Protein AF-A0A926TND8-F1 (afdb_monomer_lite)

Secondary structure (DSSP, 8-state):
-------------------------------------HHHHHHHHHHHHHHHHHHHHHS-GGG--HHHHHHHHHHHHHHHHHHHHHHT---HHHHHHHHHHHHHHHHHHHHHHSTTS-HHHHHHHHHHHHHHHHHHHS-HHHHHHHHHHHHHHH---HHHHHHHHHHHHHHHHHHHHHHHHHHHHHHHHHHHHHHHHHHHHTTSS-TTHHHHHHHHHHHHHHHHHHHHHHHHHHHHHHHHHHHHHHHHHHHHHHHSS---TTTHHHHHHHHHH-THHHHHHHHHHHHHHHHHHHHHHHHHHHHHHHHHSS-S--HHHHHHHHHHHHHHHHHHHHHHHHHHHHHHHTT---GGG-S-SHHHHHHHHHHHHHHHHHHHHHHHHHHTTSS--TTS--TTS---S---------HHHHHHHHHHHHHHHHHHHHHHHHHHHHHHHHHHHTTSSTT--

Radius of gyration: 46.91 Å; chains: 1; bounding box: 114×89×140 Å

Foldseek 3Di:
DDDDDDDDDDDPPPDDDPPPDDPPPPPPPVPPPPQLFLVNLLVLLVVLVVVLVVLCVVPDVVDPPPLCVVVSVLLVVLSVLLNVLSVVDPDSVVSVVSSVLSVLSSVLVVLSSDPPHDSVSSVVSSLVSVLVSCCSVDDPVVNVVVSVVSVLLPDLDLLSLLVQLQVVLCCVLVVVLVVVVVVLVVVVVVVVVVVVVVVVVVVDDDPPPVVVVVVVVVVVVVVVVVVVVVVVVVVVVVVVVVVVVVVVVVVCVVPPDPDDPVCVVVVVVVVVVPCVVVVVVVVVVVVVVVVVVVVVVVVVVVVVVVPVVPPPPVPVVVSLVVVLLSLLLVLLLVLLSVLSVCCSVVPVDDSVVDPDSVVSSCSSNCLSVVSSVQLNVVVVCVVVVVDDDPLQPPPPDDDDDDDDDPDPDDSVNSVSVVSSVSSNCSSNVVNVVVVVVCVVVVVVVVVPPVPDD

Structure (mmCIF, N/CA/C/O backbone):
data_AF-A0A926TND8-F1
#
_entry.id   AF-A0A926TND8-F1
#
loop_
_atom_site.group_PDB
_atom_site.id
_atom_site.type_symbol
_atom_site.label_atom_id
_atom_site.label_alt_id
_atom_site.label_comp_id
_atom_site.label_asym_id
_atom_site.label_entity_id
_atom_site.label_seq_id
_atom_site.pdbx_PDB_ins_code
_atom_site.Cartn_x
_atom_site.Cartn_y
_atom_site.Cartn_z
_atom_site.occupancy
_atom_site.B_iso_or_equiv
_atom_site.auth_seq_id
_atom_site.auth_comp_id
_atom_site.auth_asym_id
_atom_site.auth_atom_id
_atom_site.pdbx_PDB_model_num
ATOM 1 N N . MET A 1 1 ? -34.706 67.788 -10.399 1.00 44.31 1 MET A N 1
ATOM 2 C CA . MET A 1 1 ? -35.205 66.850 -9.373 1.00 44.31 1 MET A CA 1
ATOM 3 C C . MET A 1 1 ? -34.169 65.757 -9.224 1.00 44.31 1 MET A C 1
ATOM 5 O O . MET A 1 1 ? -34.109 64.842 -10.029 1.00 44.31 1 MET A O 1
ATOM 9 N N . THR A 1 2 ? -33.261 65.976 -8.286 1.00 40.81 2 THR A N 1
ATOM 10 C CA . THR A 1 2 ? -32.052 65.196 -8.024 1.00 40.81 2 THR A CA 1
ATOM 11 C C . THR A 1 2 ? -32.258 64.467 -6.705 1.00 40.81 2 THR A C 1
ATOM 13 O O . THR A 1 2 ? -32.348 65.118 -5.668 1.00 40.81 2 THR A O 1
ATOM 16 N N . SER A 1 3 ? -32.370 63.141 -6.739 1.00 46.19 3 SER A N 1
ATOM 17 C CA . SER A 1 3 ? -32.373 62.305 -5.536 1.00 46.19 3 SER A CA 1
ATOM 18 C C . SER A 1 3 ? -31.034 61.582 -5.439 1.00 46.19 3 SER A C 1
ATOM 20 O O . SER A 1 3 ? -30.793 60.608 -6.151 1.00 46.19 3 SER A O 1
ATOM 22 N N . HIS A 1 4 ? -30.160 62.094 -4.576 1.00 41.06 4 HIS A N 1
ATOM 23 C CA . HIS A 1 4 ? -28.983 61.381 -4.095 1.00 41.06 4 HIS A CA 1
ATOM 24 C C . HIS A 1 4 ? -29.430 60.295 -3.109 1.00 41.06 4 HIS A C 1
ATOM 26 O O . HIS A 1 4 ? -30.118 60.593 -2.137 1.00 41.06 4 HIS A O 1
ATOM 32 N N . GLN A 1 5 ? -29.044 59.045 -3.368 1.00 43.59 5 GLN A N 1
ATOM 33 C CA . GLN A 1 5 ? -29.018 57.982 -2.366 1.00 43.59 5 GLN A CA 1
ATOM 34 C C . GLN A 1 5 ? -27.631 57.988 -1.716 1.00 43.59 5 GLN A C 1
ATOM 36 O O . GLN A 1 5 ? -26.630 57.747 -2.388 1.00 43.59 5 GLN A O 1
ATOM 41 N N . GLU A 1 6 ? -27.582 58.302 -0.423 1.00 43.75 6 GLU A N 1
ATOM 42 C CA . GLU A 1 6 ? -26.416 58.088 0.435 1.00 43.75 6 GLU A CA 1
ATOM 43 C C . GLU A 1 6 ? -26.345 56.605 0.825 1.00 43.75 6 GLU A C 1
ATOM 45 O O . GLU A 1 6 ? -27.189 56.099 1.566 1.00 43.75 6 GLU A O 1
ATOM 50 N N . GLU A 1 7 ? -25.327 55.900 0.330 1.00 47.97 7 GLU A N 1
ATOM 51 C CA . GLU A 1 7 ? -24.930 54.590 0.844 1.00 47.97 7 GLU A CA 1
ATOM 52 C C . GLU A 1 7 ? -24.148 54.770 2.149 1.00 47.97 7 GLU A C 1
ATOM 54 O O . GLU A 1 7 ? -23.034 55.294 2.184 1.00 47.97 7 GLU A O 1
ATOM 59 N N . THR A 1 8 ? -24.745 54.312 3.245 1.00 42.53 8 THR A N 1
ATOM 60 C CA . THR A 1 8 ? -24.105 54.204 4.555 1.00 42.53 8 THR A CA 1
ATOM 61 C C . THR A 1 8 ? -23.264 52.928 4.595 1.00 42.53 8 THR A C 1
ATOM 63 O O . THR A 1 8 ? -23.774 51.817 4.718 1.00 42.53 8 THR A O 1
ATOM 66 N N . VAL A 1 9 ? -21.945 53.088 4.501 1.00 43.34 9 VAL A N 1
ATOM 67 C CA . VAL A 1 9 ? -20.967 52.014 4.713 1.00 43.34 9 VAL A CA 1
ATOM 68 C C . VAL A 1 9 ? -20.861 51.729 6.216 1.00 43.34 9 VAL A C 1
ATOM 70 O O . VAL A 1 9 ? -20.204 52.461 6.953 1.00 43.34 9 VAL A O 1
ATOM 73 N N . GLN A 1 10 ? -21.497 50.654 6.688 1.00 40.41 10 GLN A N 1
ATOM 74 C CA . GLN A 1 10 ? -21.241 50.098 8.022 1.00 40.41 10 GLN A CA 1
ATOM 75 C C . GLN A 1 10 ? -19.971 49.236 7.993 1.00 40.41 10 GLN A C 1
ATOM 77 O O . GLN A 1 10 ? -19.974 48.087 7.551 1.00 40.41 10 GLN A O 1
ATOM 82 N N . GLN A 1 11 ? -18.866 49.798 8.486 1.00 37.25 11 GLN A N 1
ATOM 83 C CA . GLN A 1 11 ? -17.671 49.046 8.869 1.00 37.25 11 GLN A CA 1
ATOM 84 C C . GLN A 1 11 ? -17.958 48.237 10.143 1.00 37.25 11 GLN A C 1
ATOM 86 O O . GLN A 1 11 ? -17.957 48.777 11.247 1.00 37.25 11 GLN A O 1
ATOM 91 N N . ASN A 1 12 ? -18.143 46.923 10.001 1.00 39.19 12 ASN A N 1
ATOM 92 C CA . ASN A 1 12 ? -18.079 45.984 11.120 1.00 39.19 12 ASN A CA 1
ATOM 93 C C . ASN A 1 12 ? -16.617 45.809 11.566 1.00 39.19 12 ASN A C 1
ATOM 95 O O . ASN A 1 12 ? -15.919 44.886 11.142 1.00 39.19 12 ASN A O 1
ATOM 99 N N . GLN A 1 13 ? -16.148 46.701 12.438 1.00 37.19 13 GLN A N 1
ATOM 100 C CA . GLN A 1 13 ? -14.986 46.440 13.284 1.00 37.19 13 GLN A CA 1
ATOM 101 C C . GLN A 1 13 ? -15.390 45.403 14.334 1.00 37.19 13 GLN A C 1
ATOM 103 O O . GLN A 1 13 ? -16.053 45.712 15.320 1.00 37.19 13 GLN A O 1
ATOM 108 N N . THR A 1 14 ? -15.001 44.150 14.104 1.00 37.69 14 THR A N 1
ATOM 109 C CA . THR A 1 14 ? -15.101 43.102 15.123 1.00 37.69 14 THR A CA 1
ATOM 110 C C . THR A 1 14 ? -13.886 43.259 16.029 1.00 37.69 14 THR A C 1
ATOM 112 O O . THR A 1 14 ? -12.799 42.767 15.728 1.00 37.69 14 THR A O 1
ATOM 115 N N . THR A 1 15 ? -14.040 44.034 17.097 1.00 38.38 15 THR A N 1
ATOM 116 C CA . THR A 1 15 ? -13.068 44.119 18.183 1.00 38.38 15 THR A CA 1
ATOM 117 C C . THR A 1 15 ? -12.981 42.756 18.864 1.00 38.38 15 THR A C 1
ATOM 119 O O . THR A 1 15 ? -13.955 42.242 19.411 1.00 38.38 15 THR A O 1
ATOM 122 N N . ALA A 1 16 ? -11.800 42.142 18.793 1.00 39.59 16 ALA A N 1
ATOM 123 C CA . ALA A 1 16 ? -11.453 40.979 19.589 1.00 39.59 16 ALA A CA 1
ATOM 124 C C . ALA A 1 16 ? -11.503 41.382 21.068 1.00 39.59 16 ALA A C 1
ATOM 126 O O . ALA A 1 16 ? -10.679 42.167 21.534 1.00 39.59 16 ALA A O 1
ATOM 127 N N . SER A 1 17 ? -12.502 40.881 21.792 1.00 40.38 17 SER A N 1
ATOM 128 C CA . SER A 1 17 ? -12.561 41.007 23.241 1.00 40.38 17 SER A CA 1
ATOM 129 C C . SER A 1 17 ? -11.507 40.092 23.858 1.00 40.38 17 SER A C 1
ATOM 131 O O . SER A 1 17 ? -11.582 38.869 23.702 1.00 40.38 17 SER A O 1
ATOM 133 N N . ASP A 1 18 ? -10.568 40.695 24.581 1.00 43.41 18 ASP A N 1
ATOM 134 C CA . ASP A 1 18 ? -9.718 40.050 25.573 1.00 43.41 18 ASP A CA 1
ATOM 135 C C . ASP A 1 18 ? -10.579 39.242 26.555 1.00 43.41 18 ASP A C 1
ATOM 137 O O . ASP A 1 18 ? -11.095 39.757 27.548 1.00 43.41 18 ASP A O 1
ATOM 141 N N . TYR A 1 19 ? -10.737 37.946 26.284 1.00 41.53 19 TYR A N 1
ATOM 142 C CA . TYR A 1 19 ? -11.223 36.998 27.276 1.00 41.53 19 TYR A CA 1
ATOM 143 C C . TYR A 1 19 ? -10.076 36.692 28.234 1.00 41.53 19 TYR A C 1
ATOM 145 O O . TYR A 1 19 ? -9.310 35.739 28.078 1.00 41.53 19 TYR A O 1
ATOM 153 N N . GLN A 1 20 ? -9.977 37.548 29.249 1.00 38.75 20 GLN A N 1
ATOM 154 C CA . GLN A 1 20 ? -9.291 37.255 30.492 1.00 38.75 20 GLN A CA 1
ATOM 155 C C . GLN A 1 20 ? -9.751 35.892 31.021 1.00 38.75 20 GLN A C 1
ATOM 157 O O . GLN A 1 20 ? -10.898 35.697 31.412 1.00 38.75 20 GLN A O 1
ATOM 162 N N . ASN A 1 21 ? -8.815 34.948 31.007 1.00 44.34 21 ASN A N 1
ATOM 163 C CA . ASN A 1 21 ? -8.406 34.188 32.182 1.00 44.34 21 ASN A CA 1
ATOM 164 C C . ASN A 1 21 ? -9.553 33.749 33.113 1.00 44.34 21 ASN A C 1
ATOM 166 O O . ASN A 1 21 ? -9.578 34.078 34.298 1.00 44.34 21 ASN A O 1
ATOM 170 N N . ASN A 1 22 ? -10.495 32.971 32.575 1.00 38.81 22 ASN A N 1
ATOM 171 C CA . ASN A 1 22 ? -11.403 32.197 33.407 1.00 38.81 22 ASN A CA 1
ATOM 172 C C . ASN A 1 22 ? -10.595 31.082 34.064 1.00 38.81 22 ASN A C 1
ATOM 174 O O . ASN A 1 22 ? -10.176 30.121 33.416 1.00 38.81 22 ASN A O 1
ATOM 178 N N . SER A 1 23 ? -10.383 31.260 35.364 1.00 42.69 23 SER A N 1
ATOM 179 C CA . SER A 1 23 ? -9.848 30.296 36.307 1.00 42.69 23 SER A CA 1
ATOM 180 C C . SER A 1 23 ? -10.563 28.957 36.141 1.00 42.69 23 SER A C 1
ATOM 182 O O . SER A 1 23 ? -11.619 28.704 36.720 1.00 42.69 23 SER A O 1
ATOM 184 N N . ARG A 1 24 ? -9.980 28.080 35.321 1.00 35.97 24 ARG A N 1
ATOM 185 C CA . ARG A 1 24 ? -10.300 26.659 35.330 1.00 35.97 24 ARG A CA 1
ATOM 186 C C . ARG A 1 24 ? -9.941 26.194 36.742 1.00 35.97 24 ARG A C 1
ATOM 188 O O . ARG A 1 24 ? -8.783 26.373 37.120 1.00 35.97 24 ARG A O 1
ATOM 195 N N . PRO A 1 25 ? -10.877 25.664 37.547 1.00 38.19 25 PRO A N 1
ATOM 196 C CA . PRO A 1 25 ? -10.502 25.075 38.818 1.00 38.19 25 PRO A CA 1
ATOM 197 C C . PRO A 1 25 ? -9.510 23.959 38.498 1.00 38.19 25 PRO A C 1
ATOM 199 O O . PRO A 1 25 ? -9.872 22.950 37.889 1.00 38.19 25 PRO A O 1
ATOM 202 N N . GLU A 1 26 ? -8.238 24.178 38.833 1.00 34.00 26 GLU A N 1
ATOM 203 C CA . GLU A 1 26 ? -7.255 23.113 38.877 1.00 34.00 26 GLU A CA 1
ATOM 204 C C . GLU A 1 26 ? -7.741 22.148 39.949 1.00 34.00 26 GLU A C 1
ATOM 206 O O . GLU A 1 26 ? -7.502 22.313 41.145 1.00 34.00 26 GLU A O 1
ATOM 211 N N . LEU A 1 27 ? -8.488 21.142 39.506 1.00 32.81 27 LEU A N 1
ATOM 212 C CA . LEU A 1 27 ? -8.727 19.933 40.259 1.00 32.81 27 LEU A CA 1
ATOM 213 C C . LEU A 1 27 ? -7.346 19.296 40.435 1.00 32.81 27 LEU A C 1
ATOM 215 O O . LEU A 1 27 ? -6.907 18.477 39.629 1.00 32.81 27 LEU A O 1
ATOM 219 N N . LYS A 1 28 ? -6.636 19.715 41.491 1.00 34.84 28 LYS A N 1
ATOM 220 C CA . LYS A 1 28 ? -5.551 18.949 42.097 1.00 34.84 28 LYS A CA 1
ATOM 221 C C . LYS A 1 28 ? -6.186 17.674 42.635 1.00 34.84 28 LYS A C 1
ATOM 223 O O . LYS A 1 28 ? -6.438 17.531 43.825 1.00 34.84 28 LYS A O 1
ATOM 228 N N . VAL A 1 29 ? -6.487 16.750 41.727 1.00 39.31 29 VAL A N 1
ATOM 229 C CA . VAL A 1 29 ? -6.638 15.351 42.081 1.00 39.31 29 VAL A CA 1
ATOM 230 C C . VAL A 1 29 ? -5.241 14.944 42.501 1.00 39.31 29 VAL A C 1
ATOM 232 O O . VAL A 1 29 ? -4.365 14.695 41.673 1.00 39.31 29 VAL A O 1
ATOM 235 N N . THR A 1 30 ? -5.007 14.958 43.807 1.00 33.16 30 THR A N 1
ATOM 236 C CA . THR A 1 30 ? -3.878 14.284 44.426 1.00 33.16 30 THR A CA 1
ATOM 237 C C . THR A 1 30 ? -4.096 12.800 44.158 1.00 33.16 30 THR A C 1
ATOM 239 O O . THR A 1 30 ? -4.656 12.073 44.974 1.00 33.16 30 THR A O 1
ATOM 242 N N . VAL A 1 31 ? -3.738 12.353 42.953 1.00 44.38 31 VAL A N 1
ATOM 243 C CA . VAL A 1 31 ? -3.611 10.937 42.644 1.00 44.38 31 VAL A CA 1
ATOM 244 C C . VAL A 1 31 ? -2.408 10.501 43.463 1.00 44.38 31 VAL A C 1
ATOM 246 O O . VAL A 1 31 ? -1.265 10.605 43.023 1.00 44.38 31 VAL A O 1
ATOM 249 N N . LEU A 1 32 ? -2.663 10.100 44.711 1.00 40.47 32 LEU A N 1
ATOM 250 C CA . LEU A 1 32 ? -1.737 9.264 45.455 1.00 40.47 32 LEU A CA 1
ATOM 251 C C . LEU A 1 32 ? -1.291 8.184 44.468 1.00 40.47 32 LEU A C 1
ATOM 253 O O . LEU A 1 32 ? -2.169 7.541 43.883 1.00 40.47 32 LEU A O 1
ATOM 257 N N . PRO A 1 33 ? 0.019 8.012 44.218 1.00 53.50 33 PRO A N 1
ATOM 258 C CA . PRO A 1 33 ? 0.500 6.930 43.386 1.00 53.50 33 PRO A CA 1
ATOM 259 C C . PRO A 1 33 ? 0.240 5.646 44.168 1.00 53.50 33 PRO A C 1
ATOM 261 O O . PRO A 1 33 ? 1.119 5.106 44.835 1.00 53.50 33 PRO A O 1
ATOM 264 N N . ALA A 1 34 ? -1.009 5.181 44.139 1.00 60.31 34 ALA A N 1
ATOM 265 C CA . ALA A 1 34 ? -1.347 3.832 44.499 1.00 60.31 34 ALA A CA 1
ATOM 266 C C . ALA A 1 34 ? -0.449 2.990 43.607 1.00 60.31 34 ALA A C 1
ATOM 268 O O . ALA A 1 34 ? -0.526 3.059 42.378 1.00 60.31 34 ALA A O 1
ATOM 269 N N . VAL A 1 35 ? 0.497 2.291 44.228 1.00 75.25 35 VAL A N 1
ATOM 270 C CA . VAL A 1 35 ? 1.375 1.372 43.522 1.00 75.25 35 VAL A CA 1
ATOM 271 C C . VAL A 1 35 ? 0.448 0.333 42.906 1.00 75.25 35 VAL A C 1
ATOM 273 O O . VAL A 1 35 ? -0.042 -0.564 43.591 1.00 75.25 35 VAL A O 1
ATOM 276 N N . HIS A 1 36 ? 0.124 0.514 41.625 1.00 80.81 36 HIS A N 1
ATOM 277 C CA . HIS A 1 36 ? -0.749 -0.386 40.895 1.00 80.81 36 HIS A CA 1
ATOM 278 C C . HIS A 1 36 ? 0.007 -1.698 40.721 1.00 80.81 36 HIS A C 1
ATOM 280 O O . HIS A 1 36 ? 0.819 -1.866 39.812 1.00 80.81 36 HIS A O 1
ATOM 286 N N . THR A 1 37 ? -0.217 -2.610 41.663 1.00 93.00 37 THR A N 1
ATOM 287 C CA . THR A 1 37 ? 0.296 -3.971 41.585 1.00 93.00 37 THR A CA 1
ATOM 288 C C . THR A 1 37 ? -0.485 -4.736 40.527 1.00 93.00 37 THR A C 1
ATOM 290 O O . THR A 1 37 ? -1.662 -4.471 40.281 1.00 93.00 37 THR A O 1
ATOM 293 N N . GLN A 1 38 ? 0.156 -5.724 39.910 1.00 95.38 38 GLN A N 1
ATOM 294 C CA . GLN A 1 38 ? -0.493 -6.601 38.937 1.00 95.38 38 GLN A CA 1
ATOM 295 C C . GLN A 1 38 ? -1.776 -7.226 39.507 1.00 95.38 38 GLN A C 1
ATOM 297 O O . GLN A 1 38 ? -2.814 -7.228 38.850 1.00 95.38 38 GLN A O 1
ATOM 302 N N . LYS A 1 39 ? -1.726 -7.664 40.773 1.00 95.44 39 LYS A N 1
ATOM 303 C CA . LYS A 1 39 ? -2.869 -8.219 41.507 1.00 95.44 39 LYS A CA 1
ATOM 304 C C . LYS A 1 39 ? -4.049 -7.247 41.578 1.00 95.44 39 LYS A C 1
ATOM 306 O O . LYS A 1 39 ? -5.182 -7.672 41.401 1.00 95.44 39 LYS A O 1
ATOM 311 N N . PHE A 1 40 ? -3.787 -5.959 41.800 1.00 95.25 40 PHE A N 1
ATOM 312 C CA . PHE A 1 40 ? -4.831 -4.935 41.859 1.00 95.25 40 PHE A CA 1
ATOM 313 C C . PHE A 1 40 ? -5.553 -4.771 40.515 1.00 95.25 40 PHE A C 1
ATOM 315 O O . PHE A 1 40 ? -6.779 -4.755 40.474 1.00 95.25 40 PHE A O 1
ATOM 322 N N . VAL A 1 41 ? -4.805 -4.710 39.407 1.00 94.81 41 VAL A N 1
ATOM 323 C CA . VAL A 1 41 ? -5.401 -4.582 38.065 1.00 94.81 41 VAL A CA 1
ATOM 324 C C . VAL A 1 41 ? -6.241 -5.814 37.718 1.00 94.81 41 VAL A C 1
ATOM 326 O O . VAL A 1 41 ? -7.355 -5.675 37.220 1.00 94.81 41 VAL A O 1
ATOM 329 N N . LEU A 1 42 ? -5.739 -7.017 38.016 1.00 97.00 42 LEU A N 1
ATOM 330 C CA . LEU A 1 42 ? -6.466 -8.269 37.774 1.00 97.00 42 LEU A CA 1
ATOM 331 C C . LEU A 1 42 ? -7.750 -8.372 38.606 1.00 97.00 42 LEU A C 1
ATOM 333 O O . LEU A 1 42 ? -8.766 -8.844 38.098 1.00 97.00 42 LEU A O 1
ATOM 337 N N . GLU A 1 43 ? -7.732 -7.894 39.850 1.00 96.69 43 GLU A N 1
ATOM 338 C CA . GLU A 1 43 ? -8.925 -7.867 40.698 1.00 96.69 43 GLU A CA 1
ATOM 339 C C . GLU A 1 43 ? -9.998 -6.926 40.127 1.00 96.69 43 GLU A C 1
ATOM 341 O O . GLU A 1 43 ? -11.157 -7.318 40.019 1.00 96.69 43 GLU A O 1
ATOM 346 N N . ASN A 1 44 ? -9.617 -5.735 39.651 1.00 95.88 44 ASN A N 1
ATOM 347 C CA . ASN A 1 44 ? -10.556 -4.809 39.003 1.00 95.88 44 ASN A CA 1
ATOM 348 C C . ASN A 1 44 ? -11.157 -5.402 37.719 1.00 95.88 44 ASN A C 1
ATOM 350 O O . ASN A 1 44 ? -12.353 -5.269 37.464 1.00 95.88 44 ASN A O 1
ATOM 354 N N . ILE A 1 45 ? -10.347 -6.108 36.922 1.00 96.56 45 ILE A N 1
ATOM 355 C CA . ILE A 1 45 ? -10.821 -6.828 35.731 1.00 96.56 45 ILE A CA 1
ATOM 356 C C . ILE A 1 45 ? -11.847 -7.900 36.113 1.00 96.56 45 ILE A C 1
ATOM 358 O O . ILE A 1 45 ? -12.887 -8.024 35.460 1.00 96.56 45 ILE A O 1
ATOM 362 N N . LYS A 1 46 ? -11.569 -8.671 37.169 1.00 97.56 46 LYS A N 1
ATOM 363 C CA . LYS A 1 46 ? -12.464 -9.716 37.670 1.00 97.56 46 LYS A CA 1
ATOM 364 C C . LYS A 1 46 ? -13.793 -9.128 38.148 1.00 97.56 46 LYS A C 1
ATOM 366 O O . LYS A 1 46 ? -14.845 -9.591 37.712 1.00 97.56 46 LYS A O 1
ATOM 371 N N . GLN A 1 47 ? -13.750 -8.068 38.954 1.00 97.25 47 GLN A N 1
ATOM 372 C CA . GLN A 1 47 ? -14.947 -7.365 39.423 1.00 97.25 47 GLN A CA 1
ATOM 373 C C . GLN A 1 47 ? -15.780 -6.812 38.261 1.00 97.25 47 GLN A C 1
ATOM 375 O O . GLN A 1 47 ? -17.005 -6.942 38.257 1.00 97.25 47 GLN A O 1
ATOM 380 N N . LEU A 1 48 ? -15.130 -6.249 37.236 1.00 96.06 48 LEU A N 1
ATOM 381 C CA . LEU A 1 48 ? -15.829 -5.753 36.052 1.00 96.06 48 LEU A CA 1
ATOM 382 C C . LEU A 1 48 ? -16.505 -6.891 35.271 1.00 96.06 48 LEU A C 1
ATOM 384 O O . LEU A 1 48 ? -17.646 -6.733 34.846 1.00 96.06 48 LEU A O 1
ATOM 388 N N . ARG A 1 49 ? -15.863 -8.060 35.125 1.00 96.56 49 ARG A N 1
ATOM 389 C CA . ARG A 1 49 ? -16.490 -9.248 34.508 1.00 96.56 49 ARG A CA 1
ATOM 390 C C . ARG A 1 49 ? -17.710 -9.736 35.277 1.00 96.56 49 ARG A C 1
ATOM 392 O O . ARG A 1 49 ? -18.725 -10.053 34.661 1.00 96.56 49 ARG A O 1
ATOM 399 N N . GLU A 1 50 ? -17.612 -9.806 36.601 1.00 96.50 50 GLU A N 1
ATOM 400 C CA . GLU A 1 50 ? -18.730 -10.207 37.459 1.00 96.50 50 GLU A CA 1
ATOM 401 C C . GLU A 1 50 ? -19.898 -9.226 37.330 1.00 96.50 50 GLU A C 1
ATOM 403 O O . GLU A 1 50 ? -21.046 -9.658 37.217 1.00 96.50 50 GLU A O 1
ATOM 408 N N . ARG A 1 51 ? -19.611 -7.920 37.243 1.00 95.00 51 ARG A N 1
ATOM 409 C CA . ARG A 1 51 ? -20.631 -6.897 36.997 1.00 95.00 51 ARG A CA 1
ATOM 410 C C . ARG A 1 51 ? -21.279 -7.047 35.621 1.00 95.00 51 ARG A C 1
ATOM 412 O O . ARG A 1 51 ? -22.498 -7.096 35.560 1.00 95.00 51 ARG A O 1
ATOM 419 N N . ILE A 1 52 ? -20.497 -7.228 34.550 1.00 93.31 52 ILE A N 1
ATOM 420 C CA . ILE A 1 52 ? -21.026 -7.512 33.200 1.00 93.31 52 ILE A CA 1
ATOM 421 C C . ILE A 1 52 ? -21.965 -8.724 33.241 1.00 93.31 52 ILE A C 1
ATOM 423 O O . ILE A 1 52 ? -23.072 -8.672 32.714 1.00 93.31 52 ILE A O 1
ATOM 427 N N . ALA A 1 53 ? -21.542 -9.816 33.884 1.00 94.00 53 ALA A N 1
ATOM 428 C CA . ALA A 1 53 ? -22.344 -11.030 33.982 1.00 94.00 53 ALA A CA 1
ATOM 429 C C . ALA A 1 53 ? -23.634 -10.819 34.786 1.00 94.00 53 ALA A C 1
ATOM 431 O O . ALA A 1 53 ? -24.656 -11.412 34.449 1.00 94.00 53 ALA A O 1
ATOM 432 N N . LYS A 1 54 ? -23.590 -9.992 35.836 1.00 94.31 54 LYS A N 1
ATOM 433 C CA . LYS A 1 54 ? -24.766 -9.615 36.619 1.00 94.31 54 LYS A CA 1
ATOM 434 C C . LYS A 1 54 ? -25.723 -8.748 35.801 1.00 94.31 54 LYS A C 1
ATOM 436 O O . LYS A 1 54 ? -26.880 -9.121 35.672 1.00 94.31 54 LYS A O 1
ATOM 441 N N . ASP A 1 55 ? -25.235 -7.679 35.177 1.00 90.50 55 ASP A N 1
ATOM 442 C CA . ASP A 1 55 ? -26.063 -6.757 34.394 1.00 90.50 55 ASP A CA 1
ATOM 443 C C . ASP A 1 55 ? -26.734 -7.471 33.202 1.00 90.50 55 ASP A C 1
ATOM 445 O O . ASP A 1 55 ? -27.892 -7.210 32.893 1.00 90.50 55 ASP A O 1
ATOM 449 N N . ILE A 1 56 ? -26.050 -8.442 32.577 1.00 90.38 56 ILE A N 1
ATOM 450 C CA . ILE A 1 56 ? -26.626 -9.305 31.526 1.00 90.38 56 ILE A CA 1
ATOM 451 C C . ILE A 1 56 ? -27.717 -10.242 32.063 1.00 90.38 56 ILE A C 1
ATOM 453 O O . ILE A 1 56 ? -28.622 -10.591 31.314 1.00 90.38 56 ILE A O 1
ATOM 457 N N . ARG A 1 57 ? -27.625 -10.708 33.317 1.00 90.56 57 ARG A N 1
ATOM 458 C CA . ARG A 1 57 ? -28.667 -11.551 33.936 1.00 90.56 57 ARG A CA 1
ATOM 459 C C . ARG A 1 57 ? -29.870 -10.725 34.375 1.00 90.56 57 ARG A C 1
ATOM 461 O O . ARG A 1 57 ? -30.994 -11.201 34.257 1.00 90.56 57 ARG A O 1
ATOM 468 N N . ASP A 1 58 ? -29.614 -9.526 34.892 1.00 89.69 58 ASP A N 1
ATOM 469 C CA . ASP A 1 58 ? -30.640 -8.600 35.370 1.00 89.69 58 ASP A CA 1
ATOM 470 C C . ASP A 1 58 ? -31.439 -8.012 34.192 1.00 89.69 58 ASP A C 1
ATOM 472 O O . ASP A 1 58 ? -32.643 -7.776 34.309 1.00 89.69 58 ASP A O 1
ATOM 476 N N . PHE A 1 59 ? -30.804 -7.834 33.028 1.00 86.50 59 PHE A N 1
ATOM 477 C CA . PHE A 1 59 ? -31.513 -7.602 31.775 1.00 86.50 59 PHE A CA 1
ATOM 478 C C . PHE A 1 59 ? -32.113 -8.910 31.252 1.00 86.50 59 PHE A C 1
ATOM 480 O O . PHE A 1 59 ? -31.396 -9.825 30.857 1.00 86.50 59 PHE A O 1
ATOM 487 N N . ASP A 1 60 ? -33.444 -8.982 31.201 1.00 76.00 60 ASP A N 1
ATOM 488 C CA . ASP A 1 60 ? -34.169 -10.107 30.608 1.00 76.00 60 ASP A CA 1
ATOM 489 C C . ASP A 1 60 ? -33.618 -10.417 29.203 1.00 76.00 60 ASP A C 1
ATOM 491 O O . ASP A 1 60 ? -33.750 -9.611 28.276 1.00 76.00 60 ASP A O 1
ATOM 495 N N . GLN A 1 61 ? -32.986 -11.589 29.049 1.00 66.19 61 GLN A N 1
ATOM 496 C CA . GLN A 1 61 ? -32.300 -12.004 27.818 1.00 66.19 61 GLN A CA 1
ATOM 497 C C . GLN A 1 61 ? -33.206 -11.934 26.582 1.00 66.19 61 GLN A C 1
ATOM 499 O O . GLN A 1 61 ? -32.708 -11.798 25.466 1.00 66.19 61 GLN A O 1
ATOM 504 N N . LYS A 1 62 ? -34.531 -11.995 26.766 1.00 67.88 62 LYS A N 1
ATOM 505 C CA . LYS A 1 62 ? -35.507 -11.913 25.673 1.00 67.88 62 LYS A CA 1
ATOM 506 C C . LYS A 1 62 ? -35.715 -10.501 25.119 1.00 67.88 62 LYS A C 1
ATOM 508 O O . LYS A 1 62 ? -36.245 -10.378 24.022 1.00 67.88 62 LYS A O 1
ATOM 513 N N . ASN A 1 63 ? -35.292 -9.460 25.836 1.00 80.44 63 ASN A N 1
ATOM 514 C CA . ASN A 1 63 ? -35.574 -8.062 25.498 1.00 80.44 63 ASN A CA 1
ATOM 515 C C . ASN A 1 63 ? -34.316 -7.188 25.393 1.00 80.44 63 ASN A C 1
ATOM 517 O O . ASN A 1 63 ? -34.425 -5.961 25.404 1.00 80.44 63 ASN A O 1
ATOM 521 N N . LEU A 1 64 ? -33.118 -7.780 25.299 1.00 83.81 64 LEU A N 1
ATOM 522 C CA . LEU A 1 64 ? -31.897 -6.990 25.165 1.00 83.81 64 LEU A CA 1
ATOM 523 C C . LEU A 1 64 ? -31.889 -6.284 23.796 1.00 83.81 64 LEU A C 1
ATOM 525 O O . LEU A 1 64 ? -31.927 -6.979 22.778 1.00 83.81 64 LEU A O 1
ATOM 529 N N . PRO A 1 65 ? -31.813 -4.941 23.738 1.00 86.00 65 PRO A N 1
ATOM 530 C CA . PRO A 1 65 ? -31.703 -4.216 22.478 1.00 86.00 65 PRO A CA 1
ATOM 531 C C . PRO A 1 65 ? -30.556 -4.766 21.626 1.00 86.00 65 PRO A C 1
ATOM 533 O O . PRO A 1 65 ? -29.473 -5.041 22.145 1.00 86.00 65 PRO A O 1
ATOM 536 N N . GLU A 1 66 ? -30.773 -4.899 20.318 1.00 87.19 66 GLU A N 1
ATOM 537 C CA . GLU A 1 66 ? -29.774 -5.420 19.370 1.00 87.19 66 GLU A CA 1
ATOM 538 C C . GLU A 1 66 ? -28.428 -4.675 19.491 1.00 87.19 66 GLU A C 1
ATOM 540 O O . GLU A 1 66 ? -27.346 -5.261 19.467 1.00 87.19 66 GLU A O 1
ATOM 545 N N . ASP A 1 67 ? -28.491 -3.376 19.772 1.00 83.44 67 ASP A N 1
ATOM 546 C CA . ASP A 1 67 ? -27.330 -2.532 20.033 1.00 83.44 67 ASP A CA 1
ATOM 547 C C . ASP A 1 67 ? -26.471 -3.020 21.211 1.00 83.44 67 ASP A C 1
ATOM 549 O O . ASP A 1 67 ? -25.247 -3.101 21.090 1.00 83.44 67 ASP A O 1
ATOM 553 N N . LEU A 1 68 ? -27.102 -3.393 22.328 1.00 87.38 68 LEU A N 1
ATOM 554 C CA . LEU A 1 68 ? -26.438 -3.954 23.507 1.00 87.38 68 LEU A CA 1
ATOM 555 C C . LEU A 1 68 ? -25.835 -5.328 23.191 1.00 87.38 68 LEU A C 1
ATOM 557 O O . LEU A 1 68 ? -24.687 -5.592 23.557 1.00 87.38 68 LEU A O 1
ATOM 561 N N . GLN A 1 69 ? -26.572 -6.167 22.453 1.00 89.56 69 GLN A N 1
ATOM 562 C CA . GLN A 1 69 ? -26.103 -7.493 22.034 1.00 89.56 69 GLN A CA 1
ATOM 563 C C . GLN A 1 69 ? -24.817 -7.406 21.201 1.00 89.56 69 GLN A C 1
ATOM 565 O O . GLN A 1 69 ? -23.943 -8.262 21.325 1.00 89.56 69 GLN A O 1
ATOM 570 N N . THR A 1 70 ? -24.663 -6.357 20.386 1.00 91.44 70 THR A N 1
ATOM 571 C CA . THR A 1 70 ? -23.459 -6.181 19.558 1.00 91.44 70 THR A CA 1
ATOM 572 C C . THR A 1 70 ? -22.262 -5.580 20.299 1.00 91.44 70 THR A C 1
ATOM 574 O O . THR A 1 70 ? -21.123 -5.893 19.946 1.00 91.44 70 THR A O 1
ATOM 577 N N . GLU A 1 71 ? -22.464 -4.717 21.300 1.00 92.50 71 GLU A N 1
ATOM 578 C CA . GLU A 1 71 ? -21.356 -4.018 21.974 1.00 92.50 71 GLU A CA 1
ATOM 579 C C . GLU A 1 71 ? -20.805 -4.772 23.193 1.00 92.50 71 GLU A C 1
ATOM 581 O O . GLU A 1 71 ? -19.590 -4.758 23.408 1.00 92.50 71 GLU A O 1
ATOM 586 N N . ILE A 1 72 ? -21.641 -5.496 23.948 1.00 93.62 72 ILE A N 1
ATOM 587 C CA . ILE A 1 72 ? -21.206 -6.257 25.135 1.00 93.62 72 ILE A CA 1
ATOM 588 C C . ILE A 1 72 ? -20.086 -7.266 24.811 1.00 93.62 72 ILE A C 1
ATOM 590 O O . ILE A 1 72 ? -19.057 -7.240 25.495 1.00 93.62 72 ILE A O 1
ATOM 594 N N . PRO A 1 73 ? -20.193 -8.113 23.763 1.00 95.00 73 PRO A N 1
ATOM 595 C CA . PRO A 1 73 ? -19.125 -9.052 23.425 1.00 95.00 73 PRO A CA 1
ATOM 596 C C . PRO A 1 73 ? -17.814 -8.343 23.070 1.00 95.00 73 PRO A C 1
ATOM 598 O O . PRO A 1 73 ? -16.738 -8.813 23.434 1.00 95.00 73 PRO A O 1
ATOM 601 N N . LYS A 1 74 ? -17.882 -7.178 22.412 1.00 95.50 74 LYS A N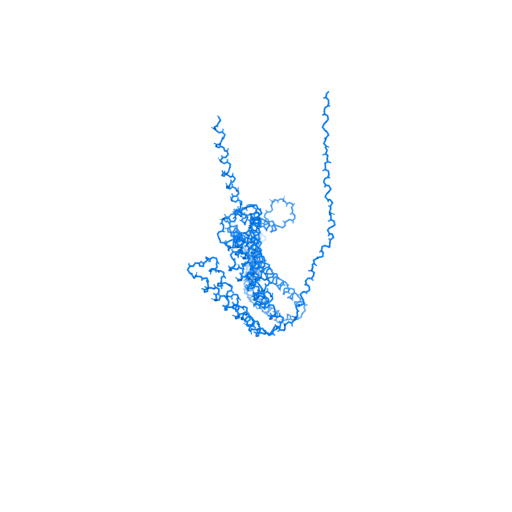 1
ATOM 602 C CA . LYS A 1 74 ? -16.689 -6.401 22.039 1.00 95.50 74 LYS A CA 1
ATOM 603 C C . LYS A 1 74 ? -15.982 -5.835 23.271 1.00 95.50 74 LYS A C 1
ATOM 605 O O . LYS A 1 74 ? -14.756 -5.886 23.341 1.00 95.50 74 LYS A O 1
ATOM 610 N N . LEU A 1 75 ? -16.739 -5.331 24.251 1.00 95.56 75 LEU A N 1
ATOM 611 C CA . LEU A 1 75 ? -16.191 -4.881 25.536 1.00 95.56 75 LEU A CA 1
ATOM 612 C C . LEU A 1 75 ? -15.548 -6.046 26.303 1.00 95.56 75 LEU A C 1
ATOM 614 O O . LEU A 1 75 ? -14.442 -5.898 26.823 1.00 95.56 75 LEU A O 1
ATOM 618 N N . ALA A 1 76 ? -16.187 -7.220 26.316 1.00 96.00 76 ALA A N 1
ATOM 619 C CA . ALA A 1 76 ? -15.650 -8.414 26.969 1.00 96.00 76 ALA A CA 1
ATOM 620 C C . ALA A 1 76 ? -14.326 -8.887 26.338 1.00 96.00 76 ALA A C 1
ATOM 622 O O . ALA A 1 76 ? -13.372 -9.191 27.060 1.00 96.00 76 ALA A O 1
ATOM 623 N N . VAL A 1 77 ? -14.233 -8.888 25.002 1.00 96.69 77 VAL A N 1
ATOM 624 C CA . VAL A 1 77 ? -12.995 -9.216 24.273 1.00 96.69 77 VAL A CA 1
ATOM 625 C C . VAL A 1 77 ? -11.880 -8.218 24.598 1.00 96.69 77 VAL A C 1
ATOM 627 O O . VAL A 1 77 ? -10.745 -8.627 24.845 1.00 96.69 77 VAL A O 1
ATOM 630 N N . LEU A 1 78 ? -12.177 -6.915 24.654 1.00 96.69 78 LEU A N 1
ATOM 631 C CA . LEU A 1 78 ? -11.187 -5.903 25.046 1.00 96.69 78 LEU A CA 1
ATOM 632 C C . LEU A 1 78 ? -10.705 -6.097 26.483 1.00 96.69 78 LEU A C 1
ATOM 634 O O . LEU A 1 78 ? -9.504 -6.025 26.739 1.00 96.69 78 LEU A O 1
ATOM 638 N N . LEU A 1 79 ? -11.612 -6.417 27.403 1.00 97.50 79 LEU A N 1
ATOM 639 C CA . LEU A 1 79 ? -11.263 -6.690 28.792 1.00 97.50 79 LEU A CA 1
ATOM 640 C C . LEU A 1 79 ? -10.337 -7.912 28.920 1.00 97.50 79 LEU A C 1
ATOM 642 O O . LEU A 1 79 ? -9.362 -7.877 29.667 1.00 97.50 79 LEU A O 1
ATOM 646 N N . GLN A 1 80 ? -10.584 -8.969 28.140 1.00 97.62 80 GLN A N 1
ATOM 647 C CA . GLN A 1 80 ? -9.699 -10.136 28.064 1.00 97.62 80 GLN A CA 1
ATOM 648 C C . GLN A 1 80 ? -8.317 -9.797 27.484 1.00 97.62 80 GLN A C 1
ATOM 650 O O . GLN A 1 80 ? -7.303 -10.318 27.953 1.00 97.62 80 GLN A O 1
ATOM 655 N N . ARG A 1 81 ? -8.245 -8.905 26.490 1.00 97.62 81 ARG A N 1
ATOM 656 C CA . ARG A 1 81 ? -6.961 -8.427 25.951 1.00 97.62 81 ARG A CA 1
ATOM 657 C C . ARG A 1 81 ? -6.175 -7.632 26.994 1.00 97.62 81 ARG A C 1
ATOM 659 O O . ARG A 1 81 ? -4.984 -7.881 27.167 1.00 97.62 81 ARG A O 1
ATOM 666 N N . ILE A 1 82 ? -6.839 -6.749 27.743 1.00 97.62 82 ILE A N 1
ATOM 667 C CA . ILE A 1 82 ? -6.220 -5.993 28.846 1.00 97.62 82 ILE A CA 1
ATOM 668 C C . ILE A 1 82 ? -5.701 -6.938 29.936 1.00 97.62 82 ILE A C 1
ATOM 670 O O . ILE A 1 82 ? -4.582 -6.756 30.408 1.00 97.62 82 ILE A O 1
ATOM 674 N N . GLU A 1 83 ? -6.462 -7.973 30.299 1.00 97.75 83 GLU A N 1
ATOM 675 C CA . GLU A 1 83 ? -6.027 -8.999 31.257 1.00 97.75 83 GLU A CA 1
ATOM 676 C C . GLU A 1 83 ? -4.742 -9.691 30.798 1.00 97.75 83 GLU A C 1
ATOM 678 O O . GLU A 1 83 ? -3.772 -9.776 31.552 1.00 97.75 83 GLU A O 1
ATOM 683 N N . ARG A 1 84 ? -4.695 -10.122 29.532 1.00 97.88 84 ARG A N 1
ATOM 684 C CA . ARG A 1 84 ? -3.504 -10.749 28.949 1.00 97.88 84 ARG A CA 1
ATOM 685 C C . ARG A 1 84 ? -2.295 -9.810 28.979 1.00 97.88 84 ARG A C 1
ATOM 687 O O . ARG A 1 84 ? -1.188 -10.248 29.282 1.00 97.88 84 ARG A O 1
ATOM 694 N N . LEU A 1 85 ? -2.497 -8.523 28.694 1.00 97.00 85 LEU A N 1
ATOM 695 C CA . LEU A 1 85 ? -1.443 -7.511 28.787 1.00 97.00 85 LEU A CA 1
ATOM 696 C C . LEU A 1 85 ? -0.975 -7.295 30.231 1.00 97.00 85 LEU A C 1
ATOM 698 O O . LEU A 1 85 ? 0.229 -7.190 30.459 1.00 97.00 85 LEU A O 1
ATOM 702 N N . ALA A 1 86 ? -1.898 -7.271 31.196 1.00 96.94 86 ALA A N 1
ATOM 703 C CA . ALA A 1 86 ? -1.591 -7.130 32.617 1.00 96.94 86 ALA A CA 1
ATOM 704 C C . ALA A 1 86 ? -0.798 -8.334 33.154 1.00 96.94 86 ALA A C 1
ATOM 706 O O . ALA A 1 86 ? 0.135 -8.157 33.935 1.00 96.94 86 ALA A O 1
ATOM 707 N N . LEU A 1 87 ? -1.112 -9.552 32.698 1.00 97.00 87 LEU A N 1
ATOM 708 C CA . LEU A 1 87 ? -0.365 -10.768 33.045 1.00 97.00 87 LEU A CA 1
ATOM 709 C C . LEU A 1 87 ? 1.077 -10.745 32.518 1.00 97.00 87 LEU A C 1
ATOM 711 O O . LEU A 1 87 ? 1.989 -11.216 33.191 1.00 97.00 87 LEU A O 1
ATOM 715 N N . ASN A 1 88 ? 1.290 -10.147 31.347 1.00 96.81 88 ASN A N 1
ATOM 716 C CA . ASN A 1 88 ? 2.589 -10.132 30.675 1.00 96.81 88 ASN A CA 1
ATOM 717 C C . ASN A 1 88 ? 3.496 -8.953 31.073 1.00 96.81 88 ASN A C 1
ATOM 719 O O . ASN A 1 88 ? 4.630 -8.876 30.598 1.00 96.81 88 ASN A O 1
ATOM 723 N N . THR A 1 89 ? 3.029 -8.009 31.897 1.00 95.19 89 THR A N 1
ATOM 724 C CA . THR A 1 89 ? 3.784 -6.791 32.231 1.00 95.19 89 THR A CA 1
ATOM 725 C C . THR A 1 89 ? 4.066 -6.658 33.726 1.00 95.19 89 THR A C 1
ATOM 727 O O . THR A 1 89 ? 3.157 -6.627 34.546 1.00 95.19 89 THR A O 1
ATOM 730 N N . ASN A 1 90 ? 5.342 -6.455 34.073 1.00 93.75 90 ASN A N 1
ATOM 731 C CA . ASN A 1 90 ? 5.780 -6.138 35.442 1.00 93.75 90 ASN A CA 1
ATOM 732 C C . ASN A 1 90 ? 6.051 -4.638 35.652 1.00 93.75 90 ASN A C 1
ATOM 734 O O . ASN A 1 90 ? 6.435 -4.204 36.735 1.00 93.75 90 ASN A O 1
ATOM 738 N N . GLN A 1 91 ? 5.884 -3.817 34.611 1.00 94.69 91 GLN A N 1
ATOM 739 C CA . GLN A 1 91 ? 6.164 -2.385 34.690 1.00 94.69 91 GLN A CA 1
ATOM 740 C C . GLN A 1 91 ? 4.994 -1.646 35.348 1.00 94.69 91 GLN A C 1
ATOM 742 O O . GLN A 1 91 ? 3.930 -1.519 34.741 1.00 94.69 91 GLN A O 1
ATOM 747 N N . ALA A 1 92 ? 5.215 -1.083 36.541 1.00 92.50 92 ALA A N 1
ATOM 748 C CA . ALA A 1 92 ? 4.202 -0.334 37.297 1.00 92.50 92 ALA A CA 1
ATOM 749 C C . ALA A 1 92 ? 3.532 0.783 36.473 1.00 92.50 92 ALA A C 1
ATOM 751 O O . ALA A 1 92 ? 2.318 0.957 36.533 1.00 92.50 92 ALA A O 1
ATOM 752 N N . LYS A 1 93 ? 4.300 1.486 35.624 1.00 93.38 93 LYS A N 1
ATOM 753 C CA . LYS A 1 93 ? 3.764 2.513 34.712 1.00 93.38 93 LYS A CA 1
ATOM 754 C C . LYS A 1 93 ? 2.740 1.942 33.723 1.00 93.38 93 LYS A C 1
ATOM 756 O O . LYS A 1 93 ? 1.695 2.548 33.512 1.00 93.38 93 LYS A O 1
ATOM 761 N N . LYS A 1 94 ? 3.025 0.774 33.132 1.00 94.50 94 LYS A N 1
ATOM 762 C CA . LYS A 1 94 ? 2.092 0.093 32.220 1.00 94.50 94 LYS A CA 1
ATOM 763 C C . LYS A 1 94 ? 0.870 -0.424 32.973 1.00 94.50 94 LYS A C 1
ATOM 765 O O . LYS A 1 94 ? -0.238 -0.262 32.486 1.00 94.50 94 LYS A O 1
ATOM 770 N N . LEU A 1 95 ? 1.057 -0.983 34.170 1.00 96.19 95 LEU A N 1
ATOM 771 C CA . LEU A 1 95 ? -0.048 -1.455 35.010 1.00 96.19 95 LEU A CA 1
ATOM 772 C C . LEU A 1 95 ? -1.012 -0.323 35.391 1.00 96.19 95 LEU A C 1
ATOM 774 O O . LEU A 1 95 ? -2.222 -0.504 35.292 1.00 96.19 95 LEU A O 1
ATOM 778 N N . GLY A 1 96 ? -0.496 0.858 35.743 1.00 94.19 96 GLY A N 1
ATOM 779 C CA . GLY A 1 96 ? -1.330 2.037 35.994 1.00 94.19 96 GLY A CA 1
ATOM 780 C C . GLY A 1 96 ? -2.134 2.472 34.765 1.00 94.19 96 GLY A C 1
ATOM 781 O O . GLY A 1 96 ? -3.328 2.747 34.875 1.00 94.19 96 GLY A O 1
ATOM 782 N N . ALA A 1 97 ? -1.517 2.459 33.578 1.00 95.62 97 ALA A N 1
ATOM 783 C CA . ALA A 1 97 ? -2.217 2.773 32.334 1.00 95.62 97 ALA A CA 1
ATOM 784 C C . ALA A 1 97 ? -3.311 1.741 32.003 1.00 95.62 97 ALA A C 1
ATOM 786 O O . ALA A 1 97 ? -4.439 2.125 31.704 1.00 95.62 97 ALA A O 1
ATOM 787 N N . LEU A 1 98 ? -3.019 0.441 32.135 1.00 96.56 98 LEU A N 1
ATOM 788 C CA . LEU A 1 98 ? -4.008 -0.624 31.939 1.00 96.56 98 LEU A CA 1
ATOM 789 C C . LEU A 1 98 ? -5.179 -0.498 32.924 1.00 96.56 98 LEU A C 1
ATOM 791 O O . LEU A 1 98 ? -6.323 -0.680 32.525 1.00 96.56 98 LEU A O 1
ATOM 795 N N . ASN A 1 99 ? -4.922 -0.121 34.179 1.00 96.81 99 ASN A N 1
ATOM 796 C CA . ASN A 1 99 ? -5.986 0.117 35.154 1.00 96.81 99 ASN A CA 1
ATOM 797 C C . ASN A 1 99 ? -6.921 1.263 34.733 1.00 96.81 99 ASN A C 1
ATOM 799 O O . ASN A 1 99 ? -8.136 1.134 34.837 1.00 96.81 99 ASN A O 1
ATOM 803 N N . SER A 1 100 ? -6.363 2.357 34.206 1.00 96.06 100 SER A N 1
ATOM 804 C CA . SER A 1 100 ? -7.152 3.472 33.661 1.00 96.06 100 SER A CA 1
ATOM 805 C C . SER A 1 100 ? -8.065 3.029 32.506 1.00 96.06 100 SER A C 1
ATOM 807 O O . SER A 1 100 ? -9.217 3.460 32.409 1.00 96.06 100 SER A O 1
ATOM 809 N N . LEU A 1 101 ? -7.590 2.104 31.661 1.00 96.88 101 LEU A N 1
ATOM 810 C CA . LEU A 1 101 ? -8.402 1.519 30.589 1.00 96.88 101 LEU A CA 1
ATOM 811 C C . LEU A 1 101 ? -9.553 0.666 31.129 1.00 96.88 101 LEU A C 1
ATOM 813 O O . LEU A 1 101 ? -10.660 0.751 30.604 1.00 96.88 101 LEU A O 1
ATOM 817 N N . VAL A 1 102 ? -9.328 -0.108 32.196 1.00 97.25 102 VAL A N 1
ATOM 818 C CA . VAL A 1 102 ? -10.395 -0.875 32.868 1.00 97.25 102 VAL A CA 1
ATOM 819 C C . VAL A 1 102 ? -11.461 0.065 33.435 1.00 97.25 102 VAL A C 1
ATOM 821 O O . VAL A 1 102 ? -12.641 -0.144 33.167 1.00 97.25 102 VAL A O 1
ATOM 824 N N . CYS A 1 103 ? -11.062 1.141 34.124 1.00 96.38 103 CYS A N 1
ATOM 825 C CA . CYS A 1 103 ? -11.993 2.169 34.608 1.00 96.38 103 CYS A CA 1
ATOM 826 C C . CYS A 1 103 ? -12.785 2.808 33.452 1.00 96.38 103 CYS A C 1
ATOM 828 O O . CYS A 1 103 ? -13.985 3.045 33.565 1.00 96.38 103 CYS A O 1
ATOM 830 N N . SER A 1 104 ? -12.135 3.056 32.312 1.00 96.75 104 SER A N 1
ATOM 831 C CA . SER A 1 104 ? -12.802 3.605 31.125 1.00 96.75 104 SER A CA 1
ATOM 832 C C . SER A 1 104 ? -13.839 2.625 30.560 1.00 96.75 104 SER A C 1
ATOM 834 O O . SER A 1 104 ? -14.964 3.025 30.259 1.00 96.75 104 SER A O 1
ATOM 836 N N . LEU A 1 105 ? -13.517 1.328 30.482 1.00 96.50 105 LEU A N 1
ATOM 837 C CA . LEU A 1 105 ? -14.479 0.291 30.084 1.00 96.50 105 LEU A CA 1
ATOM 838 C C . LEU A 1 105 ? -15.638 0.149 31.076 1.00 96.50 105 LEU A C 1
ATOM 840 O O . LEU A 1 105 ? -16.758 -0.119 30.651 1.00 96.50 105 LEU A O 1
ATOM 844 N N . GLU A 1 106 ? -15.405 0.354 32.372 1.00 96.19 106 GLU A N 1
ATOM 845 C CA . GLU A 1 106 ? -16.464 0.374 33.387 1.00 96.19 106 GLU A CA 1
ATOM 846 C C . GLU A 1 106 ? -17.443 1.534 33.164 1.00 96.19 106 GLU A C 1
ATOM 848 O O . GLU A 1 106 ? -18.660 1.338 33.229 1.00 96.19 106 GLU A O 1
ATOM 853 N N . VAL A 1 107 ? -16.937 2.726 32.829 1.00 95.44 107 VAL A N 1
ATOM 854 C CA . VAL A 1 107 ? -17.774 3.877 32.446 1.00 95.44 107 VAL A CA 1
ATOM 855 C C . VAL A 1 107 ? -18.549 3.577 31.164 1.00 95.44 107 VAL A C 1
ATOM 857 O O . VAL A 1 107 ? -19.749 3.844 31.095 1.00 95.44 107 VAL A O 1
ATOM 860 N N . ALA A 1 108 ? -17.895 2.972 30.167 1.00 95.06 108 ALA A N 1
ATOM 861 C CA . ALA A 1 108 ? -18.536 2.564 28.921 1.00 95.06 108 ALA A CA 1
ATOM 862 C C . ALA A 1 108 ? -19.679 1.570 29.185 1.00 95.06 108 ALA A C 1
ATOM 864 O O . ALA A 1 108 ? -20.800 1.781 28.726 1.00 95.06 108 ALA A O 1
ATOM 865 N N . LEU A 1 109 ? -19.439 0.537 29.992 1.00 94.25 109 LEU A N 1
ATOM 866 C CA . LEU A 1 109 ? -20.449 -0.446 30.370 1.00 94.25 109 LEU A CA 1
ATOM 867 C C . LEU A 1 109 ? -21.614 0.194 31.135 1.00 94.25 109 LEU A C 1
ATOM 869 O O . LEU A 1 109 ? -22.773 -0.018 30.793 1.00 94.25 109 LEU A O 1
ATOM 873 N N . SER A 1 110 ? -21.307 1.033 32.124 1.00 93.38 110 SER A N 1
ATOM 874 C CA . SER A 1 110 ? -22.322 1.730 32.919 1.00 93.38 110 SER A CA 1
ATOM 875 C C . SER A 1 110 ? -23.184 2.640 32.041 1.00 93.38 110 SER A C 1
ATOM 877 O O . SER A 1 110 ? -24.398 2.700 32.216 1.00 93.38 110 SER A O 1
ATOM 879 N N . SER A 1 111 ? -22.578 3.309 31.052 1.00 92.56 111 SER A N 1
ATOM 880 C CA . SER A 1 111 ? -23.314 4.123 30.079 1.00 92.56 111 SER A CA 1
ATOM 881 C C . SER A 1 111 ? -24.246 3.296 29.195 1.00 92.56 111 SER A C 1
ATOM 883 O O . SER A 1 111 ? -25.315 3.779 28.835 1.00 92.56 111 SER A O 1
ATOM 885 N N . LEU A 1 112 ? -23.872 2.052 28.884 1.00 91.56 112 LEU A N 1
ATOM 886 C CA . LEU A 1 112 ? -24.631 1.173 27.999 1.00 91.56 112 LEU A CA 1
ATOM 887 C C . LEU A 1 112 ? -25.951 0.711 28.641 1.00 91.56 112 LEU A C 1
ATOM 889 O O . LEU A 1 112 ? -26.950 0.551 27.944 1.00 91.56 112 LEU A O 1
ATOM 893 N N . PHE A 1 113 ? -25.973 0.543 29.966 1.00 88.94 113 PHE A N 1
ATOM 894 C CA . PHE A 1 113 ? -27.172 0.158 30.723 1.00 88.94 113 PHE A CA 1
ATOM 895 C C . PHE A 1 113 ? -28.005 1.351 31.219 1.00 88.94 113 PHE A C 1
ATOM 897 O O . PHE A 1 113 ? -29.133 1.180 31.688 1.00 88.94 113 PHE A O 1
ATOM 904 N N . GLN A 1 114 ? -27.497 2.580 31.095 1.00 89.25 114 GLN A N 1
ATOM 905 C CA . GLN A 1 114 ? -28.255 3.782 31.429 1.00 89.25 114 GLN A CA 1
ATOM 906 C C . GLN A 1 114 ? -29.168 4.190 30.269 1.00 89.25 114 GLN A C 1
ATOM 908 O O . GLN A 1 114 ? -28.712 4.591 29.204 1.00 89.25 114 GLN A O 1
ATOM 913 N N . LYS A 1 115 ? -30.482 4.201 30.521 1.00 79.38 115 LYS A N 1
ATOM 914 C CA . LYS A 1 115 ? -31.558 4.482 29.545 1.00 79.38 115 LYS A CA 1
ATOM 915 C C . LYS A 1 115 ? -31.419 5.804 28.757 1.00 79.38 115 LYS A C 1
ATOM 917 O O . LYS A 1 115 ? -32.127 5.994 27.775 1.00 79.38 115 LYS A O 1
ATOM 922 N N . LYS A 1 116 ? -30.560 6.733 29.199 1.00 75.44 116 LYS A N 1
ATOM 923 C CA . LYS A 1 116 ? -30.402 8.087 28.635 1.00 75.44 116 LYS A CA 1
ATOM 924 C C . LYS A 1 116 ? -29.089 8.304 27.868 1.00 75.44 116 LYS A C 1
ATOM 926 O O . LYS A 1 116 ? -28.991 9.306 27.163 1.00 75.44 116 LYS A O 1
ATOM 931 N N . LEU A 1 117 ? -28.087 7.426 27.992 1.00 73.38 117 LEU A N 1
ATOM 932 C CA . LEU A 1 117 ? -26.822 7.617 27.276 1.00 73.38 117 LEU A CA 1
ATOM 933 C C . LEU A 1 117 ? -26.855 7.001 25.880 1.00 73.38 117 LEU A C 1
ATOM 935 O O . LEU A 1 117 ? -27.392 5.925 25.638 1.00 73.38 117 LEU A O 1
ATOM 939 N N . THR A 1 118 ? -26.270 7.733 24.936 1.00 80.06 118 THR A N 1
ATOM 940 C CA . THR A 1 118 ? -26.226 7.352 23.529 1.00 80.06 118 THR A CA 1
ATOM 941 C C . THR A 1 118 ? -25.217 6.229 23.319 1.00 80.06 118 THR A C 1
ATOM 943 O O . THR A 1 118 ? -24.058 6.387 23.699 1.00 80.06 118 THR A O 1
ATOM 946 N N . LYS A 1 119 ? -25.613 5.164 22.612 1.00 87.44 119 LYS A N 1
ATOM 947 C CA . LYS A 1 119 ? -24.746 4.099 22.060 1.00 87.44 119 LYS A CA 1
ATOM 948 C C . LYS A 1 119 ? -23.406 4.612 21.521 1.00 87.44 119 LYS A C 1
ATOM 950 O O . LYS A 1 119 ? -22.372 3.965 21.668 1.00 87.44 119 LYS A O 1
ATOM 955 N N . GLU A 1 120 ? -23.422 5.788 20.900 1.00 87.88 120 GLU A N 1
ATOM 956 C CA . GLU A 1 120 ? -22.232 6.412 20.326 1.00 87.88 120 GLU A CA 1
ATOM 957 C C . GLU A 1 120 ? -21.171 6.764 21.380 1.00 87.88 120 GLU A C 1
ATOM 959 O O . GLU A 1 120 ? -19.985 6.639 21.102 1.00 87.88 120 GLU A O 1
ATOM 964 N N . PHE A 1 121 ? -21.571 7.119 22.605 1.00 91.88 121 PHE A N 1
ATOM 965 C CA . PHE A 1 121 ? -20.649 7.413 23.703 1.00 91.88 121 PHE A CA 1
ATOM 966 C C . PHE A 1 121 ? -19.923 6.153 24.181 1.00 91.88 121 PHE A C 1
ATOM 968 O O . PHE A 1 121 ? -18.696 6.136 24.247 1.00 91.88 121 PHE A O 1
ATOM 975 N N . THR A 1 122 ? -20.662 5.065 24.429 1.00 92.88 122 THR A N 1
ATOM 976 C CA . THR A 1 122 ? -20.066 3.764 24.766 1.00 92.88 122 THR A CA 1
ATOM 977 C C . THR A 1 122 ? -19.120 3.302 23.667 1.00 92.88 122 THR A C 1
ATOM 979 O O . THR A 1 122 ? -18.004 2.861 23.939 1.00 92.88 122 THR A O 1
ATOM 982 N N . ARG A 1 123 ? -19.551 3.441 22.409 1.00 92.88 123 ARG A N 1
ATOM 983 C CA . ARG A 1 123 ? -18.742 3.100 21.245 1.00 92.88 123 ARG A CA 1
ATOM 984 C C . ARG A 1 123 ? -17.470 3.942 21.183 1.00 92.88 123 ARG A C 1
ATOM 986 O O . ARG A 1 123 ? -16.425 3.379 20.884 1.00 92.88 123 ARG A O 1
ATOM 993 N N . GLN A 1 124 ? -17.540 5.240 21.463 1.00 92.56 124 GLN A N 1
ATOM 994 C CA . GLN A 1 124 ? -16.371 6.115 21.459 1.00 92.56 124 GLN A CA 1
ATOM 995 C C . GLN A 1 124 ? -15.356 5.680 22.520 1.00 92.56 124 GLN A C 1
ATOM 997 O O . GLN A 1 124 ? -14.207 5.430 22.173 1.00 92.56 124 GLN A O 1
ATOM 1002 N N . ILE A 1 125 ? -15.791 5.461 23.768 1.00 94.56 125 ILE A N 1
ATOM 1003 C CA . ILE A 1 125 ? -14.889 4.977 24.826 1.00 94.56 125 ILE A CA 1
ATOM 1004 C C . ILE A 1 125 ? -14.292 3.617 24.452 1.00 94.56 125 ILE A C 1
ATOM 1006 O O . ILE A 1 125 ? -13.098 3.390 24.635 1.00 94.56 125 ILE A O 1
ATOM 1010 N N . ARG A 1 126 ? -15.103 2.706 23.897 1.00 95.06 126 ARG A N 1
ATOM 1011 C CA . ARG A 1 126 ? -14.627 1.398 23.431 1.00 95.06 126 ARG A CA 1
ATOM 1012 C C . ARG A 1 126 ? -13.501 1.550 22.408 1.00 95.06 126 ARG A C 1
ATOM 1014 O O . ARG A 1 126 ? -12.509 0.836 22.510 1.00 95.06 126 ARG A O 1
ATOM 1021 N N . LEU A 1 127 ? -13.664 2.446 21.435 1.00 92.88 127 LEU A 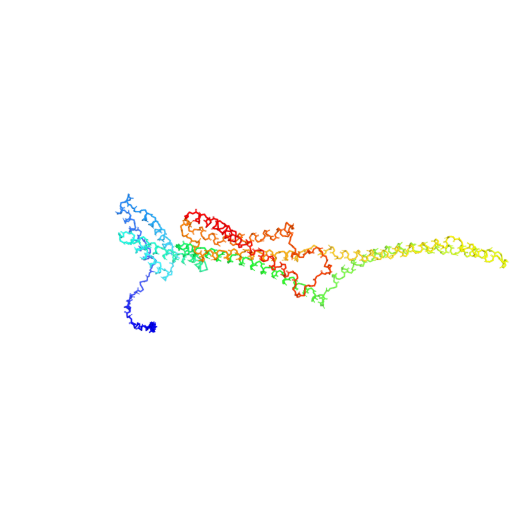N 1
ATOM 1022 C CA . LEU A 1 127 ? -12.670 2.701 20.393 1.00 92.88 127 LEU A CA 1
ATOM 1023 C C . LEU A 1 127 ? -11.389 3.319 20.956 1.00 92.88 127 LEU A C 1
ATOM 1025 O O . LEU A 1 127 ? -10.302 2.882 20.585 1.00 92.88 127 LEU A O 1
ATOM 1029 N N . ASP A 1 128 ? -11.513 4.265 21.885 1.00 93.88 128 ASP A N 1
ATOM 1030 C CA . ASP A 1 128 ? -10.363 4.894 22.538 1.00 93.88 128 ASP A CA 1
ATOM 1031 C C . ASP A 1 128 ? -9.564 3.855 23.350 1.00 93.88 128 ASP A C 1
ATOM 1033 O O . ASP A 1 128 ? -8.336 3.780 23.252 1.00 93.88 128 ASP A O 1
ATOM 1037 N N . VAL A 1 129 ? -10.259 2.979 24.087 1.00 95.94 129 VAL A N 1
ATOM 1038 C CA . VAL A 1 129 ? -9.627 1.868 24.814 1.00 95.94 129 VAL A CA 1
ATOM 1039 C C . VAL A 1 129 ? -8.987 0.869 23.852 1.00 95.94 129 VAL A C 1
ATOM 1041 O O . VAL A 1 129 ? -7.853 0.449 24.068 1.00 95.94 129 VAL A O 1
ATOM 1044 N N . GLU A 1 130 ? -9.684 0.488 22.783 1.00 95.25 130 GLU A N 1
ATOM 1045 C CA . GLU A 1 130 ? -9.174 -0.430 21.763 1.00 95.25 130 GLU A CA 1
ATOM 1046 C C . GLU A 1 130 ? -7.884 0.094 21.119 1.00 95.25 130 GLU A C 1
ATOM 1048 O O . GLU A 1 130 ? -6.919 -0.659 20.969 1.00 95.25 130 GLU A O 1
ATOM 1053 N N . GLN A 1 131 ? -7.833 1.388 20.802 1.00 92.25 131 GLN A N 1
ATOM 1054 C CA . GLN A 1 131 ? -6.659 2.039 20.229 1.00 92.25 131 GLN A CA 1
ATOM 1055 C C . GLN A 1 131 ? -5.459 2.005 21.184 1.00 92.25 131 GLN A C 1
ATOM 1057 O O . GLN A 1 131 ? -4.335 1.721 20.755 1.00 92.25 131 GLN A O 1
ATOM 1062 N N . GLU A 1 132 ? -5.683 2.244 22.475 1.00 94.69 132 GLU A N 1
ATOM 1063 C CA . GLU A 1 132 ? -4.610 2.217 23.467 1.00 94.69 132 GLU A CA 1
ATOM 1064 C C . GLU A 1 132 ? -4.137 0.778 23.760 1.00 94.69 132 GLU A C 1
ATOM 1066 O O . GLU A 1 132 ? -2.932 0.531 23.835 1.00 94.69 132 GLU A O 1
ATOM 1071 N N . VAL A 1 133 ? -5.049 -0.204 23.807 1.00 95.31 133 VAL A N 1
ATOM 1072 C CA . VAL A 1 133 ? -4.716 -1.641 23.916 1.00 95.31 133 VAL A CA 1
ATOM 1073 C C . VAL A 1 133 ? -3.842 -2.096 22.748 1.00 95.31 133 VAL A C 1
ATOM 1075 O O . VAL A 1 133 ? -2.799 -2.715 22.962 1.00 95.31 133 VAL A O 1
ATOM 1078 N N . ILE A 1 134 ? -4.211 -1.738 21.514 1.00 92.81 134 ILE A N 1
ATOM 1079 C CA . ILE A 1 134 ? -3.402 -2.009 20.316 1.00 92.81 134 ILE A CA 1
ATOM 1080 C C . ILE A 1 134 ? -2.004 -1.388 20.449 1.00 92.81 134 ILE A C 1
ATOM 1082 O O . ILE A 1 134 ? -1.009 -2.002 20.057 1.00 92.81 134 ILE A O 1
ATOM 1086 N N . GLY A 1 135 ? -1.915 -0.188 21.028 1.00 91.44 135 GLY A N 1
ATOM 1087 C CA . GLY A 1 135 ? -0.651 0.495 21.290 1.00 91.44 135 GLY A CA 1
ATOM 1088 C C . GLY A 1 135 ? 0.280 -0.245 22.253 1.00 91.44 135 GLY A C 1
ATOM 1089 O O . GLY A 1 135 ? 1.496 -0.075 22.151 1.00 91.44 135 GLY A O 1
ATOM 1090 N N . TYR A 1 136 ? -0.264 -1.073 23.150 1.00 94.06 136 TYR A N 1
ATOM 1091 C CA . TYR A 1 136 ? 0.513 -1.928 24.052 1.00 94.06 136 TYR A CA 1
ATOM 1092 C C . TYR A 1 136 ? 0.870 -3.294 23.455 1.00 94.06 136 TYR A C 1
ATOM 1094 O O . TYR A 1 136 ? 1.876 -3.874 23.864 1.00 94.06 136 TYR A O 1
ATOM 1102 N N . GLU A 1 137 ? 0.077 -3.811 22.513 1.00 93.25 137 GLU A N 1
ATOM 1103 C CA . GLU A 1 137 ? 0.323 -5.108 21.863 1.00 93.25 137 GLU A CA 1
ATOM 1104 C C . GLU A 1 137 ? 1.382 -5.039 20.755 1.00 93.25 137 GLU A C 1
ATOM 1106 O O . GLU A 1 137 ? 2.131 -5.994 20.556 1.00 93.25 137 GLU A O 1
ATOM 1111 N N . GLN A 1 138 ? 1.437 -3.930 20.014 1.00 92.25 138 GLN A N 1
ATOM 1112 C CA . GLN A 1 138 ? 2.263 -3.814 18.811 1.00 92.25 138 GLN A CA 1
ATOM 1113 C C . GLN A 1 138 ? 3.636 -3.175 19.094 1.00 92.25 138 GLN A C 1
ATOM 1115 O O . GLN A 1 138 ? 3.749 -2.287 19.944 1.00 92.25 138 GLN A O 1
ATOM 1120 N N . PRO A 1 139 ? 4.697 -3.557 18.355 1.00 90.88 139 PRO A N 1
ATOM 1121 C CA . PRO A 1 139 ? 5.987 -2.879 18.433 1.00 90.88 139 PRO A CA 1
ATOM 1122 C C . PRO A 1 139 ? 5.875 -1.407 17.981 1.00 90.88 139 PRO A C 1
ATOM 1124 O O . PRO A 1 139 ? 4.981 -1.071 17.196 1.00 90.88 139 PRO A O 1
ATOM 1127 N N . PRO A 1 140 ? 6.798 -0.517 18.406 1.00 86.75 140 PRO A N 1
ATOM 1128 C CA . PRO A 1 140 ? 6.680 0.933 18.205 1.00 86.75 140 PRO A CA 1
ATOM 1129 C C . PRO A 1 140 ? 6.454 1.367 16.751 1.00 86.75 140 PRO A C 1
ATOM 1131 O O . PRO A 1 140 ? 5.698 2.302 16.499 1.00 86.75 140 PRO A O 1
ATOM 1134 N N . VAL A 1 141 ? 7.071 0.668 15.793 1.00 84.75 141 VAL A N 1
ATOM 1135 C CA . VAL A 1 141 ? 6.931 0.965 14.360 1.00 84.75 141 VAL A CA 1
ATOM 1136 C C . VAL A 1 141 ? 5.526 0.620 13.864 1.00 84.75 141 VAL A C 1
ATOM 1138 O O . VAL A 1 141 ? 4.870 1.456 13.248 1.00 84.75 141 VAL A O 1
ATOM 1141 N N . LEU A 1 142 ? 5.021 -0.577 14.186 1.00 86.56 142 LEU A N 1
ATOM 1142 C CA . LEU A 1 142 ? 3.671 -0.998 13.794 1.00 86.56 142 LEU A CA 1
ATOM 1143 C C . LEU A 1 142 ? 2.588 -0.186 14.505 1.00 86.56 142 LEU A C 1
ATOM 1145 O O . LEU A 1 142 ? 1.536 0.054 13.920 1.00 86.56 142 LEU A O 1
ATOM 1149 N N . ARG A 1 143 ? 2.851 0.307 15.721 1.00 87.62 143 ARG A N 1
ATOM 1150 C CA . ARG A 1 143 ? 1.909 1.153 16.46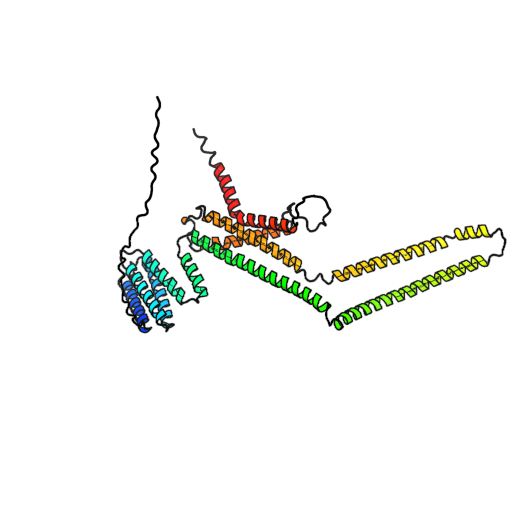6 1.00 87.62 143 ARG A CA 1
ATOM 1151 C C . ARG A 1 143 ? 1.454 2.365 15.652 1.00 87.62 143 ARG A C 1
ATOM 1153 O O . ARG A 1 143 ? 0.259 2.656 15.640 1.00 87.62 143 ARG A O 1
ATOM 1160 N N . LEU A 1 144 ? 2.364 3.057 14.964 1.00 83.69 144 LEU A N 1
ATOM 1161 C CA . LEU A 1 144 ? 2.011 4.223 14.142 1.00 83.69 144 LEU A CA 1
ATOM 1162 C C . LEU A 1 144 ? 1.056 3.843 13.005 1.00 83.69 144 LEU A C 1
ATOM 1164 O O . LEU A 1 144 ? 0.040 4.507 12.810 1.00 83.69 144 LEU A O 1
ATOM 1168 N N . PHE A 1 145 ? 1.329 2.734 12.319 1.00 84.56 145 PHE A N 1
ATOM 1169 C CA . PHE A 1 145 ? 0.495 2.259 11.218 1.00 84.56 145 PHE A CA 1
ATOM 1170 C C . PHE A 1 145 ? -0.874 1.771 11.685 1.00 84.56 145 PHE A C 1
ATOM 1172 O O . PHE A 1 145 ? -1.888 2.193 11.134 1.00 84.56 145 PHE A O 1
ATOM 1179 N N . VAL A 1 146 ? -0.926 0.929 12.722 1.00 85.81 146 VAL A N 1
ATOM 1180 C CA . VAL A 1 146 ? -2.190 0.344 13.190 1.00 85.81 146 VAL A CA 1
ATOM 1181 C C . VAL A 1 146 ? -3.078 1.401 13.846 1.00 85.81 146 VAL A C 1
ATOM 1183 O O . VAL A 1 146 ? -4.285 1.386 13.629 1.00 85.81 146 VAL A O 1
ATOM 1186 N N . SER A 1 147 ? -2.511 2.357 14.590 1.00 82.81 147 SER A N 1
ATOM 1187 C CA . SER A 1 147 ? -3.291 3.462 15.176 1.00 82.81 147 SER A CA 1
ATOM 1188 C C . SER A 1 147 ? -3.934 4.348 14.108 1.00 82.81 147 SER A C 1
ATOM 1190 O O . SER A 1 147 ? -5.129 4.625 14.190 1.00 82.81 147 SER A O 1
ATOM 1192 N N . HIS A 1 148 ? -3.183 4.728 13.070 1.00 84.38 148 HIS A N 1
ATOM 1193 C CA . HIS A 1 148 ? -3.726 5.515 11.961 1.00 84.38 148 HIS A CA 1
ATOM 1194 C C . HIS A 1 148 ? -4.752 4.717 11.152 1.00 84.38 148 HIS A C 1
ATOM 1196 O O . HIS A 1 148 ? -5.803 5.249 10.798 1.00 84.38 148 HIS A O 1
ATOM 1202 N N . PHE A 1 149 ? -4.475 3.436 10.892 1.00 86.50 149 PHE A N 1
ATOM 1203 C CA . PHE A 1 149 ? -5.397 2.559 10.177 1.00 86.50 149 PHE A CA 1
ATOM 1204 C C . PHE A 1 149 ? -6.705 2.371 10.949 1.00 86.50 149 PHE A C 1
ATOM 1206 O O . PHE A 1 149 ? -7.778 2.534 10.377 1.00 86.50 149 PHE A O 1
ATOM 1213 N N . SER A 1 150 ? -6.624 2.093 12.253 1.00 84.88 150 SER A N 1
ATOM 1214 C CA . SER A 1 150 ? -7.785 1.929 13.133 1.00 84.88 150 SER A CA 1
ATOM 1215 C C . SER A 1 150 ? -8.626 3.205 13.198 1.00 84.88 150 SER A C 1
ATOM 1217 O O . SER A 1 150 ? -9.841 3.158 13.003 1.00 84.88 150 SER A O 1
ATOM 1219 N N . TYR A 1 151 ? -7.988 4.370 13.362 1.00 84.94 151 TYR A N 1
ATOM 1220 C CA . TYR A 1 151 ? -8.692 5.653 13.342 1.00 84.94 151 TYR A CA 1
ATOM 1221 C C . TYR A 1 151 ? -9.519 5.816 12.060 1.00 84.94 151 TYR A C 1
ATOM 1223 O O . TYR A 1 151 ? -10.719 6.092 12.106 1.00 84.94 151 TYR A O 1
ATOM 1231 N N . ILE A 1 152 ? -8.904 5.557 10.907 1.00 84.31 152 ILE A N 1
ATOM 1232 C CA . ILE A 1 152 ? -9.544 5.745 9.602 1.00 84.31 152 ILE A CA 1
ATOM 1233 C C . ILE A 1 152 ? -10.611 4.688 9.341 1.00 84.31 152 ILE A C 1
ATOM 1235 O O . ILE A 1 152 ? -11.679 5.020 8.828 1.00 84.31 152 ILE A O 1
ATOM 1239 N N . TRP A 1 153 ? -10.380 3.452 9.779 1.00 85.81 153 TRP A N 1
ATOM 1240 C CA . TRP A 1 153 ? -11.363 2.373 9.758 1.00 85.81 153 TRP A CA 1
ATOM 1241 C C . TRP A 1 153 ? -12.653 2.731 10.510 1.00 85.81 153 TRP A C 1
ATOM 1243 O O . TRP A 1 153 ? -13.762 2.339 10.125 1.00 85.81 153 TRP A O 1
ATOM 1253 N N . HIS A 1 154 ? -12.520 3.485 11.600 1.00 83.31 154 HIS A N 1
ATOM 1254 C CA . HIS A 1 154 ? -13.646 3.887 12.429 1.00 83.31 154 HIS A CA 1
ATOM 1255 C C . HIS A 1 154 ? -14.280 5.218 12.022 1.00 83.31 154 HIS A C 1
ATOM 1257 O O . HIS A 1 154 ? -15.433 5.463 12.393 1.00 83.31 154 HIS A O 1
ATOM 1263 N N . THR A 1 155 ? -13.600 6.041 11.219 1.00 83.75 155 THR A N 1
ATOM 1264 C CA . THR A 1 155 ? -14.194 7.270 10.683 1.00 83.75 155 THR A CA 1
ATOM 1265 C C . THR A 1 155 ? -15.358 6.971 9.729 1.00 83.75 155 THR A C 1
ATOM 1267 O O . THR A 1 155 ? -15.272 6.125 8.846 1.00 83.75 155 THR A O 1
ATOM 1270 N N . LYS A 1 156 ? -16.477 7.696 9.879 1.00 84.06 156 LYS A N 1
ATOM 1271 C CA . LYS A 1 156 ? -17.655 7.591 8.986 1.00 84.06 156 LYS A CA 1
ATOM 1272 C C . LYS A 1 156 ? -17.481 8.361 7.663 1.00 84.06 156 LYS A C 1
ATOM 1274 O O . LYS A 1 156 ? -18.395 8.420 6.841 1.00 84.06 156 LYS A O 1
ATOM 1279 N N . SER A 1 157 ? -16.335 9.012 7.468 1.00 88.88 157 SER A N 1
ATOM 1280 C CA . SER A 1 157 ? -16.091 9.878 6.316 1.00 88.88 157 SER A CA 1
ATOM 1281 C C . SER A 1 157 ? -15.575 9.069 5.131 1.00 88.88 157 SER A C 1
ATOM 1283 O O . SER A 1 157 ? -14.386 8.772 5.048 1.00 88.88 157 SER A O 1
ATOM 1285 N N . VAL A 1 158 ? -16.460 8.788 4.169 1.00 89.25 158 VAL A N 1
ATOM 1286 C CA . VAL A 1 158 ? -16.117 8.125 2.896 1.00 89.25 158 VAL A CA 1
ATOM 1287 C C . VAL A 1 158 ? -14.947 8.829 2.204 1.00 89.25 158 VAL A C 1
ATOM 1289 O O . VAL A 1 158 ? -14.025 8.178 1.721 1.00 89.25 158 VAL A O 1
ATOM 1292 N N . ARG A 1 159 ? -14.935 10.167 2.206 1.00 90.75 159 ARG A N 1
ATOM 1293 C CA . ARG A 1 159 ? -13.866 10.968 1.589 1.00 90.75 159 ARG A CA 1
ATOM 1294 C C . ARG A 1 159 ? -12.511 10.709 2.237 1.00 90.75 159 ARG A C 1
ATOM 1296 O O . ARG A 1 159 ? -11.525 10.545 1.525 1.00 90.75 159 ARG A O 1
ATOM 1303 N N . LEU A 1 160 ? -12.470 10.644 3.568 1.00 90.38 160 LEU A N 1
ATOM 1304 C CA . LEU A 1 160 ? -11.237 10.373 4.302 1.00 90.38 160 LEU A CA 1
ATOM 1305 C C . LEU A 1 160 ? -10.732 8.956 4.011 1.00 90.38 160 LEU A C 1
ATOM 1307 O O . LEU A 1 160 ? -9.547 8.777 3.748 1.00 90.38 160 LEU A O 1
ATOM 1311 N N . SER A 1 161 ? -11.634 7.972 3.970 1.00 91.56 161 SER A N 1
ATOM 1312 C CA . SER A 1 161 ? -11.308 6.590 3.612 1.00 91.56 161 SER A CA 1
ATOM 1313 C C . SER A 1 161 ? -10.718 6.478 2.198 1.00 91.56 161 SER A C 1
ATOM 1315 O O . SER A 1 161 ? -9.715 5.790 2.015 1.00 91.56 161 SER A O 1
ATOM 1317 N N . VAL A 1 162 ? -11.274 7.199 1.212 1.00 92.19 162 VAL A N 1
ATOM 1318 C CA . VAL A 1 162 ? -10.715 7.254 -0.154 1.00 92.19 162 VAL A CA 1
ATOM 1319 C C . VAL A 1 162 ? -9.335 7.907 -0.161 1.00 92.19 162 VAL A C 1
ATOM 1321 O O . VAL A 1 162 ? -8.411 7.344 -0.740 1.00 92.19 162 VAL A O 1
ATOM 1324 N N . ILE A 1 163 ? -9.170 9.070 0.484 1.00 92.94 163 ILE A N 1
ATOM 1325 C CA . ILE A 1 163 ? -7.876 9.776 0.564 1.00 92.94 163 ILE A CA 1
ATOM 1326 C C . ILE A 1 163 ? -6.818 8.891 1.222 1.00 92.94 163 ILE A C 1
ATOM 1328 O O . ILE A 1 163 ? -5.664 8.880 0.805 1.00 92.94 163 ILE A O 1
ATOM 1332 N N . TYR A 1 164 ? -7.201 8.118 2.229 1.00 93.19 164 TYR A N 1
ATOM 1333 C CA . TYR A 1 164 ? -6.280 7.212 2.890 1.00 93.19 164 TYR A CA 1
ATOM 1334 C C . TYR A 1 164 ? -5.876 6.028 2.012 1.00 93.19 164 TYR A C 1
ATOM 1336 O O . TYR A 1 164 ? -4.690 5.716 1.916 1.00 93.19 164 TYR A O 1
ATOM 1344 N N . GLY A 1 165 ? -6.838 5.400 1.327 1.00 92.81 165 GLY A N 1
ATOM 1345 C CA . GLY A 1 165 ? -6.537 4.376 0.325 1.00 92.81 165 GLY A CA 1
ATOM 1346 C C . GLY A 1 165 ? -5.604 4.915 -0.763 1.00 92.81 165 GLY A C 1
ATOM 1347 O O . GLY A 1 165 ? -4.644 4.251 -1.147 1.00 92.81 165 GLY A O 1
ATOM 1348 N N . LEU A 1 166 ? -5.835 6.159 -1.187 1.00 94.12 166 LEU A N 1
ATOM 1349 C CA . LEU A 1 166 ? -5.012 6.877 -2.156 1.00 94.12 166 LEU A CA 1
ATOM 1350 C C . LEU A 1 166 ? -3.587 7.122 -1.648 1.00 94.12 166 LEU A C 1
ATOM 1352 O O . LEU A 1 166 ? -2.630 6.890 -2.382 1.00 94.12 166 LEU A O 1
ATOM 1356 N N . PHE A 1 167 ? -3.440 7.553 -0.394 1.00 94.25 167 PHE A N 1
ATOM 1357 C CA . PHE A 1 167 ? -2.141 7.753 0.245 1.00 94.25 167 PHE A CA 1
ATOM 1358 C C . PHE A 1 167 ? -1.340 6.450 0.290 1.00 94.25 167 PHE A C 1
ATOM 1360 O O . PHE A 1 167 ? -0.178 6.427 -0.106 1.00 94.25 167 PHE A O 1
ATOM 1367 N N . TRP A 1 168 ? -1.964 5.344 0.697 1.00 93.25 168 TRP A N 1
ATOM 1368 C CA . TRP A 1 168 ? -1.297 4.042 0.704 1.00 93.25 168 TRP A CA 1
ATOM 1369 C C . TRP A 1 168 ? -0.946 3.541 -0.688 1.00 93.25 168 TRP A C 1
ATOM 1371 O O . TRP A 1 168 ? 0.141 2.999 -0.876 1.00 93.25 168 TRP A O 1
ATOM 1381 N N . SER A 1 169 ? -1.827 3.756 -1.667 1.00 93.62 169 SER A N 1
ATOM 1382 C CA . SER A 1 169 ? -1.522 3.463 -3.066 1.00 93.62 169 SER A CA 1
ATOM 1383 C C . SER A 1 169 ? -0.294 4.235 -3.523 1.00 93.62 169 SER A C 1
ATOM 1385 O O . SER A 1 169 ? 0.624 3.654 -4.088 1.00 93.62 169 SER A O 1
ATOM 1387 N N . PHE A 1 170 ? -0.233 5.530 -3.206 1.00 93.19 170 PHE A N 1
ATOM 1388 C CA . PHE A 1 170 ? 0.905 6.376 -3.530 1.00 93.19 170 PHE A CA 1
ATOM 1389 C C . PHE A 1 170 ? 2.191 5.857 -2.879 1.00 93.19 170 PHE A C 1
ATOM 1391 O O . PHE A 1 170 ? 3.175 5.647 -3.580 1.00 93.19 170 PHE A O 1
ATOM 1398 N N . VAL A 1 171 ? 2.181 5.579 -1.572 1.00 92.50 171 VAL A N 1
ATOM 1399 C CA . VAL A 1 171 ? 3.357 5.063 -0.850 1.00 92.50 171 VAL A CA 1
ATOM 1400 C C . VAL A 1 171 ? 3.826 3.726 -1.423 1.00 92.50 171 VAL A C 1
ATOM 1402 O O . VAL A 1 171 ? 5.021 3.549 -1.632 1.00 92.50 171 VAL A O 1
ATOM 1405 N N . ILE A 1 172 ? 2.914 2.795 -1.709 1.00 91.12 172 ILE A N 1
ATOM 1406 C CA . ILE A 1 172 ? 3.270 1.464 -2.218 1.00 91.12 172 ILE A CA 1
ATOM 1407 C C . ILE A 1 172 ? 3.737 1.536 -3.674 1.00 91.12 172 ILE A C 1
ATOM 1409 O O . ILE A 1 172 ? 4.780 0.977 -4.005 1.00 91.12 172 ILE A O 1
ATOM 1413 N N . MET A 1 173 ? 3.007 2.244 -4.537 1.00 90.69 173 MET A N 1
ATOM 1414 C CA . MET A 1 173 ? 3.339 2.359 -5.957 1.00 90.69 173 MET A CA 1
ATOM 1415 C C . MET A 1 173 ? 4.608 3.180 -6.153 1.00 90.69 173 MET A C 1
ATOM 1417 O O . MET A 1 173 ? 5.568 2.679 -6.725 1.00 90.69 173 MET A O 1
ATOM 1421 N N . PHE A 1 174 ? 4.667 4.414 -5.648 1.00 89.38 174 PHE A N 1
ATOM 1422 C CA . PHE A 1 174 ? 5.862 5.245 -5.809 1.00 89.38 174 PHE A CA 1
ATOM 1423 C C . PHE A 1 174 ? 7.031 4.735 -4.977 1.00 89.38 174 PHE A C 1
ATOM 1425 O O . PHE A 1 174 ? 8.157 4.816 -5.450 1.00 89.38 174 PHE A O 1
ATOM 1432 N N . GLY A 1 175 ? 6.790 4.152 -3.799 1.00 90.75 175 GLY A N 1
ATOM 1433 C CA . GLY A 1 175 ? 7.833 3.467 -3.038 1.00 90.75 175 GLY A CA 1
ATOM 1434 C C . GLY A 1 175 ? 8.417 2.294 -3.821 1.00 90.75 175 GLY A C 1
ATOM 1435 O O . GLY A 1 175 ? 9.630 2.215 -3.972 1.00 90.75 175 GLY A O 1
ATOM 1436 N N . GLY A 1 176 ? 7.567 1.446 -4.408 1.00 89.44 176 GLY A N 1
ATOM 1437 C CA . GLY A 1 176 ? 7.992 0.340 -5.264 1.00 89.44 176 GLY A CA 1
ATOM 1438 C C . GLY A 1 176 ? 8.756 0.810 -6.504 1.00 89.44 176 GLY A C 1
ATOM 1439 O O . GLY A 1 176 ? 9.849 0.315 -6.770 1.00 89.44 176 GLY A O 1
ATOM 1440 N N . LEU A 1 177 ? 8.231 1.807 -7.226 1.00 86.81 177 LEU A N 1
ATOM 1441 C CA . LEU A 1 177 ? 8.888 2.384 -8.404 1.00 86.81 177 LEU A CA 1
ATOM 1442 C C . LEU A 1 177 ? 10.230 3.043 -8.040 1.00 86.81 177 LEU A C 1
ATOM 1444 O O . LEU A 1 177 ? 11.209 2.880 -8.763 1.00 86.81 177 LEU A O 1
ATOM 1448 N N . PHE A 1 178 ? 10.300 3.746 -6.906 1.00 86.88 178 PHE A N 1
ATOM 1449 C CA . PHE A 1 178 ? 11.518 4.385 -6.410 1.00 86.88 178 PHE A CA 1
ATOM 1450 C C . PHE A 1 178 ? 12.568 3.358 -5.980 1.00 86.88 178 PHE A C 1
ATOM 1452 O O . PHE A 1 178 ? 13.731 3.482 -6.356 1.00 86.88 178 PHE A O 1
ATOM 1459 N N . SER A 1 179 ? 12.174 2.308 -5.253 1.00 89.00 179 SER A N 1
ATOM 1460 C CA . SER A 1 179 ? 13.069 1.196 -4.919 1.00 89.00 179 SER A CA 1
ATOM 1461 C C . SER A 1 179 ? 13.614 0.522 -6.175 1.00 89.00 179 SER A C 1
ATOM 1463 O O . SER A 1 179 ? 14.802 0.216 -6.242 1.00 89.00 179 SER A O 1
ATOM 1465 N N . LEU A 1 180 ? 12.774 0.340 -7.194 1.00 86.75 180 LEU A N 1
ATOM 1466 C CA . LEU A 1 180 ? 13.175 -0.268 -8.457 1.00 86.75 180 LEU A CA 1
ATOM 1467 C C . LEU A 1 180 ? 14.143 0.637 -9.241 1.00 86.75 180 LEU A C 1
ATOM 1469 O O . LEU A 1 180 ? 15.155 0.155 -9.747 1.00 86.75 180 LEU A O 1
ATOM 1473 N N . ALA A 1 181 ? 13.907 1.953 -9.246 1.00 83.38 181 ALA A N 1
ATOM 1474 C CA . ALA A 1 181 ? 14.830 2.939 -9.806 1.00 83.38 181 ALA A CA 1
ATOM 1475 C C . ALA A 1 181 ? 16.178 2.973 -9.063 1.00 83.38 181 ALA A C 1
ATOM 1477 O O . ALA A 1 181 ? 17.228 3.0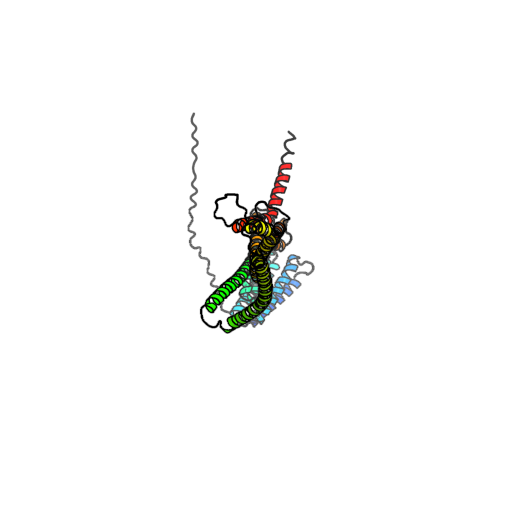47 -9.700 1.00 83.38 181 ALA A O 1
ATOM 1478 N N . LEU A 1 182 ? 16.176 2.869 -7.728 1.00 84.81 182 LEU A N 1
ATOM 1479 C CA . LEU A 1 182 ? 17.405 2.775 -6.933 1.00 84.81 182 LEU A CA 1
ATOM 1480 C C . LEU A 1 182 ? 18.198 1.510 -7.267 1.00 84.81 182 LEU A C 1
ATOM 1482 O O . LEU A 1 182 ? 19.407 1.595 -7.459 1.00 84.81 182 LEU A O 1
ATOM 1486 N N . ILE A 1 183 ? 17.533 0.357 -7.384 1.00 84.62 183 ILE A N 1
ATOM 1487 C CA . ILE A 1 183 ? 18.176 -0.900 -7.797 1.00 84.62 183 ILE A CA 1
ATOM 1488 C C . ILE A 1 183 ? 18.780 -0.758 -9.200 1.00 84.62 183 ILE A C 1
ATOM 1490 O O . ILE A 1 183 ? 19.904 -1.185 -9.453 1.00 84.62 183 ILE A O 1
ATOM 1494 N N . GLN A 1 184 ? 18.068 -0.119 -10.125 1.00 82.69 184 GLN A N 1
ATOM 1495 C CA . GLN A 1 184 ? 18.590 0.119 -11.466 1.00 82.69 184 GLN A CA 1
ATOM 1496 C C . GLN A 1 184 ? 19.804 1.055 -11.453 1.00 82.69 184 GLN A C 1
ATOM 1498 O O . GLN A 1 184 ? 20.785 0.808 -12.157 1.00 82.69 184 GLN A O 1
ATOM 1503 N N . TYR A 1 185 ? 19.769 2.098 -10.625 1.00 84.94 185 TYR A N 1
ATOM 1504 C CA . TYR A 1 185 ? 20.882 3.020 -10.447 1.00 84.94 185 TYR A CA 1
ATOM 1505 C C . TYR A 1 185 ? 22.114 2.331 -9.841 1.00 84.94 185 TYR A C 1
ATOM 1507 O O . TYR A 1 185 ? 23.233 2.552 -10.313 1.00 84.94 185 TYR A O 1
ATOM 1515 N N . THR A 1 186 ? 21.945 1.459 -8.842 1.00 81.81 186 THR A N 1
ATOM 1516 C CA . THR A 1 186 ? 23.067 0.706 -8.254 1.00 81.81 186 THR A CA 1
ATOM 1517 C C . THR A 1 186 ? 23.677 -0.270 -9.258 1.00 81.81 186 THR A C 1
ATOM 1519 O O . THR A 1 186 ? 24.900 -0.345 -9.368 1.00 81.81 186 THR A O 1
ATOM 1522 N N . ILE A 1 187 ? 22.857 -0.944 -10.073 1.00 82.19 187 ILE A N 1
ATOM 1523 C CA . ILE A 1 187 ? 23.347 -1.797 -11.167 1.00 82.19 187 ILE A CA 1
ATOM 1524 C C . ILE A 1 187 ? 24.130 -0.963 -12.192 1.00 82.19 187 ILE A C 1
ATOM 1526 O O . ILE A 1 187 ? 25.249 -1.333 -12.549 1.00 82.19 187 ILE A O 1
ATOM 1530 N N . TYR A 1 188 ? 23.592 0.175 -12.638 1.00 82.25 188 TYR A N 1
ATOM 1531 C CA . TYR A 1 188 ? 24.248 1.029 -13.634 1.00 82.25 188 TYR A CA 1
ATOM 1532 C C . TYR A 1 188 ? 25.581 1.604 -13.130 1.00 82.25 188 TYR A C 1
ATOM 1534 O O . TYR A 1 188 ? 26.607 1.499 -13.803 1.00 82.25 188 TYR A O 1
ATOM 1542 N N . SER A 1 189 ? 25.592 2.153 -11.913 1.00 80.88 189 SER A N 1
ATOM 1543 C CA . SER A 1 189 ? 26.803 2.700 -11.288 1.00 80.88 189 SER A CA 1
ATOM 1544 C C . SER A 1 189 ? 27.864 1.629 -11.023 1.00 80.88 189 SER A C 1
ATOM 1546 O O . SER A 1 189 ? 29.046 1.886 -11.243 1.00 80.88 189 SER A O 1
ATOM 1548 N N . SER A 1 190 ? 27.469 0.408 -10.638 1.00 82.00 190 SER A N 1
ATOM 1549 C CA . SER A 1 190 ? 28.417 -0.703 -10.468 1.00 82.00 190 SER A CA 1
ATOM 1550 C C . SER A 1 190 ? 29.140 -1.057 -11.773 1.00 82.00 190 SER A C 1
ATOM 1552 O O . SER A 1 190 ? 30.348 -1.290 -11.759 1.00 82.00 190 SER A O 1
ATOM 1554 N N . LYS A 1 191 ? 28.437 -1.015 -12.915 1.00 80.81 191 LYS A N 1
ATOM 1555 C CA . LYS A 1 191 ? 29.025 -1.258 -14.239 1.00 80.81 191 LYS A CA 1
ATOM 1556 C C . LYS A 1 191 ? 29.973 -0.148 -14.667 1.00 80.81 191 LYS A C 1
ATOM 1558 O O . LYS A 1 191 ? 31.084 -0.445 -15.094 1.00 80.81 191 LYS A O 1
ATOM 1563 N N . ALA A 1 192 ? 29.564 1.110 -14.507 1.00 79.62 192 ALA A N 1
ATOM 1564 C CA . ALA A 1 192 ? 30.418 2.252 -14.822 1.00 79.62 192 ALA A CA 1
ATOM 1565 C C . ALA A 1 192 ? 31.725 2.203 -14.011 1.00 79.62 192 ALA A C 1
ATOM 1567 O O . ALA A 1 192 ? 32.812 2.372 -14.559 1.00 79.62 192 ALA A O 1
ATOM 1568 N N . ASN A 1 193 ? 31.629 1.871 -12.720 1.00 79.88 193 ASN A N 1
ATOM 1569 C CA . ASN A 1 193 ? 32.796 1.701 -11.860 1.00 79.88 193 ASN A CA 1
ATOM 1570 C C . ASN A 1 193 ? 33.666 0.507 -12.282 1.00 79.88 193 ASN A C 1
ATOM 1572 O O . ASN A 1 193 ? 34.888 0.615 -12.242 1.00 79.88 193 ASN A O 1
ATOM 1576 N N . ALA A 1 194 ? 33.070 -0.605 -12.727 1.00 81.38 194 ALA A N 1
ATOM 1577 C CA . ALA A 1 194 ? 33.814 -1.754 -13.244 1.00 81.38 194 ALA A CA 1
ATOM 1578 C C . ALA A 1 194 ? 34.557 -1.436 -14.555 1.00 81.38 194 ALA A C 1
ATOM 1580 O O . ALA A 1 194 ? 35.682 -1.890 -14.744 1.00 81.38 194 ALA A O 1
ATOM 1581 N N . GLU A 1 195 ? 33.977 -0.634 -15.450 1.00 81.00 195 GLU A N 1
ATOM 1582 C CA . GLU A 1 195 ? 34.659 -0.176 -16.668 1.00 81.00 195 GLU A CA 1
ATOM 1583 C C . GLU A 1 195 ? 35.804 0.793 -16.368 1.00 81.00 195 GLU A C 1
ATOM 1585 O O . GLU A 1 195 ? 36.872 0.691 -16.972 1.00 81.00 195 GLU A O 1
ATOM 1590 N N . ILE A 1 196 ? 35.609 1.709 -15.415 1.00 79.25 196 ILE A N 1
ATOM 1591 C CA . ILE A 1 196 ? 36.667 2.612 -14.948 1.00 79.25 196 ILE A CA 1
ATOM 1592 C C . ILE A 1 196 ? 37.790 1.808 -14.283 1.00 79.25 196 ILE A C 1
ATOM 1594 O O . ILE A 1 196 ? 38.957 2.072 -14.561 1.00 79.25 196 ILE A O 1
ATOM 1598 N N . ALA A 1 197 ? 37.450 0.802 -13.471 1.00 79.19 197 ALA A N 1
ATOM 1599 C CA . ALA A 1 197 ? 38.416 -0.104 -12.857 1.00 79.19 197 ALA A CA 1
ATOM 1600 C C . ALA A 1 197 ? 39.192 -0.907 -13.911 1.00 79.19 197 ALA A C 1
ATOM 1602 O O . ALA A 1 197 ? 40.411 -0.958 -13.856 1.00 79.19 197 ALA A O 1
ATOM 1603 N N . LYS A 1 198 ? 38.527 -1.456 -14.936 1.00 77.25 198 LYS A N 1
ATOM 1604 C CA . LYS A 1 198 ? 39.222 -2.123 -16.050 1.00 77.25 198 LYS A CA 1
ATOM 1605 C C . LYS A 1 198 ? 40.182 -1.177 -16.773 1.00 77.25 198 LYS A C 1
ATOM 1607 O O . LYS A 1 198 ? 41.325 -1.549 -17.008 1.00 77.25 198 LYS A O 1
ATOM 1612 N N . LYS A 1 199 ? 39.759 0.058 -17.069 1.00 76.12 199 LYS A N 1
ATOM 1613 C CA . LYS A 1 199 ? 40.617 1.071 -17.713 1.00 76.12 199 LYS A CA 1
ATOM 1614 C C . LYS A 1 199 ? 41.790 1.514 -16.833 1.00 76.12 199 LYS A C 1
ATOM 1616 O O . LYS A 1 199 ? 42.837 1.860 -17.371 1.00 76.12 199 LYS A O 1
ATOM 1621 N N . SER A 1 200 ? 41.640 1.518 -15.506 1.00 66.31 200 SER A N 1
ATOM 1622 C CA . SER A 1 200 ? 42.727 1.867 -14.586 1.00 66.31 200 SER A CA 1
ATOM 1623 C C . SER A 1 200 ? 43.691 0.702 -14.338 1.00 66.31 200 SER A C 1
ATOM 1625 O O . SER A 1 200 ? 44.892 0.941 -14.220 1.00 66.31 200 SER A O 1
ATOM 1627 N N . THR A 1 201 ? 43.209 -0.544 -14.342 1.00 59.75 201 THR A N 1
ATOM 1628 C CA . THR A 1 201 ? 44.047 -1.752 -14.245 1.00 59.75 201 THR A CA 1
ATOM 1629 C C . THR A 1 201 ? 44.819 -2.031 -15.541 1.00 59.75 201 THR A C 1
ATOM 1631 O O . THR A 1 201 ? 45.977 -2.431 -15.473 1.00 59.75 201 THR A O 1
ATOM 1634 N N . ASP A 1 202 ? 44.273 -1.711 -16.722 1.00 55.12 202 ASP A N 1
ATOM 1635 C CA . ASP A 1 202 ? 45.016 -1.810 -17.997 1.00 55.12 202 ASP A CA 1
ATOM 1636 C C . ASP A 1 202 ? 46.152 -0.767 -18.122 1.00 55.12 202 ASP A C 1
ATOM 1638 O O . ASP A 1 202 ? 47.021 -0.882 -18.986 1.00 55.12 202 ASP A O 1
ATOM 1642 N N . GLY A 1 203 ? 46.172 0.247 -17.246 1.00 54.50 203 GLY A N 1
ATOM 1643 C CA . GLY A 1 203 ? 47.212 1.278 -17.186 1.00 54.50 203 GLY A CA 1
ATOM 1644 C C . GLY A 1 203 ? 48.343 1.013 -16.184 1.00 54.50 203 GLY A C 1
ATOM 1645 O O . GLY A 1 203 ? 49.373 1.683 -16.258 1.00 54.50 203 GLY A O 1
ATOM 1646 N N . LYS A 1 204 ? 48.189 0.065 -15.249 1.00 52.62 204 LYS A N 1
ATOM 1647 C CA . LYS A 1 204 ? 49.203 -0.258 -14.229 1.00 52.62 204 LYS A CA 1
ATOM 1648 C C . LYS A 1 204 ? 49.131 -1.739 -13.834 1.00 52.62 204 LYS A C 1
ATOM 1650 O O . LYS A 1 204 ? 48.392 -2.108 -12.933 1.00 52.62 204 LYS A O 1
ATOM 1655 N N . THR A 1 205 ? 49.979 -2.525 -14.498 1.00 48.84 205 THR A N 1
ATOM 1656 C CA . THR A 1 205 ? 50.648 -3.719 -13.948 1.00 48.84 205 THR A CA 1
ATOM 1657 C C . THR A 1 205 ? 49.746 -4.893 -13.536 1.00 48.84 205 THR A C 1
ATOM 1659 O O . THR A 1 205 ? 49.375 -5.004 -12.377 1.00 48.84 205 THR A O 1
ATOM 1662 N N . ASP A 1 206 ? 49.403 -5.768 -14.489 1.00 48.69 206 ASP A N 1
ATOM 1663 C CA . ASP A 1 206 ? 49.877 -7.180 -14.553 1.00 48.69 206 ASP A CA 1
ATOM 1664 C C . ASP A 1 206 ? 49.293 -7.923 -15.782 1.00 48.69 206 ASP A C 1
ATOM 1666 O O . ASP A 1 206 ? 48.918 -9.092 -15.761 1.00 48.69 206 ASP A O 1
ATOM 1670 N N . GLY A 1 207 ? 49.177 -7.216 -16.910 1.00 46.84 207 GLY A N 1
ATOM 1671 C CA . GLY A 1 207 ? 48.602 -7.736 -18.150 1.00 46.84 207 GLY A CA 1
ATOM 1672 C C . GLY A 1 207 ? 49.577 -8.552 -18.992 1.00 46.84 207 GLY A C 1
ATOM 1673 O O . GLY A 1 207 ? 49.534 -8.403 -20.205 1.00 46.84 207 GLY A O 1
ATOM 1674 N N . ASN A 1 208 ? 50.465 -9.354 -18.397 1.00 53.38 208 ASN A N 1
ATOM 1675 C CA . ASN A 1 208 ? 51.306 -10.253 -19.189 1.00 53.38 208 ASN A CA 1
ATOM 1676 C C . ASN A 1 208 ? 50.596 -11.580 -19.466 1.00 53.38 208 ASN A C 1
ATOM 1678 O O . ASN A 1 208 ? 50.581 -11.999 -20.610 1.00 53.38 208 ASN A O 1
ATOM 1682 N N . ASP A 1 209 ? 49.896 -12.196 -18.515 1.00 55.22 209 ASP A N 1
ATOM 1683 C CA . ASP A 1 209 ? 49.393 -13.564 -18.737 1.00 55.22 209 ASP A CA 1
ATOM 1684 C C . ASP A 1 209 ? 48.134 -13.644 -19.618 1.00 55.22 209 ASP A C 1
ATOM 1686 O O . ASP A 1 209 ? 47.998 -14.555 -20.436 1.00 55.22 209 ASP A O 1
ATOM 1690 N N . GLU A 1 210 ? 47.225 -12.669 -19.529 1.00 53.69 210 GLU A N 1
ATOM 1691 C CA . GLU A 1 210 ? 46.030 -12.636 -20.387 1.00 53.69 210 GLU A CA 1
ATOM 1692 C C . GLU A 1 210 ? 46.329 -12.028 -21.767 1.00 53.69 210 GLU A C 1
ATOM 1694 O O . GLU A 1 210 ? 45.835 -12.535 -22.776 1.00 53.69 210 GLU A O 1
ATOM 1699 N N . LYS A 1 211 ? 47.223 -11.024 -21.851 1.00 52.62 211 LYS A N 1
ATOM 1700 C CA . LYS A 1 211 ? 47.731 -10.556 -23.153 1.00 52.62 211 LYS A CA 1
ATOM 1701 C C . LYS A 1 211 ? 48.590 -11.620 -23.818 1.00 52.62 211 LYS A C 1
ATOM 1703 O O . LYS A 1 211 ? 48.475 -11.735 -25.027 1.00 52.62 211 LYS A O 1
ATOM 1708 N N . ASN A 1 212 ? 49.350 -12.433 -23.078 1.00 57.41 212 ASN A N 1
ATOM 1709 C CA . ASN A 1 212 ? 50.084 -13.572 -23.636 1.00 57.41 212 ASN A CA 1
ATOM 1710 C C . ASN A 1 212 ? 49.137 -14.657 -24.143 1.00 57.41 212 ASN A C 1
ATOM 1712 O O . ASN A 1 212 ? 49.370 -15.152 -25.232 1.00 57.41 212 ASN A O 1
ATOM 1716 N N . LYS A 1 213 ? 48.025 -14.963 -23.460 1.00 66.06 213 LYS A N 1
ATOM 1717 C CA . LYS A 1 213 ? 47.014 -15.892 -24.006 1.00 66.06 213 LYS A CA 1
ATOM 1718 C C . LYS A 1 213 ? 46.311 -15.357 -25.252 1.00 66.06 213 LYS A C 1
ATOM 1720 O O . LYS A 1 213 ? 46.054 -16.115 -26.184 1.00 66.06 213 LYS A O 1
ATOM 1725 N N . ILE A 1 214 ? 45.991 -14.063 -25.288 1.00 64.44 214 ILE A N 1
ATOM 1726 C CA . ILE A 1 214 ? 45.398 -13.431 -26.475 1.00 64.44 214 ILE A CA 1
ATOM 1727 C C . ILE A 1 214 ? 46.436 -13.338 -27.604 1.00 64.44 214 ILE A C 1
ATOM 1729 O O . ILE A 1 214 ? 46.094 -13.611 -28.749 1.00 64.44 214 ILE A O 1
ATOM 1733 N N . LEU A 1 215 ? 47.700 -13.029 -27.296 1.00 58.06 215 LEU A N 1
ATOM 1734 C CA . LEU A 1 215 ? 48.820 -13.044 -28.241 1.00 58.06 215 LEU A CA 1
ATOM 1735 C C . LEU A 1 215 ? 49.083 -14.450 -28.761 1.00 58.06 215 LEU A C 1
ATOM 1737 O O . LEU A 1 215 ? 49.231 -14.592 -29.959 1.00 58.06 215 LEU A O 1
ATOM 1741 N N . GLU A 1 216 ? 49.090 -15.486 -27.925 1.00 69.50 216 GLU A N 1
ATOM 1742 C CA . GLU A 1 216 ? 49.250 -16.883 -28.345 1.00 69.50 216 GLU A CA 1
ATOM 1743 C C . GLU A 1 216 ? 48.122 -17.310 -29.282 1.00 69.50 216 GLU A C 1
ATOM 1745 O O . GLU A 1 216 ? 48.382 -17.931 -30.308 1.00 69.50 216 GLU A O 1
ATOM 1750 N N . ASN A 1 217 ? 46.877 -16.927 -28.988 1.00 71.19 217 ASN A N 1
ATOM 1751 C CA . ASN A 1 217 ? 45.743 -17.247 -29.852 1.00 71.19 217 ASN A CA 1
ATOM 1752 C C . ASN A 1 217 ? 45.776 -16.436 -31.165 1.00 71.19 217 ASN A C 1
ATOM 1754 O O . ASN A 1 217 ? 45.452 -16.960 -32.227 1.00 71.19 217 ASN A O 1
ATOM 1758 N N . LEU A 1 218 ? 46.239 -15.181 -31.121 1.00 63.41 218 LEU A N 1
ATOM 1759 C CA . LEU A 1 218 ? 46.490 -14.370 -32.317 1.00 63.41 218 LEU A CA 1
ATOM 1760 C C . LEU A 1 218 ? 47.678 -14.897 -33.128 1.00 63.41 218 LEU A C 1
ATOM 1762 O O . LEU A 1 218 ? 47.590 -14.907 -34.346 1.00 63.41 218 LEU A O 1
ATOM 1766 N N . TYR A 1 219 ? 48.751 -15.377 -32.495 1.00 69.00 219 TYR A N 1
ATOM 1767 C CA . TYR A 1 219 ? 49.893 -16.008 -33.158 1.00 69.00 219 TYR A CA 1
ATOM 1768 C C . TYR A 1 219 ? 49.505 -17.353 -33.766 1.00 69.00 219 TYR A C 1
ATOM 1770 O O . TYR A 1 219 ? 49.961 -17.655 -34.861 1.00 69.00 219 TYR A O 1
ATOM 1778 N N . ALA A 1 220 ? 48.634 -18.131 -33.118 1.00 70.62 220 ALA A N 1
ATOM 1779 C CA . ALA A 1 220 ? 48.089 -19.364 -33.680 1.00 70.62 220 ALA A CA 1
ATOM 1780 C C . ALA A 1 220 ? 47.215 -19.081 -34.914 1.00 70.62 220 ALA A C 1
ATOM 1782 O O . ALA A 1 220 ? 47.398 -19.719 -35.946 1.00 70.62 220 ALA A O 1
ATOM 1783 N N . GLN A 1 221 ? 46.338 -18.073 -34.852 1.00 67.00 221 GLN A N 1
ATOM 1784 C CA . GLN A 1 221 ? 45.537 -17.641 -36.006 1.00 67.00 221 GLN A CA 1
ATOM 1785 C C . GLN A 1 221 ? 46.393 -17.008 -37.112 1.00 67.00 221 GLN A C 1
ATOM 1787 O O . GLN A 1 221 ? 46.114 -17.207 -38.290 1.00 67.00 221 GLN A O 1
ATOM 1792 N N . LEU A 1 222 ? 47.454 -16.274 -36.758 1.00 59.88 222 LEU A N 1
ATOM 1793 C CA . LEU A 1 222 ? 48.413 -15.721 -37.714 1.00 59.88 222 LEU A CA 1
ATOM 1794 C C . LEU A 1 222 ? 49.256 -16.831 -38.351 1.00 59.88 222 LEU A C 1
ATOM 1796 O O . LEU A 1 222 ? 49.567 -16.739 -39.527 1.00 59.88 222 LEU A O 1
ATOM 1800 N N . ALA A 1 223 ? 49.603 -17.887 -37.613 1.00 68.50 223 ALA A N 1
ATOM 1801 C CA . ALA A 1 223 ? 50.308 -19.053 -38.138 1.00 68.50 223 ALA A CA 1
ATOM 1802 C C . ALA A 1 223 ? 49.417 -19.883 -39.075 1.00 68.50 223 ALA A C 1
ATOM 1804 O O . ALA A 1 223 ? 49.888 -20.328 -40.118 1.00 68.50 223 ALA A O 1
ATOM 1805 N N . GLU A 1 224 ? 48.130 -20.042 -38.755 1.00 69.69 224 GLU A N 1
ATOM 1806 C CA . GLU A 1 224 ? 47.148 -20.679 -39.640 1.00 69.69 224 GLU A CA 1
ATOM 1807 C C . GLU A 1 224 ? 46.929 -19.846 -40.914 1.00 69.69 224 GLU A C 1
ATOM 1809 O O . GLU A 1 224 ? 47.019 -20.371 -42.023 1.00 69.69 224 GLU A O 1
ATOM 1814 N N . ALA A 1 225 ? 46.769 -18.525 -40.775 1.00 58.56 225 ALA A N 1
ATOM 1815 C CA . ALA A 1 225 ? 46.681 -17.611 -41.910 1.00 58.56 225 ALA A CA 1
ATOM 1816 C C . ALA A 1 225 ? 47.975 -17.585 -42.741 1.00 58.56 225 ALA A C 1
ATOM 1818 O O . ALA A 1 225 ? 47.903 -17.571 -43.965 1.00 58.56 225 ALA A O 1
ATOM 1819 N N . ASN A 1 226 ? 49.151 -17.632 -42.107 1.00 60.09 226 ASN A N 1
ATOM 1820 C CA . ASN A 1 226 ? 50.438 -17.706 -42.799 1.00 60.09 226 ASN A CA 1
ATOM 1821 C C . ASN A 1 226 ? 50.624 -19.050 -43.512 1.00 60.09 226 ASN A C 1
ATOM 1823 O O . ASN A 1 226 ? 51.181 -19.058 -44.600 1.00 60.09 226 ASN A O 1
ATOM 1827 N N . SER A 1 227 ? 50.118 -20.162 -42.969 1.00 70.00 227 SER A N 1
ATOM 1828 C CA . SER A 1 227 ? 50.106 -21.454 -43.672 1.00 70.00 227 SER A CA 1
ATOM 1829 C C . SER A 1 227 ? 49.222 -21.412 -44.920 1.00 70.00 227 SER A C 1
ATOM 1831 O O . SER A 1 227 ? 49.553 -22.009 -45.945 1.00 70.00 227 SER A O 1
ATOM 1833 N N . ASP A 1 228 ? 48.108 -20.683 -44.869 1.00 64.25 228 ASP A N 1
ATOM 1834 C CA . ASP A 1 228 ? 47.282 -20.462 -46.051 1.00 64.25 228 ASP A CA 1
ATOM 1835 C C . ASP A 1 228 ? 47.945 -19.497 -47.046 1.00 64.25 228 ASP A C 1
ATOM 1837 O O . ASP A 1 228 ? 47.848 -19.732 -48.249 1.00 64.25 228 ASP A O 1
ATOM 1841 N N . VAL A 1 229 ? 48.686 -18.483 -46.579 1.00 58.53 229 VAL A N 1
ATOM 1842 C CA . VAL A 1 229 ? 49.529 -17.618 -47.429 1.00 58.53 229 VAL A CA 1
ATOM 1843 C C . VAL A 1 229 ? 50.669 -18.407 -48.082 1.00 58.53 229 VAL A C 1
ATOM 1845 O O . VAL A 1 229 ? 50.922 -18.211 -49.262 1.00 58.53 229 VAL A O 1
ATOM 1848 N N . GLU A 1 230 ? 51.288 -19.363 -47.391 1.00 61.03 230 GLU A N 1
ATOM 1849 C CA . GLU A 1 230 ? 52.360 -20.211 -47.935 1.00 61.03 230 GLU A CA 1
ATOM 1850 C C . GLU A 1 230 ? 51.840 -21.114 -49.073 1.00 61.03 230 GLU A C 1
ATOM 1852 O O . GLU A 1 230 ? 52.465 -21.232 -50.127 1.00 61.03 230 GLU A O 1
ATOM 1857 N N . LYS A 1 231 ? 50.611 -21.643 -48.945 1.00 68.44 231 LYS A N 1
ATOM 1858 C CA . LYS A 1 231 ? 49.919 -22.328 -50.058 1.00 68.44 231 LYS A CA 1
ATOM 1859 C C . LYS A 1 231 ? 49.603 -21.387 -51.228 1.00 68.44 231 LYS A C 1
ATOM 1861 O O . LYS A 1 231 ? 49.446 -21.858 -52.357 1.00 68.44 231 LYS A O 1
ATOM 1866 N N . PHE A 1 232 ? 49.450 -20.086 -50.974 1.00 60.47 232 PHE A N 1
ATOM 1867 C CA . PHE A 1 232 ? 49.262 -19.073 -52.014 1.00 60.47 232 PHE A CA 1
ATOM 1868 C C . PHE A 1 232 ? 50.581 -18.675 -52.680 1.00 60.47 232 PHE A C 1
ATOM 1870 O O . PHE A 1 232 ? 50.585 -18.523 -53.900 1.00 60.47 232 PHE A O 1
ATOM 1877 N N . ASP A 1 233 ? 51.687 -18.583 -51.942 1.00 59.81 233 ASP A N 1
ATOM 1878 C CA . ASP A 1 233 ? 53.021 -18.346 -52.504 1.00 59.81 233 ASP A CA 1
ATOM 1879 C C . ASP A 1 233 ? 53.429 -19.491 -53.439 1.00 59.81 233 ASP A C 1
ATOM 1881 O O . ASP A 1 233 ? 53.838 -19.234 -54.569 1.00 59.81 233 ASP A O 1
ATOM 1885 N N . ASP A 1 234 ? 53.143 -20.747 -53.077 1.00 70.62 234 ASP A N 1
ATOM 1886 C CA . ASP A 1 234 ? 53.310 -21.899 -53.977 1.00 70.62 234 ASP A CA 1
ATOM 1887 C C . ASP A 1 234 ? 52.487 -21.765 -55.276 1.00 70.62 234 ASP A C 1
ATOM 1889 O O . ASP A 1 234 ? 52.911 -22.182 -56.363 1.00 70.62 234 ASP A O 1
ATOM 1893 N N . GLN A 1 235 ? 51.283 -21.182 -55.202 1.00 66.88 235 GLN A N 1
ATOM 1894 C CA . GLN A 1 235 ? 50.464 -20.915 -56.388 1.00 66.88 235 GLN A CA 1
ATOM 1895 C C . GLN A 1 235 ? 51.012 -19.753 -57.221 1.00 66.88 235 GLN A C 1
ATOM 1897 O O . GLN A 1 235 ? 50.960 -19.827 -58.454 1.00 66.88 235 GLN A O 1
ATOM 1902 N N . ILE A 1 236 ? 51.536 -18.708 -56.576 1.00 65.06 236 ILE A N 1
ATOM 1903 C CA . ILE A 1 236 ? 52.166 -17.555 -57.223 1.00 65.06 236 ILE A CA 1
ATOM 1904 C C . ILE A 1 236 ? 53.453 -17.988 -57.923 1.00 65.06 236 ILE A C 1
ATOM 1906 O O . ILE A 1 236 ? 53.621 -17.678 -59.099 1.00 65.06 236 ILE A O 1
ATOM 1910 N N . ASP A 1 237 ? 54.303 -18.787 -57.287 1.00 70.94 237 ASP A N 1
ATOM 1911 C CA . ASP A 1 237 ? 55.530 -19.309 -57.890 1.00 70.94 237 ASP A CA 1
ATOM 1912 C C . ASP A 1 237 ? 55.236 -20.237 -59.066 1.00 70.94 237 ASP A C 1
ATOM 1914 O O . ASP A 1 237 ? 55.867 -20.144 -60.122 1.00 70.94 237 ASP A O 1
ATOM 1918 N N . LYS A 1 238 ? 54.198 -21.074 -58.959 1.00 73.50 238 LYS A N 1
ATOM 1919 C CA . LYS A 1 238 ? 53.738 -21.900 -60.082 1.00 73.50 238 LYS A CA 1
ATOM 1920 C C . LYS A 1 238 ? 53.215 -21.055 -61.251 1.00 73.50 238 LYS A C 1
ATOM 1922 O O . LYS A 1 238 ? 53.396 -21.439 -62.408 1.00 73.50 238 LYS A O 1
ATOM 1927 N N . GLN A 1 239 ? 52.579 -19.914 -60.976 1.00 66.81 239 GLN A N 1
ATOM 1928 C CA . GLN A 1 239 ? 52.145 -18.960 -62.003 1.00 66.81 239 GLN A CA 1
ATOM 1929 C C . GLN A 1 239 ? 53.332 -18.200 -62.609 1.00 66.81 239 GLN A C 1
ATOM 1931 O O . GLN A 1 239 ? 53.420 -18.107 -63.831 1.00 66.81 239 GLN A O 1
ATOM 1936 N N . ASN A 1 240 ? 54.264 -17.719 -61.787 1.00 67.12 240 ASN A N 1
ATOM 1937 C CA . ASN A 1 240 ? 55.459 -16.995 -62.216 1.00 67.12 240 ASN A CA 1
ATOM 1938 C C . ASN A 1 240 ? 56.353 -17.874 -63.086 1.00 67.12 240 ASN A C 1
ATOM 1940 O O . ASN A 1 240 ? 56.744 -17.451 -64.170 1.00 67.12 240 ASN A O 1
ATOM 1944 N N . LYS A 1 241 ? 56.565 -19.132 -62.691 1.00 75.94 241 LYS A N 1
ATOM 1945 C CA . LYS A 1 241 ? 57.281 -20.119 -63.503 1.00 75.94 241 LYS A CA 1
ATOM 1946 C C . LYS A 1 241 ? 56.619 -20.326 -64.865 1.00 75.94 241 LYS A C 1
ATOM 1948 O O . LYS A 1 241 ? 57.299 -20.365 -65.883 1.00 75.94 241 LYS A O 1
ATOM 1953 N N . LYS A 1 242 ? 55.284 -20.381 -64.913 1.00 72.31 242 LYS A N 1
ATOM 1954 C CA . LYS A 1 242 ? 54.534 -20.488 -66.174 1.00 72.31 242 LYS A CA 1
ATOM 1955 C C . LYS A 1 242 ? 54.679 -19.232 -67.043 1.00 72.31 242 LYS A C 1
ATOM 1957 O O . LYS A 1 242 ? 54.741 -19.338 -68.265 1.00 72.31 242 LYS A O 1
ATOM 1962 N N . VAL A 1 243 ? 54.733 -18.044 -66.437 1.00 67.12 243 VAL A N 1
ATOM 1963 C CA . VAL A 1 243 ? 55.006 -16.781 -67.145 1.00 67.12 243 VAL A CA 1
ATOM 1964 C C . VAL A 1 243 ? 56.437 -16.758 -67.683 1.00 67.12 243 VAL A C 1
ATOM 1966 O O . VAL A 1 243 ? 56.649 -16.350 -68.822 1.00 67.12 243 VAL A O 1
ATOM 1969 N N . GLU A 1 244 ? 57.405 -17.229 -66.904 1.00 69.12 244 GLU A N 1
ATOM 1970 C CA . GLU A 1 244 ? 58.815 -17.286 -67.283 1.00 69.12 244 GLU A CA 1
ATOM 1971 C C . GLU A 1 244 ? 59.054 -18.286 -68.426 1.00 69.12 244 GLU A C 1
ATOM 1973 O O . GLU A 1 244 ? 59.696 -17.938 -69.421 1.00 69.12 244 GLU A O 1
ATOM 1978 N N . GLU A 1 245 ? 58.437 -19.471 -68.365 1.00 75.69 245 GLU A N 1
ATOM 1979 C CA . GLU A 1 245 ? 58.413 -20.459 -69.452 1.00 75.69 245 GLU A CA 1
ATOM 1980 C C . GLU A 1 245 ? 57.838 -19.853 -70.744 1.00 75.69 245 GLU A C 1
ATOM 1982 O O . GLU A 1 245 ? 58.480 -19.915 -71.794 1.00 75.69 245 GLU A O 1
ATOM 1987 N N . LEU A 1 246 ? 56.688 -19.172 -70.663 1.00 70.88 246 LEU A N 1
ATOM 1988 C CA . LEU A 1 246 ? 56.072 -18.494 -71.812 1.00 70.88 246 LEU A CA 1
ATOM 1989 C C . LEU A 1 246 ? 56.934 -17.344 -72.351 1.00 70.88 246 LEU A C 1
ATOM 1991 O O . LEU A 1 246 ? 56.983 -17.119 -73.560 1.00 70.88 246 LEU A O 1
ATOM 1995 N N . SER A 1 247 ? 57.620 -16.606 -71.475 1.00 65.06 247 SER A N 1
ATOM 1996 C CA . SER A 1 247 ? 58.525 -15.525 -71.877 1.00 65.06 247 SER A CA 1
ATOM 1997 C C . SER A 1 247 ? 59.766 -16.059 -72.598 1.00 65.06 247 SER A C 1
ATOM 1999 O O . SER A 1 247 ? 60.212 -15.473 -73.585 1.00 65.06 247 SER A O 1
ATOM 2001 N N . THR A 1 248 ? 60.268 -17.216 -72.160 1.00 72.44 248 THR A N 1
ATOM 2002 C CA . THR A 1 248 ? 61.411 -17.909 -72.760 1.00 72.44 248 THR A CA 1
ATOM 2003 C C . THR A 1 248 ? 61.033 -18.484 -74.122 1.00 72.44 248 THR A C 1
ATOM 2005 O O . THR A 1 248 ? 61.771 -18.307 -75.092 1.00 72.44 248 THR A O 1
ATOM 2008 N N . GLU A 1 249 ? 59.847 -19.089 -74.230 1.00 71.69 249 GLU A N 1
ATOM 2009 C CA . GLU A 1 249 ? 59.281 -19.572 -75.492 1.00 71.69 249 GLU A CA 1
ATOM 2010 C C . GLU A 1 249 ? 59.105 -18.414 -76.492 1.00 71.69 249 GLU A C 1
ATOM 2012 O O . GLU A 1 249 ? 59.523 -18.506 -77.648 1.00 71.69 249 GLU A O 1
ATOM 2017 N N . LEU A 1 250 ? 58.597 -17.265 -76.029 1.00 66.44 250 LEU A N 1
ATOM 2018 C CA . LEU A 1 250 ? 58.489 -16.048 -76.836 1.00 66.44 250 LEU A CA 1
ATOM 2019 C C . LEU A 1 250 ? 59.865 -15.563 -77.323 1.00 66.44 250 LEU A C 1
ATOM 2021 O O . LEU A 1 250 ? 60.018 -15.203 -78.491 1.00 66.44 250 LEU A O 1
ATOM 2025 N N . TYR A 1 251 ? 60.878 -15.572 -76.454 1.00 67.38 251 TYR A N 1
ATOM 2026 C CA . TYR A 1 251 ? 62.232 -15.136 -76.796 1.00 67.38 251 TYR A CA 1
ATOM 2027 C C . TYR A 1 251 ? 62.892 -16.059 -77.831 1.00 67.38 251 TYR A C 1
ATOM 2029 O O . TYR A 1 251 ? 63.523 -15.575 -78.774 1.00 67.38 251 TYR A O 1
ATOM 2037 N N . GLN A 1 252 ? 62.698 -17.377 -77.721 1.00 69.44 252 GLN A N 1
ATOM 2038 C CA . GLN A 1 252 ? 63.178 -18.359 -78.704 1.00 69.44 252 GLN A CA 1
ATOM 2039 C C . GLN A 1 252 ? 62.493 -18.206 -80.069 1.00 69.44 252 GLN A C 1
ATOM 2041 O O . GLN A 1 252 ? 63.154 -18.273 -81.109 1.00 69.44 252 GLN A O 1
ATOM 2046 N N . VAL A 1 253 ? 61.188 -17.921 -80.091 1.00 64.62 253 VAL A N 1
ATOM 2047 C CA . VAL A 1 253 ? 60.449 -17.621 -81.331 1.00 64.62 253 VAL A CA 1
ATOM 2048 C C . VAL A 1 253 ? 60.961 -16.335 -81.994 1.00 64.62 253 VAL A C 1
ATOM 2050 O O . VAL A 1 253 ? 61.036 -16.254 -83.220 1.00 64.62 253 VAL A O 1
ATOM 2053 N N . VAL A 1 254 ? 61.351 -15.335 -81.199 1.00 59.94 254 VAL A N 1
ATOM 2054 C CA . VAL A 1 254 ? 61.898 -14.063 -81.699 1.00 59.94 254 VAL A CA 1
ATOM 2055 C C . VAL A 1 254 ? 63.339 -14.208 -82.210 1.00 59.94 254 VAL A C 1
ATOM 2057 O O . VAL A 1 254 ? 63.713 -13.523 -83.161 1.00 59.94 254 VAL A O 1
ATOM 2060 N N . THR A 1 255 ? 64.146 -15.093 -81.620 1.00 61.41 255 THR A N 1
ATOM 2061 C CA . THR A 1 255 ? 65.586 -15.224 -81.926 1.00 61.41 255 THR A CA 1
ATOM 2062 C C . THR A 1 255 ? 65.930 -16.279 -82.981 1.00 61.41 255 THR A C 1
ATOM 2064 O O . THR A 1 255 ? 66.976 -16.168 -83.614 1.00 61.41 255 THR A O 1
ATOM 2067 N N . SER A 1 256 ? 65.058 -17.257 -83.243 1.00 59.38 256 SER A N 1
ATOM 2068 C CA . SER A 1 256 ? 65.277 -18.314 -84.252 1.00 59.38 256 SER A CA 1
ATOM 2069 C C . SER A 1 256 ? 64.933 -17.916 -85.699 1.00 59.38 256 SER A C 1
ATOM 2071 O O . SER A 1 256 ? 65.096 -18.720 -86.616 1.00 59.38 256 SER A O 1
ATOM 2073 N N . ALA A 1 257 ? 64.483 -16.681 -85.948 1.00 53.44 257 ALA A N 1
ATOM 2074 C CA . ALA A 1 257 ? 64.196 -16.200 -87.299 1.00 53.44 257 ALA A CA 1
ATOM 2075 C C . ALA A 1 257 ? 65.476 -15.665 -87.989 1.00 53.44 257 ALA A C 1
ATOM 2077 O O . ALA A 1 257 ? 66.046 -14.679 -87.513 1.00 53.44 257 ALA A O 1
ATOM 2078 N N . PRO A 1 258 ? 65.936 -16.254 -89.113 1.00 51.78 258 PRO A N 1
ATOM 2079 C CA . PRO A 1 258 ? 67.108 -15.761 -89.832 1.00 51.78 258 PRO A CA 1
ATOM 2080 C C . PRO A 1 258 ? 66.869 -14.347 -90.384 1.00 51.78 258 PRO A C 1
ATOM 2082 O O . PRO A 1 258 ? 65.826 -14.033 -90.958 1.00 51.78 258 PRO A O 1
ATOM 2085 N N . PHE A 1 259 ? 67.860 -13.483 -90.165 1.00 51.56 259 PHE A N 1
ATOM 2086 C CA . PHE A 1 259 ? 67.840 -12.050 -90.437 1.00 51.56 259 PHE A CA 1
ATOM 2087 C C . PHE A 1 259 ? 67.661 -11.727 -91.931 1.00 51.56 259 PHE A C 1
ATOM 2089 O O . PHE A 1 259 ? 68.628 -11.688 -92.685 1.00 51.56 259 PHE A O 1
ATOM 2096 N N . ALA A 1 260 ? 66.440 -11.370 -92.331 1.00 49.72 260 ALA A N 1
ATOM 2097 C CA . ALA A 1 260 ? 66.188 -10.496 -93.475 1.00 49.72 260 ALA A CA 1
ATOM 2098 C C . ALA A 1 260 ? 65.478 -9.232 -92.966 1.00 49.72 260 ALA A C 1
ATOM 2100 O O . ALA A 1 260 ? 64.441 -9.302 -92.302 1.00 49.72 260 ALA A O 1
ATOM 2101 N N . LYS A 1 261 ? 66.088 -8.071 -93.221 1.00 51.94 261 LYS A N 1
ATOM 2102 C CA . LYS A 1 261 ? 65.786 -6.774 -92.588 1.00 51.94 261 LYS A CA 1
ATOM 2103 C C . LYS A 1 261 ? 64.350 -6.274 -92.834 1.00 51.94 261 LYS A C 1
ATOM 2105 O O . LYS A 1 261 ? 63.869 -5.469 -92.041 1.00 51.94 261 LYS A O 1
ATOM 2110 N N . ASP A 1 262 ? 63.655 -6.830 -93.826 1.00 54.03 262 ASP A N 1
ATOM 2111 C CA . ASP A 1 262 ? 62.295 -6.431 -94.210 1.00 54.03 262 ASP A CA 1
ATOM 2112 C C . ASP A 1 262 ? 61.176 -7.299 -93.594 1.00 54.03 262 ASP A C 1
ATOM 2114 O O . ASP A 1 262 ? 60.030 -6.867 -93.534 1.00 54.03 262 ASP A O 1
ATOM 2118 N N . VAL A 1 263 ? 61.489 -8.463 -93.003 1.00 52.97 263 VAL A N 1
ATOM 2119 C CA . VAL A 1 263 ? 60.491 -9.342 -92.337 1.00 52.97 263 VAL A CA 1
ATOM 2120 C C . VAL A 1 263 ? 60.187 -8.892 -90.896 1.00 52.97 263 VAL A C 1
ATOM 2122 O O . VAL A 1 263 ? 59.206 -9.303 -90.271 1.00 52.97 263 VAL A O 1
ATOM 2125 N N . LYS A 1 264 ? 61.012 -7.991 -90.348 1.00 53.78 264 LYS A N 1
ATOM 2126 C CA . LYS A 1 264 ? 60.937 -7.556 -88.946 1.00 53.78 264 LYS A CA 1
ATOM 2127 C C . LYS A 1 264 ? 59.648 -6.788 -88.629 1.00 53.78 264 LYS A C 1
ATOM 2129 O O . LYS A 1 264 ? 59.153 -6.888 -87.513 1.00 53.78 264 LYS A O 1
ATOM 2134 N N . ASN A 1 265 ? 59.071 -6.075 -89.597 1.00 53.78 265 ASN A N 1
ATOM 2135 C CA . ASN A 1 265 ? 57.861 -5.277 -89.372 1.00 53.78 265 ASN A CA 1
ATOM 2136 C C . ASN A 1 265 ? 56.564 -6.093 -89.507 1.00 53.78 265 ASN A C 1
ATOM 2138 O O . ASN A 1 265 ? 55.594 -5.800 -88.811 1.00 53.78 265 ASN A O 1
ATOM 2142 N N . GLU A 1 266 ? 56.556 -7.155 -90.316 1.00 55.09 266 GLU A N 1
ATOM 2143 C CA . GLU A 1 266 ? 55.374 -8.000 -90.524 1.00 55.09 266 GLU A CA 1
ATOM 2144 C C . GLU A 1 266 ? 55.190 -9.014 -89.383 1.00 55.09 266 GLU A C 1
ATOM 2146 O O . GLU A 1 266 ? 54.098 -9.151 -88.836 1.00 55.09 266 GLU A O 1
ATOM 2151 N N . LYS A 1 267 ? 56.280 -9.616 -88.890 1.00 55.84 267 LYS A N 1
ATOM 2152 C CA . LYS A 1 267 ? 56.222 -10.574 -87.771 1.00 55.84 267 LYS A CA 1
ATOM 2153 C C . LYS A 1 267 ? 56.013 -9.907 -86.403 1.00 55.84 267 LYS A C 1
ATOM 2155 O O . LYS A 1 267 ? 55.407 -10.496 -85.511 1.00 55.84 267 LYS A O 1
ATOM 2160 N N . ILE A 1 268 ? 56.442 -8.648 -86.235 1.00 56.59 268 ILE A N 1
ATOM 2161 C CA . ILE A 1 268 ? 56.086 -7.820 -85.064 1.00 56.59 268 ILE A CA 1
ATOM 2162 C C . ILE A 1 268 ? 54.603 -7.416 -85.111 1.00 56.59 268 ILE A C 1
ATOM 2164 O O . ILE A 1 268 ? 53.962 -7.329 -84.061 1.00 56.59 268 ILE A O 1
ATOM 2168 N N . ALA A 1 269 ? 54.032 -7.208 -86.303 1.00 59.28 269 ALA A N 1
ATOM 2169 C CA . ALA A 1 269 ? 52.593 -7.009 -86.458 1.00 59.28 269 ALA A CA 1
ATOM 2170 C C . ALA A 1 269 ? 51.807 -8.301 -86.162 1.00 59.28 269 ALA A C 1
ATOM 2172 O O . ALA A 1 269 ? 50.770 -8.232 -85.511 1.00 59.28 269 ALA A O 1
ATOM 2173 N N . GLU A 1 270 ? 52.333 -9.470 -86.533 1.00 58.22 270 GLU A N 1
ATOM 2174 C CA . GLU A 1 270 ? 51.739 -10.783 -86.248 1.00 58.22 270 GLU A CA 1
ATOM 2175 C C . GLU A 1 270 ? 51.813 -11.159 -84.753 1.00 58.22 270 GLU A C 1
ATOM 2177 O O . GLU A 1 270 ? 50.831 -11.615 -84.174 1.00 58.22 270 GLU A O 1
ATOM 2182 N N . LEU A 1 271 ? 52.918 -10.840 -84.067 1.00 56.31 271 LEU A N 1
ATOM 2183 C CA . LEU A 1 271 ? 53.042 -10.979 -82.607 1.00 56.31 271 LEU A CA 1
ATOM 2184 C C . LEU A 1 271 ? 52.131 -10.016 -81.828 1.00 56.31 271 LEU A C 1
ATOM 2186 O O . LEU A 1 271 ? 51.658 -10.369 -80.751 1.00 56.31 271 LEU A O 1
ATOM 2190 N N . LYS A 1 272 ? 51.832 -8.827 -82.373 1.00 56.84 272 LYS A N 1
ATOM 2191 C CA . LYS A 1 272 ? 50.783 -7.933 -81.842 1.00 56.84 272 LYS A CA 1
ATOM 2192 C C . LYS A 1 272 ? 49.364 -8.435 -82.137 1.00 56.84 272 LYS A C 1
ATOM 2194 O O . LYS A 1 272 ? 48.440 -8.034 -81.436 1.00 56.84 272 LYS A O 1
ATOM 2199 N N . LYS A 1 273 ? 49.201 -9.287 -83.154 1.00 56.41 273 LYS A N 1
ATOM 2200 C CA . LYS A 1 273 ? 47.940 -9.936 -83.545 1.00 56.41 273 LYS A CA 1
ATOM 2201 C C . LYS A 1 273 ? 47.691 -11.252 -82.803 1.00 56.41 273 LYS A C 1
ATOM 2203 O O . LYS A 1 273 ? 46.570 -11.742 -82.809 1.00 56.41 273 LYS A O 1
ATOM 2208 N N . ASN A 1 274 ? 48.714 -11.816 -82.159 1.00 57.56 274 ASN A N 1
ATOM 2209 C CA . ASN A 1 274 ? 48.565 -12.988 -81.311 1.00 57.56 274 ASN A CA 1
ATOM 2210 C C . ASN A 1 274 ? 47.800 -12.609 -80.038 1.00 57.56 274 ASN A C 1
ATOM 2212 O O . ASN A 1 274 ? 48.366 -12.078 -79.077 1.00 57.56 274 ASN A O 1
ATOM 2216 N N . ASP A 1 275 ? 46.512 -12.955 -80.035 1.00 68.19 275 ASP A N 1
ATOM 2217 C CA . ASP A 1 275 ? 45.547 -12.794 -78.940 1.00 68.19 275 ASP A CA 1
ATOM 2218 C C . ASP A 1 275 ? 46.074 -13.251 -77.569 1.00 68.19 275 ASP A C 1
ATOM 2220 O O . ASP A 1 275 ? 45.629 -12.753 -76.537 1.00 68.19 275 ASP A O 1
ATOM 2224 N N . LYS A 1 276 ? 47.100 -14.110 -77.540 1.00 65.19 276 LYS A N 1
ATOM 2225 C CA . LYS A 1 276 ? 47.782 -14.575 -76.325 1.00 65.19 276 LYS A CA 1
ATOM 2226 C C . LYS A 1 276 ? 48.307 -13.445 -75.432 1.00 65.19 276 LYS A C 1
ATOM 2228 O O . LYS A 1 276 ? 48.220 -13.569 -74.217 1.00 65.19 276 LYS A O 1
ATOM 2233 N N . ILE A 1 277 ? 48.827 -12.337 -75.980 1.00 66.69 277 ILE A N 1
ATOM 2234 C CA . ILE A 1 277 ? 49.313 -11.213 -75.145 1.00 66.69 277 ILE A CA 1
ATOM 2235 C C . ILE A 1 277 ? 48.135 -10.456 -74.515 1.00 66.69 277 ILE A C 1
ATOM 2237 O O . ILE A 1 277 ? 48.209 -10.027 -73.360 1.00 66.69 277 ILE A O 1
ATOM 2241 N N . ALA A 1 278 ? 47.039 -10.296 -75.258 1.00 71.50 278 ALA A N 1
ATOM 2242 C CA . ALA A 1 278 ? 45.817 -9.686 -74.743 1.00 71.50 278 ALA A CA 1
ATOM 2243 C C . ALA A 1 278 ? 45.160 -10.578 -73.676 1.00 71.50 278 ALA A C 1
ATOM 2245 O O . ALA A 1 278 ? 44.725 -10.080 -72.637 1.00 71.50 278 ALA A O 1
ATOM 2246 N N . GLU A 1 279 ? 45.169 -11.893 -73.889 1.00 76.62 279 GLU A N 1
ATOM 2247 C CA . GLU A 1 279 ? 44.696 -12.900 -72.941 1.00 76.62 279 GLU A CA 1
ATOM 2248 C C . GLU A 1 279 ? 45.528 -12.899 -71.650 1.00 76.62 279 GLU A C 1
ATOM 2250 O O . GLU A 1 279 ? 44.968 -12.883 -70.554 1.00 76.62 279 GLU A O 1
ATOM 2255 N N . LEU A 1 280 ? 46.857 -12.787 -71.751 1.00 71.69 280 LEU A N 1
ATOM 2256 C CA . LEU A 1 280 ? 47.743 -12.697 -70.586 1.00 71.69 280 LEU A CA 1
ATOM 2257 C C . LEU A 1 280 ? 47.469 -11.440 -69.750 1.00 71.69 280 LEU A C 1
ATOM 2259 O O . LEU A 1 280 ? 47.347 -11.518 -68.529 1.00 71.69 280 LEU A O 1
ATOM 2263 N N . LYS A 1 281 ? 47.294 -10.281 -70.401 1.00 75.25 281 LYS A N 1
ATOM 2264 C CA . LYS A 1 281 ? 46.919 -9.035 -69.711 1.00 75.25 281 LYS A CA 1
ATOM 2265 C C . LYS A 1 281 ? 45.557 -9.144 -69.028 1.00 75.25 281 LYS A C 1
ATOM 2267 O O . LYS A 1 281 ? 45.388 -8.630 -67.923 1.00 75.25 281 LYS A O 1
ATOM 2272 N N . LYS A 1 282 ? 44.599 -9.822 -69.664 1.00 82.25 282 LYS A N 1
ATOM 2273 C CA . LYS A 1 282 ? 43.266 -10.063 -69.100 1.00 82.25 282 LYS A CA 1
ATOM 2274 C C . LYS A 1 282 ? 43.337 -10.961 -67.863 1.00 82.25 282 LYS A C 1
ATOM 2276 O O . LYS A 1 282 ? 42.703 -10.640 -66.861 1.00 82.25 282 LYS A O 1
ATOM 2281 N N . ASN A 1 283 ? 44.152 -12.013 -67.901 1.00 78.06 283 ASN A N 1
ATOM 2282 C CA . ASN A 1 283 ? 44.350 -12.913 -66.766 1.00 78.06 283 ASN A CA 1
ATOM 2283 C C . ASN A 1 283 ? 45.025 -12.196 -65.588 1.00 78.06 283 ASN A C 1
ATOM 2285 O O . ASN A 1 283 ? 44.531 -12.289 -64.470 1.00 78.06 283 ASN A O 1
ATOM 2289 N N . ILE A 1 284 ? 46.063 -11.387 -65.837 1.00 75.06 284 ILE A N 1
ATOM 2290 C CA . ILE A 1 284 ? 46.711 -10.567 -64.795 1.00 75.06 284 ILE A CA 1
ATOM 2291 C C . ILE A 1 284 ? 45.707 -9.588 -64.159 1.00 75.06 284 ILE A C 1
ATOM 2293 O O . ILE A 1 284 ? 45.626 -9.478 -62.935 1.00 75.06 284 ILE A O 1
ATOM 2297 N N . ALA A 1 285 ? 44.895 -8.905 -64.972 1.00 77.00 285 ALA A N 1
ATOM 2298 C CA . ALA A 1 285 ? 43.873 -7.987 -64.469 1.00 77.00 285 ALA A CA 1
ATOM 2299 C C . ALA A 1 285 ? 42.792 -8.705 -63.638 1.00 77.00 285 ALA A C 1
ATOM 2301 O O . ALA A 1 285 ? 42.322 -8.169 -62.632 1.00 77.00 285 ALA A O 1
ATOM 2302 N N . GLN A 1 286 ? 42.411 -9.922 -64.034 1.00 81.44 286 GLN A N 1
ATOM 2303 C CA . GLN A 1 286 ? 41.445 -10.739 -63.305 1.00 81.44 286 GLN A CA 1
ATOM 2304 C C . GLN A 1 286 ? 42.000 -11.206 -61.951 1.00 81.44 286 GLN A C 1
ATOM 2306 O O . GLN A 1 286 ? 41.287 -11.101 -60.953 1.00 81.44 286 GLN A O 1
ATOM 2311 N N . THR A 1 287 ? 43.268 -11.624 -61.893 1.00 74.81 287 THR A N 1
ATOM 2312 C CA . THR A 1 287 ? 43.939 -12.027 -60.646 1.00 74.81 287 THR A CA 1
ATOM 2313 C C . THR A 1 287 ? 44.031 -10.868 -59.647 1.00 74.81 287 THR A C 1
ATOM 2315 O O . THR A 1 287 ? 43.675 -11.027 -58.477 1.00 74.81 287 THR A O 1
ATOM 2318 N N . ASN A 1 288 ? 44.394 -9.665 -60.105 1.00 74.25 288 ASN A N 1
ATOM 2319 C CA . ASN A 1 288 ? 44.449 -8.474 -59.244 1.00 74.25 288 ASN A CA 1
ATOM 2320 C C . ASN A 1 288 ? 43.067 -8.080 -58.691 1.00 74.25 288 ASN A C 1
ATOM 2322 O O . ASN A 1 288 ? 42.945 -7.606 -57.558 1.00 74.25 288 ASN A O 1
ATOM 2326 N N . LYS A 1 289 ? 42.004 -8.314 -59.470 1.00 84.31 289 LYS A N 1
ATOM 2327 C CA . LYS A 1 289 ? 40.623 -8.080 -59.032 1.00 84.31 289 LYS A CA 1
ATOM 2328 C C . LYS A 1 289 ? 40.171 -9.088 -57.972 1.00 84.31 289 LYS A C 1
ATOM 2330 O O . LYS A 1 289 ? 39.483 -8.705 -57.031 1.00 84.31 289 LYS A O 1
ATOM 2335 N N . SER A 1 290 ? 40.548 -10.363 -58.093 1.00 73.69 290 SER A N 1
ATOM 2336 C CA . SER A 1 290 ? 40.266 -11.347 -57.039 1.00 73.69 290 SER A CA 1
ATOM 2337 C C . SER A 1 290 ? 41.036 -11.053 -55.754 1.00 73.69 290 SER A C 1
ATOM 2339 O O . SER A 1 290 ? 40.461 -11.203 -54.681 1.00 73.69 290 SER A O 1
ATOM 2341 N N . LEU A 1 291 ? 42.284 -10.579 -55.856 1.00 73.44 291 LEU A N 1
ATOM 2342 C CA . LEU A 1 291 ? 43.118 -10.237 -54.700 1.00 73.44 291 LEU A CA 1
ATOM 2343 C C . LEU A 1 291 ? 42.489 -9.104 -53.871 1.00 73.44 291 LEU A C 1
ATOM 2345 O O . LEU A 1 291 ? 42.275 -9.247 -52.670 1.00 73.44 291 LEU A O 1
ATOM 2349 N N . THR A 1 292 ? 42.078 -8.021 -54.536 1.00 73.19 292 THR A N 1
ATOM 2350 C CA . THR A 1 292 ? 41.411 -6.872 -53.891 1.00 73.19 292 THR A CA 1
ATOM 2351 C C . THR A 1 292 ? 40.065 -7.239 -53.257 1.00 73.19 292 THR A C 1
ATOM 2353 O O . THR A 1 292 ? 39.761 -6.805 -52.148 1.00 73.19 292 THR A O 1
ATOM 2356 N N . GLN A 1 293 ? 39.269 -8.102 -53.899 1.00 78.75 293 GLN A N 1
ATOM 2357 C CA . GLN A 1 293 ? 38.020 -8.607 -53.307 1.00 78.75 293 GLN A CA 1
ATOM 2358 C C . GLN A 1 293 ? 38.252 -9.469 -52.058 1.00 78.75 293 GLN A C 1
ATOM 2360 O O . GLN A 1 293 ? 37.395 -9.523 -51.172 1.00 78.75 293 GLN A O 1
ATOM 2365 N N . LEU A 1 294 ? 39.387 -10.164 -51.983 1.00 70.00 294 LEU A N 1
ATOM 2366 C CA . LEU A 1 294 ? 39.741 -11.016 -50.851 1.00 70.00 294 LEU A CA 1
ATOM 2367 C C . LEU A 1 294 ? 40.176 -10.179 -49.642 1.00 70.00 294 LEU A C 1
ATOM 2369 O O . LEU A 1 294 ? 39.710 -10.439 -48.532 1.00 70.00 294 LEU A O 1
ATOM 2373 N N . GLU A 1 295 ? 40.952 -9.115 -49.866 1.00 71.75 295 GLU A N 1
ATOM 2374 C CA . GLU A 1 295 ? 41.302 -8.133 -48.830 1.00 71.75 295 GLU A CA 1
ATOM 2375 C C . GLU A 1 295 ? 40.058 -7.459 -48.227 1.00 71.75 295 GLU A C 1
ATOM 2377 O O . GLU A 1 295 ? 39.950 -7.303 -47.007 1.00 71.75 295 GLU A O 1
ATOM 2382 N N . GLU A 1 296 ? 39.074 -7.093 -49.056 1.00 76.75 296 GLU A N 1
ATOM 2383 C CA . GLU A 1 296 ? 37.806 -6.537 -48.568 1.00 76.75 296 GLU A CA 1
ATOM 2384 C C . GLU A 1 296 ? 37.006 -7.556 -47.746 1.00 76.75 296 GLU A C 1
ATOM 2386 O O . GLU A 1 296 ? 36.475 -7.217 -46.685 1.00 76.75 296 GLU A O 1
ATOM 2391 N N . ARG A 1 297 ? 36.949 -8.822 -48.181 1.00 72.44 297 ARG A N 1
ATOM 2392 C CA . ARG A 1 297 ? 36.271 -9.891 -47.428 1.00 72.44 297 ARG A CA 1
ATOM 2393 C C . ARG A 1 297 ? 36.926 -10.149 -46.075 1.00 72.44 297 ARG A C 1
ATOM 2395 O O . ARG A 1 297 ? 36.199 -10.325 -45.098 1.00 72.44 297 ARG A O 1
ATOM 2402 N N . GLN A 1 298 ? 38.256 -10.126 -46.000 1.00 72.25 298 GLN A N 1
ATOM 2403 C CA . GLN A 1 298 ? 38.977 -10.255 -44.734 1.00 72.25 298 GLN A CA 1
ATOM 2404 C C . GLN A 1 298 ? 38.666 -9.086 -43.792 1.00 72.25 298 GLN A C 1
ATOM 2406 O O . GLN A 1 298 ? 38.312 -9.323 -42.638 1.00 72.25 298 GLN A O 1
ATOM 2411 N N . LYS A 1 299 ? 38.675 -7.836 -44.283 1.00 72.06 299 LYS A N 1
ATOM 2412 C CA . LYS A 1 299 ? 38.289 -6.659 -43.479 1.00 72.06 299 LYS A CA 1
ATOM 2413 C C . LYS A 1 299 ? 36.859 -6.771 -42.939 1.00 72.06 299 LYS A C 1
ATOM 2415 O O . LYS A 1 299 ? 36.621 -6.492 -41.766 1.00 72.06 299 LYS A O 1
ATOM 2420 N N . ILE A 1 300 ? 35.908 -7.224 -43.759 1.00 68.69 300 ILE A N 1
ATOM 2421 C CA . ILE A 1 300 ? 34.504 -7.398 -43.351 1.00 68.69 300 ILE A CA 1
ATOM 2422 C C . ILE A 1 300 ? 34.347 -8.536 -42.331 1.00 68.69 300 ILE A C 1
ATOM 2424 O O . ILE A 1 300 ? 33.567 -8.401 -41.387 1.00 68.69 300 ILE A O 1
ATOM 2428 N N . ALA A 1 301 ? 35.072 -9.646 -42.488 1.00 63.00 301 ALA A N 1
ATOM 2429 C CA . ALA A 1 301 ? 35.031 -10.769 -41.552 1.00 63.00 301 ALA A CA 1
ATOM 2430 C C . ALA A 1 301 ? 35.598 -10.391 -40.173 1.00 63.00 301 ALA A C 1
ATOM 2432 O O . ALA A 1 301 ? 34.994 -10.738 -39.159 1.00 63.00 301 ALA A O 1
ATOM 2433 N N . LEU A 1 302 ? 36.681 -9.606 -40.137 1.00 59.56 302 LEU A N 1
ATOM 2434 C CA . LEU A 1 302 ? 37.282 -9.077 -38.907 1.00 59.56 302 LEU A CA 1
ATOM 2435 C C . LEU A 1 302 ? 36.312 -8.145 -38.163 1.00 59.56 302 LEU A C 1
ATOM 2437 O O . LEU A 1 302 ? 36.071 -8.318 -36.970 1.00 59.56 302 LEU A O 1
ATOM 2441 N N . ILE A 1 303 ? 35.656 -7.232 -38.890 1.00 60.91 303 ILE A N 1
ATOM 2442 C CA . ILE A 1 303 ? 34.626 -6.337 -38.335 1.00 60.91 303 ILE A CA 1
ATOM 2443 C C . ILE A 1 303 ? 33.401 -7.127 -37.844 1.00 60.91 303 ILE A C 1
ATOM 2445 O O . ILE A 1 303 ? 32.781 -6.762 -36.845 1.00 60.91 303 ILE A O 1
ATOM 2449 N N . ARG A 1 304 ? 33.020 -8.211 -38.528 1.00 50.91 304 ARG A N 1
ATOM 2450 C CA . ARG A 1 304 ? 31.842 -9.009 -38.164 1.00 50.91 304 ARG A CA 1
ATOM 2451 C C . ARG A 1 304 ? 32.110 -9.903 -36.950 1.00 50.91 304 ARG A C 1
ATOM 2453 O O . ARG A 1 304 ? 31.296 -9.890 -36.033 1.00 50.91 304 ARG A O 1
ATOM 2460 N N . GLY A 1 305 ? 33.249 -10.598 -36.904 1.00 48.91 305 GLY A N 1
ATOM 2461 C CA . GLY A 1 305 ? 33.626 -11.494 -35.803 1.00 48.91 305 GLY A CA 1
ATOM 2462 C C . GLY A 1 305 ? 33.790 -10.777 -34.461 1.00 48.91 305 GLY A C 1
ATOM 2463 O O . GLY A 1 305 ? 33.371 -11.298 -33.428 1.00 48.91 305 GLY A O 1
ATOM 2464 N N . GLN A 1 306 ? 34.296 -9.541 -34.481 1.00 51.62 306 GLN A N 1
ATOM 2465 C CA . GLN A 1 306 ? 34.473 -8.719 -33.280 1.00 51.62 306 GLN A CA 1
ATOM 2466 C C . GLN A 1 306 ? 33.142 -8.182 -32.712 1.00 51.62 306 GLN A C 1
ATOM 2468 O O . GLN A 1 306 ? 33.031 -7.941 -31.512 1.00 51.62 306 GLN A O 1
ATOM 2473 N N . ASN A 1 307 ? 32.105 -8.053 -33.550 1.00 50.53 307 ASN A N 1
ATOM 2474 C CA . ASN A 1 307 ? 30.798 -7.514 -33.159 1.00 50.53 307 ASN A CA 1
ATOM 2475 C C . ASN A 1 307 ? 29.765 -8.588 -32.777 1.00 50.53 307 ASN A C 1
ATOM 2477 O O . ASN A 1 307 ? 28.827 -8.296 -32.037 1.00 50.53 307 ASN A O 1
ATOM 2481 N N . SER A 1 308 ? 29.917 -9.832 -33.238 1.00 46.62 308 SER A N 1
ATOM 2482 C CA . SER A 1 308 ? 28.948 -10.905 -32.962 1.00 46.62 308 SER A CA 1
ATOM 2483 C C . SER A 1 308 ? 29.108 -11.573 -31.591 1.00 46.62 308 SER A C 1
ATOM 2485 O O . SER A 1 308 ? 28.130 -12.097 -31.065 1.00 46.62 308 SER A O 1
ATOM 2487 N N . PHE A 1 309 ? 30.293 -11.534 -30.971 1.00 41.75 309 PHE A N 1
ATOM 2488 C CA . PHE A 1 309 ? 30.522 -12.201 -29.678 1.00 41.75 309 PHE A CA 1
ATOM 2489 C C . PHE A 1 309 ? 30.128 -11.343 -28.457 1.00 41.75 309 PHE A C 1
ATOM 2491 O O . PHE A 1 309 ? 29.817 -11.881 -27.398 1.00 41.75 309 PHE A O 1
ATOM 2498 N N . LEU A 1 310 ? 30.041 -10.016 -28.606 1.00 44.72 310 LEU A N 1
ATOM 2499 C CA . LEU A 1 310 ? 29.630 -9.096 -27.531 1.00 44.72 310 LEU A CA 1
ATOM 2500 C C . LEU A 1 310 ? 28.125 -8.765 -27.518 1.00 44.72 310 LEU A C 1
ATOM 2502 O O . LEU A 1 310 ? 27.667 -8.042 -26.638 1.00 44.72 310 LEU A O 1
ATOM 2506 N N . GLN A 1 311 ? 27.326 -9.308 -28.444 1.00 46.31 311 GLN A N 1
ATOM 2507 C CA . GLN A 1 311 ? 25.869 -9.090 -28.458 1.00 46.31 311 GLN A CA 1
ATOM 2508 C C . GLN A 1 311 ? 25.082 -9.985 -27.487 1.00 46.31 311 GLN A C 1
ATOM 2510 O O . GLN A 1 311 ? 23.878 -9.792 -27.305 1.00 46.31 311 GLN A O 1
ATOM 2515 N N . ILE A 1 312 ? 25.744 -10.907 -26.785 1.00 41.91 312 ILE A N 1
ATOM 2516 C CA . ILE A 1 312 ? 25.136 -11.632 -25.668 1.00 41.91 312 ILE A CA 1
ATOM 2517 C C . ILE A 1 312 ? 25.313 -10.787 -24.398 1.00 41.91 312 ILE A C 1
ATOM 2519 O O . ILE A 1 312 ? 26.264 -10.975 -23.650 1.00 41.91 312 ILE A O 1
ATOM 2523 N N . THR A 1 313 ? 24.427 -9.800 -24.209 1.00 43.09 313 THR A N 1
ATOM 2524 C CA . THR A 1 313 ? 23.856 -9.289 -22.933 1.00 43.09 313 THR A CA 1
ATOM 2525 C C . THR A 1 313 ? 23.351 -7.848 -23.103 1.00 43.09 313 THR A C 1
ATOM 2527 O O . THR A 1 313 ? 23.968 -6.868 -22.694 1.00 43.09 313 THR A O 1
ATOM 2530 N N . SER A 1 314 ? 22.161 -7.716 -23.693 1.00 53.09 314 SER A N 1
ATOM 2531 C CA . SER A 1 314 ? 21.419 -6.476 -23.976 1.00 53.09 314 SER A CA 1
ATOM 2532 C C . SER A 1 314 ? 20.899 -5.739 -22.726 1.00 53.09 314 SER A C 1
ATOM 2534 O O . SER A 1 314 ? 19.711 -5.408 -22.633 1.00 53.09 314 SER A O 1
ATOM 2536 N N . VAL A 1 315 ? 21.754 -5.492 -21.734 1.00 59.97 315 VAL A N 1
ATOM 2537 C CA . VAL A 1 315 ? 21.354 -4.819 -20.488 1.00 59.97 315 VAL A CA 1
ATOM 2538 C C . VAL A 1 315 ? 20.905 -3.378 -20.753 1.00 59.97 315 VAL A C 1
ATOM 2540 O O . VAL A 1 315 ? 19.984 -2.901 -20.094 1.00 59.97 315 VAL A O 1
ATOM 2543 N N . ASP A 1 316 ? 21.457 -2.720 -21.774 1.00 66.31 316 ASP A N 1
ATOM 2544 C CA . ASP A 1 316 ? 21.106 -1.335 -22.113 1.00 66.31 316 ASP A CA 1
ATOM 2545 C C . ASP A 1 316 ? 19.701 -1.218 -22.722 1.00 66.31 316 ASP A C 1
ATOM 2547 O O . ASP A 1 316 ? 18.922 -0.343 -22.342 1.00 66.31 316 ASP A O 1
ATOM 2551 N N . SER A 1 317 ? 19.323 -2.152 -23.603 1.00 69.81 317 SER A N 1
ATOM 2552 C CA . SER A 1 317 ? 17.974 -2.201 -24.190 1.00 69.81 317 SER A CA 1
ATOM 2553 C C . SER A 1 317 ? 16.910 -2.548 -23.142 1.00 69.81 317 SER A C 1
ATOM 2555 O O . SER A 1 317 ? 15.841 -1.927 -23.087 1.00 69.81 317 SER A O 1
ATOM 2557 N N . PHE A 1 318 ? 17.225 -3.490 -22.246 1.00 74.19 318 PHE A N 1
ATOM 2558 C CA . PHE A 1 318 ? 16.347 -3.847 -21.135 1.00 74.19 318 PHE A CA 1
ATOM 2559 C C . PHE A 1 318 ? 16.161 -2.672 -20.163 1.00 74.19 318 PHE A C 1
ATOM 2561 O O . PHE A 1 318 ? 15.028 -2.319 -19.846 1.00 74.19 318 PHE A O 1
ATOM 2568 N N . SER A 1 319 ? 17.251 -2.002 -19.771 1.00 75.38 319 SER A N 1
ATOM 2569 C CA . SER A 1 319 ? 17.235 -0.807 -18.912 1.00 75.38 319 SER A CA 1
ATOM 2570 C C . SER A 1 319 ? 16.400 0.328 -19.517 1.00 75.38 319 SER A C 1
ATOM 2572 O O . SER A 1 319 ? 15.564 0.928 -18.838 1.00 75.38 319 SER A O 1
ATOM 2574 N N . LYS A 1 320 ? 16.552 0.584 -20.823 1.00 82.50 320 LYS A N 1
ATOM 2575 C CA . LYS A 1 320 ? 15.780 1.609 -21.540 1.00 82.50 320 LYS A CA 1
ATOM 2576 C C . LYS A 1 320 ? 14.286 1.282 -21.586 1.00 82.50 320 LYS A C 1
ATOM 2578 O O . LYS A 1 320 ? 13.460 2.167 -21.366 1.00 82.50 320 LYS A O 1
ATOM 2583 N N . THR A 1 321 ? 13.933 0.021 -21.827 1.00 84.94 321 THR A N 1
ATOM 2584 C CA . THR A 1 321 ? 12.534 -0.439 -21.838 1.00 84.94 321 THR A CA 1
ATOM 2585 C C . THR A 1 321 ? 11.919 -0.349 -20.443 1.00 84.94 321 THR A C 1
ATOM 2587 O O . THR A 1 321 ? 10.822 0.180 -20.281 1.00 84.94 321 THR A O 1
ATOM 2590 N N . LEU A 1 322 ? 12.647 -0.798 -19.423 1.00 85.69 322 LEU A N 1
ATOM 2591 C CA . LEU A 1 322 ? 12.201 -0.767 -18.038 1.00 85.69 322 LEU A CA 1
ATOM 2592 C C . LEU A 1 322 ? 11.998 0.669 -17.534 1.00 85.69 322 LEU A C 1
ATOM 2594 O O . LEU A 1 322 ? 10.973 0.947 -16.919 1.00 85.69 322 LEU A O 1
ATOM 2598 N N . ASN A 1 323 ? 12.884 1.603 -17.894 1.00 85.75 323 ASN A N 1
ATOM 2599 C CA . ASN A 1 323 ? 12.686 3.031 -17.631 1.00 85.75 323 ASN A CA 1
ATOM 2600 C C . ASN A 1 323 ? 11.397 3.561 -18.268 1.00 85.75 323 ASN A C 1
ATOM 2602 O O . ASN A 1 323 ? 10.636 4.272 -17.618 1.00 85.75 323 ASN A O 1
ATOM 2606 N N . GLN A 1 324 ? 11.123 3.209 -19.527 1.00 89.62 324 GLN A N 1
ATOM 2607 C CA . GLN A 1 324 ? 9.892 3.628 -20.206 1.00 89.62 324 GLN A CA 1
ATOM 2608 C C . GLN A 1 324 ? 8.647 3.065 -19.512 1.00 89.62 324 GLN A C 1
ATOM 2610 O O . GLN A 1 324 ? 7.692 3.805 -19.291 1.00 89.62 324 GLN A O 1
ATOM 2615 N N . ILE A 1 325 ? 8.674 1.790 -19.114 1.00 91.25 325 ILE A N 1
ATOM 2616 C CA . ILE A 1 325 ? 7.596 1.162 -18.338 1.00 91.25 325 ILE A CA 1
ATOM 2617 C C . ILE A 1 325 ? 7.396 1.905 -17.014 1.00 91.25 325 ILE A C 1
ATOM 2619 O O . ILE A 1 325 ? 6.261 2.235 -16.677 1.00 91.25 325 ILE A O 1
ATOM 2623 N N . LEU A 1 326 ? 8.480 2.221 -16.298 1.00 90.81 326 LEU A N 1
ATOM 2624 C CA . LEU A 1 326 ? 8.440 2.927 -15.018 1.00 90.81 326 LEU A CA 1
ATOM 2625 C C . LEU A 1 326 ? 7.795 4.313 -15.152 1.00 90.81 326 LEU A C 1
ATOM 2627 O O . LEU A 1 326 ? 6.884 4.647 -14.397 1.00 90.81 326 LEU A O 1
ATOM 2631 N N . TRP A 1 327 ? 8.229 5.100 -16.142 1.00 90.56 327 TRP A N 1
ATOM 2632 C CA . TRP A 1 327 ? 7.703 6.442 -16.402 1.00 90.56 327 TRP A CA 1
ATOM 2633 C C . TRP A 1 327 ? 6.229 6.424 -16.790 1.00 90.56 327 TRP A C 1
ATOM 2635 O O . TRP A 1 327 ? 5.448 7.226 -16.280 1.00 90.56 327 TRP A O 1
ATOM 2645 N N . VAL A 1 328 ? 5.832 5.501 -17.664 1.00 94.50 328 VAL A N 1
ATOM 2646 C CA . VAL A 1 328 ? 4.439 5.395 -18.106 1.00 94.50 328 VAL A CA 1
ATOM 2647 C C . VAL A 1 328 ? 3.540 4.870 -16.984 1.00 94.50 328 VAL A C 1
ATOM 2649 O O . VAL A 1 328 ? 2.435 5.381 -16.805 1.00 94.50 328 VAL A O 1
ATOM 2652 N N . ALA A 1 329 ? 4.012 3.911 -16.183 1.00 94.44 329 ALA A N 1
ATOM 2653 C CA . ALA A 1 329 ? 3.294 3.437 -15.002 1.00 94.44 329 ALA A CA 1
ATOM 2654 C C . ALA A 1 329 ? 3.114 4.560 -13.968 1.00 94.44 329 ALA A C 1
ATOM 2656 O O . ALA A 1 329 ? 2.011 4.744 -13.446 1.00 94.44 329 ALA A O 1
ATOM 2657 N N . ALA A 1 330 ? 4.160 5.352 -13.711 1.00 94.19 330 ALA A N 1
ATOM 2658 C CA . ALA A 1 330 ? 4.089 6.519 -12.834 1.00 94.19 330 ALA A CA 1
ATOM 2659 C C . ALA A 1 330 ? 3.083 7.556 -13.360 1.00 94.19 330 ALA A C 1
ATOM 2661 O O . ALA A 1 330 ? 2.246 8.043 -12.598 1.00 94.19 330 ALA A O 1
ATOM 2662 N N . ALA A 1 331 ? 3.109 7.840 -14.665 1.00 96.19 331 ALA A N 1
ATOM 2663 C CA . ALA A 1 331 ? 2.177 8.761 -15.307 1.00 96.19 331 ALA A CA 1
ATOM 2664 C C . ALA A 1 331 ? 0.721 8.287 -15.193 1.00 96.19 331 ALA A C 1
ATOM 2666 O O . ALA A 1 331 ? -0.149 9.061 -14.797 1.00 96.19 331 ALA A O 1
ATOM 2667 N N . GLY A 1 332 ? 0.458 7.006 -15.476 1.00 95.94 332 GLY A N 1
ATOM 2668 C CA . GLY A 1 332 ? -0.873 6.405 -15.349 1.00 95.94 332 GLY A CA 1
ATOM 2669 C C . GLY A 1 332 ? -1.387 6.383 -13.911 1.00 95.94 332 GLY A C 1
ATOM 2670 O O . GLY A 1 332 ? -2.553 6.700 -13.663 1.00 95.94 332 GLY A O 1
ATOM 2671 N N . THR A 1 333 ? -0.505 6.105 -12.948 1.00 95.88 333 THR A N 1
ATOM 2672 C CA . THR A 1 333 ? -0.815 6.220 -11.514 1.00 95.88 333 THR A CA 1
ATOM 2673 C C . THR A 1 333 ? -1.217 7.655 -11.174 1.00 95.88 333 THR A C 1
ATOM 2675 O O . THR A 1 333 ? -2.267 7.874 -10.574 1.00 95.88 333 THR A O 1
ATOM 2678 N N . LEU A 1 334 ? -0.424 8.645 -11.600 1.00 95.62 334 LEU A N 1
ATOM 2679 C CA . LEU A 1 334 ? -0.671 10.062 -11.333 1.00 95.62 334 LEU A CA 1
ATOM 2680 C C . LEU A 1 334 ? -1.994 10.541 -11.946 1.00 95.62 334 LEU A C 1
ATOM 2682 O O . LEU A 1 334 ? -2.781 11.192 -11.262 1.00 95.62 334 LEU A O 1
ATOM 2686 N N . GLY A 1 335 ? -2.269 10.183 -13.203 1.00 95.44 335 GLY A N 1
ATOM 2687 C CA . GLY A 1 335 ? -3.532 10.509 -13.871 1.00 95.44 335 GLY A CA 1
ATOM 2688 C C . GLY A 1 335 ? -4.740 9.961 -13.113 1.00 95.44 335 GLY A C 1
ATOM 2689 O O . GLY A 1 335 ? -5.716 10.676 -12.880 1.00 95.44 335 GLY A O 1
ATOM 2690 N N . SER A 1 336 ? -4.647 8.723 -12.627 1.00 95.88 336 SER A N 1
ATOM 2691 C CA . SER A 1 336 ? -5.700 8.117 -11.810 1.00 95.88 336 SER A CA 1
ATOM 2692 C C . SER A 1 336 ? -5.857 8.797 -10.443 1.00 95.88 336 SER A C 1
ATOM 2694 O O . SER A 1 336 ? -6.977 9.088 -10.019 1.00 95.88 336 SER A O 1
ATOM 2696 N N . ILE A 1 337 ? -4.749 9.147 -9.779 1.00 95.06 337 ILE A N 1
ATOM 2697 C CA . ILE A 1 337 ? -4.769 9.891 -8.510 1.00 95.06 337 ILE A CA 1
ATOM 2698 C C . ILE A 1 337 ? -5.486 11.233 -8.680 1.00 95.06 337 ILE A C 1
ATOM 2700 O O . ILE A 1 337 ? -6.386 11.553 -7.902 1.00 95.06 337 ILE A O 1
ATOM 2704 N N . VAL A 1 338 ? -5.130 12.002 -9.713 1.00 94.44 338 VAL A N 1
ATOM 2705 C CA . VAL A 1 338 ? -5.763 13.296 -10.009 1.00 94.44 338 VAL A CA 1
ATOM 2706 C C . VAL A 1 338 ? -7.258 13.112 -10.281 1.00 94.44 338 VAL A C 1
ATOM 2708 O O . VAL A 1 338 ? -8.076 13.844 -9.724 1.00 94.44 338 VAL A O 1
ATOM 2711 N N . SER A 1 339 ? -7.640 12.090 -11.052 1.00 93.06 339 SER A N 1
ATOM 2712 C CA . SER A 1 339 ? -9.049 11.751 -11.305 1.00 93.06 339 SER A CA 1
ATOM 2713 C C . SER A 1 339 ? -9.839 11.521 -10.005 1.00 93.06 339 SER A C 1
ATOM 2715 O O . SER A 1 339 ? -10.929 12.080 -9.820 1.00 93.06 339 SER A O 1
ATOM 2717 N N . ILE A 1 340 ? -9.265 10.771 -9.056 1.00 91.25 340 ILE A N 1
ATOM 2718 C CA . ILE A 1 340 ? -9.871 10.503 -7.743 1.00 91.25 340 ILE A CA 1
ATOM 2719 C C . ILE A 1 340 ? -9.946 11.771 -6.896 1.00 91.25 340 ILE A C 1
ATOM 2721 O O . ILE A 1 340 ? -11.001 12.040 -6.323 1.00 91.25 340 ILE A O 1
ATOM 2725 N N . LEU A 1 341 ? -8.873 12.564 -6.822 1.00 91.56 341 LEU A N 1
ATOM 2726 C CA . LEU A 1 341 ? -8.838 13.790 -6.019 1.00 91.56 341 LEU A CA 1
ATOM 2727 C C . LEU A 1 341 ? -9.924 14.773 -6.446 1.00 91.56 341 LEU A C 1
ATOM 2729 O O . LEU A 1 341 ? -10.683 15.250 -5.603 1.00 91.56 341 LEU A O 1
ATOM 2733 N N . ILE A 1 342 ? -10.081 15.009 -7.751 1.00 89.56 342 ILE A N 1
ATOM 2734 C CA . ILE A 1 342 ? -11.142 15.897 -8.241 1.00 89.56 342 ILE A CA 1
ATOM 2735 C C . ILE A 1 342 ? -12.526 15.309 -7.896 1.00 89.56 342 ILE A C 1
ATOM 2737 O O . ILE A 1 342 ? -13.474 16.060 -7.675 1.00 89.56 342 ILE A O 1
ATOM 2741 N N . ARG A 1 343 ? -12.693 13.978 -7.822 1.00 85.06 343 ARG A N 1
ATOM 2742 C CA . ARG A 1 343 ? -13.969 13.352 -7.414 1.00 85.06 343 ARG A CA 1
ATOM 2743 C C . ARG A 1 343 ? -14.245 13.520 -5.919 1.00 85.06 343 ARG A C 1
ATOM 2745 O O . ARG A 1 343 ? -15.383 13.774 -5.534 1.00 85.06 343 ARG A O 1
ATOM 2752 N N . VAL A 1 344 ? -13.216 13.384 -5.086 1.00 88.00 344 VAL A N 1
ATOM 2753 C CA . VAL A 1 344 ? -13.315 13.590 -3.634 1.00 88.00 344 VAL A CA 1
ATOM 2754 C C . VAL A 1 344 ? -13.628 15.053 -3.304 1.00 88.00 344 VAL A C 1
ATOM 2756 O O . VAL A 1 344 ? -14.437 15.310 -2.413 1.00 88.00 344 VAL A O 1
ATOM 2759 N N . ILE A 1 345 ? -13.046 16.003 -4.046 1.00 86.25 345 ILE A N 1
ATOM 2760 C CA . ILE A 1 345 ? -13.301 17.445 -3.895 1.00 86.25 345 ILE A CA 1
ATOM 2761 C C . ILE A 1 345 ? -14.695 17.812 -4.423 1.00 86.25 345 ILE A C 1
ATOM 2763 O O . ILE A 1 345 ? -15.476 18.477 -3.741 1.00 86.25 345 ILE A O 1
ATOM 2767 N N . GLY A 1 346 ? -15.035 17.365 -5.632 1.00 78.75 346 GLY A N 1
ATOM 2768 C CA . GLY A 1 346 ? -16.265 17.740 -6.323 1.00 78.75 346 GLY A CA 1
ATOM 2769 C C . GLY A 1 346 ? -17.475 16.923 -5.893 1.00 78.75 346 GLY A C 1
ATOM 2770 O O . GLY A 1 346 ? -18.006 16.230 -6.743 1.00 78.75 346 GLY A O 1
ATOM 2771 N N . LYS A 1 347 ? -17.866 16.958 -4.607 1.00 70.56 347 LYS A N 1
ATOM 2772 C CA . LYS A 1 347 ? -19.092 16.398 -3.963 1.00 70.56 347 LYS A CA 1
ATOM 2773 C C . LYS A 1 347 ? -19.621 15.008 -4.407 1.00 70.56 347 LYS A C 1
ATOM 2775 O O . LYS A 1 347 ? -20.584 14.538 -3.834 1.00 70.56 347 LYS A O 1
ATOM 2780 N N . SER A 1 348 ? -18.966 14.286 -5.312 1.00 67.81 348 SER A N 1
ATOM 2781 C CA . SER A 1 348 ? -19.475 13.100 -6.027 1.00 67.81 348 SER A CA 1
ATOM 2782 C C . SER A 1 348 ? -19.247 11.783 -5.267 1.00 67.81 348 SER A C 1
ATOM 2784 O O . SER A 1 348 ? -19.281 10.691 -5.845 1.00 67.81 348 SER A O 1
ATOM 2786 N N . TYR A 1 349 ? -18.913 11.889 -3.983 1.00 69.50 349 TYR A N 1
ATOM 2787 C CA . TYR A 1 349 ? -18.879 10.785 -3.031 1.00 69.50 349 TYR A CA 1
ATOM 2788 C C . TYR A 1 349 ? -19.946 11.079 -1.986 1.00 69.50 349 TYR A C 1
ATOM 2790 O O . TYR A 1 349 ? -19.636 11.566 -0.894 1.00 69.50 349 TYR A O 1
ATOM 2798 N N . ASP A 1 350 ? -21.195 10.826 -2.362 1.00 69.25 350 ASP A N 1
ATOM 2799 C CA . ASP A 1 350 ? -22.294 10.782 -1.410 1.00 69.25 350 ASP A CA 1
ATOM 2800 C C . ASP A 1 350 ? -22.192 9.495 -0.596 1.00 69.25 350 ASP A C 1
ATOM 2802 O O . ASP A 1 350 ? -21.861 8.422 -1.113 1.00 69.25 350 ASP A O 1
ATOM 2806 N N . GLN A 1 351 ? -22.423 9.623 0.710 1.00 62.78 351 GLN A N 1
ATOM 2807 C CA . GLN A 1 351 ? -22.303 8.519 1.663 1.00 62.78 351 GLN A CA 1
ATOM 2808 C C . GLN A 1 351 ? -23.291 7.383 1.369 1.00 62.78 351 GLN A C 1
ATOM 2810 O O . GLN A 1 351 ? -23.027 6.246 1.744 1.00 62.78 351 GLN A O 1
ATOM 2815 N N . GLU A 1 352 ? -24.384 7.668 0.661 1.00 68.38 352 GLU A N 1
ATOM 2816 C CA . GLU A 1 352 ? -25.454 6.705 0.393 1.00 68.38 352 GLU A CA 1
ATOM 2817 C C . GLU A 1 352 ? -25.061 5.615 -0.614 1.00 68.38 352 GLU A C 1
ATOM 2819 O O . GLU A 1 352 ? -25.605 4.515 -0.573 1.00 68.38 352 GLU A O 1
ATOM 2824 N N . ALA A 1 353 ? -24.075 5.869 -1.482 1.00 71.88 353 ALA A N 1
ATOM 2825 C CA . ALA A 1 353 ? -23.673 4.916 -2.519 1.00 71.88 353 ALA A CA 1
ATOM 2826 C C . ALA A 1 353 ? -22.785 3.764 -2.006 1.00 71.88 353 ALA A C 1
ATOM 2828 O O . ALA A 1 353 ? -22.539 2.806 -2.740 1.00 71.88 353 ALA A O 1
ATOM 2829 N N . TYR A 1 354 ? -22.277 3.845 -0.770 1.00 79.56 354 TYR A N 1
ATOM 2830 C CA . TYR A 1 354 ? -21.325 2.877 -0.223 1.00 79.56 354 TYR A CA 1
ATOM 2831 C C . TYR A 1 354 ? -21.835 2.299 1.097 1.00 79.56 354 TYR A C 1
ATOM 2833 O O . TYR A 1 354 ? -21.646 2.882 2.161 1.00 79.56 354 TYR A O 1
ATOM 2841 N N . TYR A 1 355 ? -22.455 1.118 1.020 1.00 75.88 355 TYR A N 1
ATOM 2842 C CA . TYR A 1 355 ? -22.929 0.383 2.200 1.00 75.88 355 TYR A CA 1
ATOM 2843 C C . TYR A 1 355 ? -21.770 -0.150 3.062 1.00 75.88 355 TYR A C 1
ATOM 2845 O O . TYR A 1 355 ? -21.887 -0.285 4.279 1.00 75.88 355 TYR A O 1
ATOM 2853 N N . ASP A 1 356 ? -20.625 -0.422 2.432 1.00 83.00 356 ASP A N 1
ATOM 2854 C CA . ASP A 1 356 ? -19.441 -0.980 3.076 1.00 83.00 356 ASP A CA 1
ATOM 2855 C C . ASP A 1 356 ? -18.342 0.078 3.285 1.00 83.00 356 ASP A C 1
ATOM 2857 O O . ASP A 1 356 ? -18.025 0.873 2.398 1.00 83.00 356 ASP A O 1
ATOM 2861 N N . ARG A 1 357 ? -17.720 0.053 4.470 1.00 82.81 357 ARG A N 1
ATOM 2862 C CA . ARG A 1 357 ? -16.633 0.960 4.875 1.00 82.81 357 ARG A CA 1
ATOM 2863 C C . ARG A 1 357 ? -15.317 0.663 4.168 1.00 82.81 357 ARG A C 1
ATOM 2865 O O . ARG A 1 357 ? -14.489 1.560 4.021 1.00 82.81 357 ARG A O 1
ATOM 2872 N N . LEU A 1 358 ? -15.118 -0.582 3.743 1.00 85.81 358 LEU A N 1
ATOM 2873 C CA . LEU A 1 358 ? -13.898 -1.015 3.066 1.00 85.81 358 LEU A CA 1
ATOM 2874 C C . LEU A 1 358 ? -13.840 -0.563 1.612 1.00 85.81 358 LEU A C 1
ATOM 2876 O O . LEU A 1 358 ? -12.776 -0.205 1.104 1.00 85.81 358 LEU A O 1
ATOM 2880 N N . THR A 1 359 ? -14.992 -0.547 0.951 1.00 89.94 359 THR A N 1
ATOM 2881 C CA . THR A 1 359 ? -15.095 -0.238 -0.474 1.00 89.94 359 THR A CA 1
ATOM 2882 C C . THR A 1 359 ? -14.447 1.113 -0.842 1.00 89.94 359 THR A C 1
ATOM 2884 O O . THR A 1 359 ? -13.627 1.134 -1.761 1.00 89.94 359 THR A O 1
ATOM 2887 N N . PRO A 1 360 ? -14.681 2.229 -0.119 1.00 91.12 360 PRO A N 1
ATOM 2888 C CA . PRO A 1 360 ? -13.992 3.498 -0.370 1.00 91.12 360 PRO A CA 1
ATOM 2889 C C . PRO A 1 360 ? -12.461 3.426 -0.257 1.00 91.12 360 PRO A C 1
ATOM 2891 O O . PRO A 1 360 ? -11.758 4.038 -1.063 1.00 91.12 360 PRO A O 1
ATOM 2894 N N . ILE A 1 361 ? -11.937 2.660 0.707 1.00 91.50 361 ILE A N 1
ATOM 2895 C CA . ILE A 1 361 ? -10.489 2.463 0.884 1.00 91.50 361 ILE A CA 1
ATOM 2896 C C . ILE A 1 361 ? -9.927 1.718 -0.327 1.00 91.50 361 ILE A C 1
ATOM 2898 O O . ILE A 1 361 ? -8.950 2.164 -0.928 1.00 91.50 361 ILE A O 1
ATOM 2902 N N . PHE A 1 362 ? -10.573 0.624 -0.735 1.00 92.00 362 PHE A N 1
ATOM 2903 C CA . PHE A 1 362 ? -10.159 -0.149 -1.904 1.00 92.00 362 PHE A CA 1
ATOM 2904 C C . PHE A 1 362 ? -10.255 0.647 -3.200 1.00 92.00 362 PHE A C 1
ATOM 2906 O O . PHE A 1 362 ? -9.374 0.536 -4.046 1.00 92.00 362 PHE A O 1
ATOM 2913 N N . ILE A 1 363 ? -11.265 1.502 -3.341 1.00 91.00 363 ILE A N 1
ATOM 2914 C CA . ILE A 1 363 ? -11.380 2.415 -4.478 1.00 91.00 363 ILE A CA 1
ATOM 2915 C C . ILE A 1 363 ? -10.198 3.386 -4.516 1.00 91.00 363 ILE A C 1
ATOM 2917 O O . ILE A 1 363 ? -9.599 3.561 -5.575 1.00 91.00 363 ILE A O 1
ATOM 2921 N N . GLY A 1 364 ? -9.839 3.994 -3.381 1.00 92.06 364 GLY A N 1
ATOM 2922 C CA . GLY A 1 364 ? -8.655 4.851 -3.290 1.00 92.06 364 GLY A CA 1
ATOM 2923 C C . GLY A 1 364 ? -7.359 4.095 -3.594 1.00 92.06 364 GLY A C 1
ATOM 2924 O O . GLY A 1 364 ? -6.469 4.642 -4.239 1.00 92.06 364 GLY A O 1
ATOM 2925 N N . PHE A 1 365 ? -7.274 2.829 -3.175 1.00 94.44 365 PHE A N 1
ATOM 2926 C CA . PHE A 1 365 ? -6.074 2.009 -3.305 1.00 94.44 365 PHE A CA 1
ATOM 2927 C C . PHE A 1 365 ? -5.851 1.430 -4.708 1.00 94.44 365 PHE A C 1
ATOM 2929 O O . PHE A 1 365 ? -4.772 1.582 -5.280 1.00 94.44 365 PHE A O 1
ATOM 2936 N N . PHE A 1 366 ? -6.855 0.752 -5.267 1.00 94.38 366 PHE A N 1
ATOM 2937 C CA . PHE A 1 366 ? -6.718 -0.021 -6.503 1.00 94.38 366 PHE A CA 1
ATOM 2938 C C . PHE A 1 366 ? -6.847 0.824 -7.762 1.00 94.38 366 PHE A C 1
ATOM 2940 O O . PHE A 1 366 ? -6.281 0.461 -8.790 1.00 94.38 366 PHE A O 1
ATOM 2947 N N . LYS A 1 367 ? -7.553 1.957 -7.725 1.00 93.75 367 LYS A N 1
ATOM 2948 C CA . LYS A 1 367 ? -7.693 2.789 -8.925 1.00 93.75 367 LYS A CA 1
ATOM 2949 C C . LYS A 1 367 ? -6.352 3.294 -9.473 1.00 93.75 367 LYS A C 1
ATOM 2951 O O . LYS A 1 367 ? -6.159 3.165 -10.683 1.00 93.75 367 LYS A O 1
ATOM 2956 N N . PRO A 1 368 ? -5.403 3.791 -8.656 1.00 95.56 368 PRO A N 1
ATOM 2957 C CA . PRO A 1 368 ? -4.078 4.138 -9.162 1.00 95.56 368 PRO A CA 1
ATOM 2958 C C . PRO A 1 368 ? -3.315 2.943 -9.743 1.00 95.56 368 PRO A C 1
ATOM 2960 O O . PRO A 1 368 ? -2.658 3.096 -10.770 1.00 95.56 368 PRO A O 1
ATOM 2963 N N . VAL A 1 369 ? -3.464 1.748 -9.157 1.00 94.31 369 VAL A N 1
ATOM 2964 C CA . VAL A 1 369 ? -2.883 0.500 -9.689 1.00 94.31 369 VAL A CA 1
ATOM 2965 C C . VAL A 1 369 ? -3.439 0.200 -11.081 1.00 94.31 369 VAL A C 1
ATOM 2967 O O . VAL A 1 369 ? -2.677 -0.039 -12.013 1.00 94.31 369 VAL A O 1
ATOM 2970 N N . ILE A 1 370 ? -4.760 0.297 -11.248 1.00 93.69 370 ILE A N 1
ATOM 2971 C CA . ILE A 1 370 ? -5.435 0.138 -12.541 1.00 93.69 370 ILE A CA 1
ATOM 2972 C C . ILE A 1 370 ? -4.922 1.184 -13.547 1.00 93.69 370 ILE A C 1
ATOM 2974 O O . ILE A 1 370 ? -4.629 0.843 -14.692 1.00 93.69 370 ILE A O 1
ATOM 2978 N N . GLY A 1 371 ? -4.748 2.440 -13.119 1.00 94.81 371 GLY A N 1
ATOM 2979 C CA . GLY A 1 371 ? -4.178 3.512 -13.940 1.00 94.81 371 GLY A CA 1
ATOM 2980 C C . GLY A 1 371 ? -2.760 3.207 -14.432 1.00 94.81 371 GLY A C 1
ATOM 2981 O O . GLY A 1 371 ? -2.477 3.369 -15.619 1.00 94.81 371 GLY A O 1
ATOM 2982 N N . ALA A 1 372 ? -1.883 2.706 -13.555 1.00 95.50 372 ALA A N 1
ATOM 2983 C CA . ALA A 1 372 ? -0.561 2.209 -13.940 1.00 95.50 372 ALA A CA 1
ATOM 2984 C C . ALA A 1 372 ? -0.652 1.081 -14.972 1.00 95.50 372 ALA A C 1
ATOM 2986 O O . ALA A 1 372 ? 0.014 1.149 -16.006 1.00 95.50 372 ALA A O 1
ATOM 2987 N N . SER A 1 373 ? -1.480 0.063 -14.716 1.00 95.19 373 SER A N 1
ATOM 2988 C CA . SER A 1 373 ? -1.641 -1.085 -15.615 1.00 95.19 373 SER A CA 1
ATOM 2989 C C . SER A 1 373 ? -2.103 -0.663 -17.008 1.00 95.19 373 SER A C 1
ATOM 2991 O O . SER A 1 373 ? -1.530 -1.112 -17.998 1.00 95.19 373 SER A O 1
ATOM 2993 N N . PHE A 1 374 ? -3.083 0.240 -17.103 1.00 95.00 374 PHE A N 1
ATOM 2994 C CA . PHE A 1 374 ? -3.526 0.763 -18.394 1.00 95.00 374 PHE A CA 1
ATOM 2995 C C . PHE A 1 374 ? -2.455 1.609 -19.086 1.00 95.00 374 PHE A C 1
ATOM 2997 O O . PHE A 1 374 ? -2.294 1.490 -20.298 1.00 95.00 374 PHE A O 1
ATOM 3004 N N . GLY A 1 375 ? -1.683 2.410 -18.345 1.00 94.88 375 GLY A N 1
ATOM 3005 C CA . GLY A 1 375 ? -0.533 3.118 -18.908 1.00 94.88 375 GLY A CA 1
ATOM 3006 C C . GLY A 1 375 ? 0.449 2.148 -19.577 1.00 94.88 375 GLY A C 1
ATOM 3007 O O . GLY A 1 375 ? 0.789 2.310 -20.749 1.00 94.88 375 GLY A O 1
ATOM 3008 N N . VAL A 1 376 ? 0.860 1.099 -18.858 1.00 94.81 376 VAL A N 1
ATOM 3009 C CA . VAL A 1 376 ? 1.785 0.076 -19.377 1.00 94.81 376 VAL A CA 1
ATOM 3010 C C . VAL A 1 376 ? 1.185 -0.685 -20.564 1.00 94.81 376 VAL A C 1
ATOM 3012 O O . VAL A 1 376 ? 1.886 -0.942 -21.542 1.00 94.81 376 VAL A O 1
ATOM 3015 N N . LEU A 1 377 ? -0.112 -1.000 -20.527 1.00 94.69 377 LEU A N 1
ATOM 3016 C CA . LEU A 1 377 ? -0.812 -1.632 -21.647 1.00 94.69 377 LEU A CA 1
ATOM 3017 C C . LEU A 1 377 ? -0.776 -0.755 -22.908 1.00 94.69 377 LEU A C 1
ATOM 3019 O O . LEU A 1 377 ? -0.483 -1.248 -23.995 1.00 94.69 377 LEU A O 1
ATOM 3023 N N . PHE A 1 378 ? -1.015 0.550 -22.774 1.00 93.31 378 PHE A N 1
ATOM 3024 C CA . PHE A 1 378 ? -0.934 1.482 -23.900 1.00 93.31 378 PHE A CA 1
ATOM 3025 C C . PHE A 1 378 ? 0.488 1.611 -24.446 1.00 93.31 378 PHE A C 1
ATOM 3027 O O . PHE A 1 378 ? 0.672 1.656 -25.663 1.00 93.31 378 PHE A O 1
ATOM 3034 N N . LEU A 1 379 ? 1.503 1.603 -23.576 1.00 92.75 379 LEU A N 1
ATOM 3035 C CA . LEU A 1 379 ? 2.896 1.513 -24.014 1.00 92.75 379 LEU A CA 1
ATOM 3036 C C . LEU A 1 379 ? 3.129 0.244 -24.846 1.00 92.75 379 LEU A C 1
ATOM 3038 O O . LEU A 1 379 ? 3.767 0.322 -25.896 1.00 92.75 379 LEU A O 1
ATOM 3042 N N . ALA A 1 380 ? 2.589 -0.902 -24.423 1.00 92.88 380 ALA A N 1
ATOM 3043 C CA . ALA A 1 380 ? 2.697 -2.150 -25.171 1.00 92.88 380 ALA A CA 1
ATOM 3044 C C . ALA A 1 380 ? 2.013 -2.063 -26.546 1.00 92.88 380 ALA A C 1
ATOM 3046 O O . ALA A 1 380 ? 2.616 -2.463 -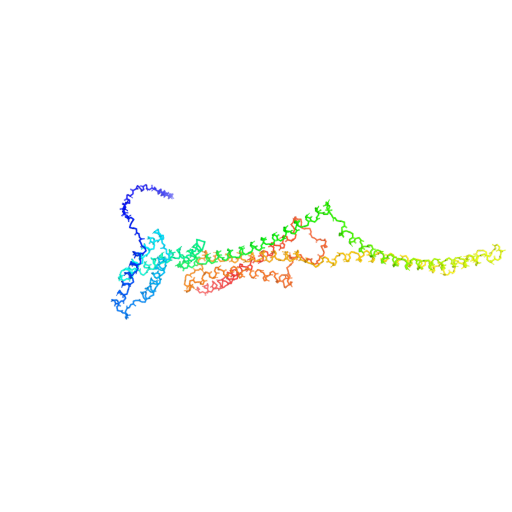27.537 1.00 92.88 380 ALA A O 1
ATOM 3047 N N . PHE A 1 381 ? 0.815 -1.477 -26.646 1.00 92.00 381 PHE A N 1
ATOM 3048 C CA . PHE A 1 381 ? 0.129 -1.272 -27.932 1.00 92.00 381 PHE A CA 1
ATOM 3049 C C . PHE A 1 381 ? 0.896 -0.358 -28.887 1.00 92.00 381 PHE A C 1
ATOM 3051 O O . PHE A 1 381 ? 0.996 -0.656 -30.078 1.00 92.00 381 PHE A O 1
ATOM 3058 N N . ILE A 1 382 ? 1.476 0.723 -28.367 1.00 89.31 382 ILE A N 1
ATOM 3059 C CA . ILE A 1 382 ? 2.316 1.628 -29.153 1.00 89.31 382 ILE A CA 1
ATOM 3060 C C . ILE A 1 382 ? 3.565 0.889 -29.655 1.00 89.31 382 ILE A C 1
ATOM 3062 O O . ILE A 1 382 ? 3.893 0.956 -30.836 1.00 89.31 382 ILE A O 1
ATOM 3066 N N . LYS A 1 383 ? 4.250 0.143 -28.779 1.00 85.94 383 LYS A N 1
ATOM 3067 C CA . LYS A 1 383 ? 5.461 -0.616 -29.136 1.00 85.94 383 LYS A CA 1
ATOM 3068 C C . LYS A 1 383 ? 5.187 -1.780 -30.085 1.00 85.94 383 LYS A C 1
ATOM 3070 O O . LYS A 1 383 ? 6.045 -2.096 -30.899 1.00 85.94 383 LYS A O 1
ATOM 3075 N N . ALA A 1 384 ? 4.007 -2.386 -30.000 1.00 87.44 384 ALA A N 1
ATOM 3076 C CA . ALA A 1 384 ? 3.559 -3.438 -30.905 1.00 87.44 384 ALA A CA 1
ATOM 3077 C C . ALA A 1 384 ? 3.141 -2.906 -32.289 1.00 87.44 384 ALA A C 1
ATOM 3079 O O . ALA A 1 384 ? 2.787 -3.698 -33.157 1.00 87.44 384 ALA A O 1
ATOM 3080 N N . GLY A 1 385 ? 3.144 -1.584 -32.502 1.00 84.69 385 GLY A N 1
ATOM 3081 C CA . GLY A 1 385 ? 2.718 -0.976 -33.763 1.00 84.69 385 GLY A CA 1
ATOM 3082 C C . GLY A 1 385 ? 1.208 -1.042 -34.005 1.00 84.69 385 GLY A C 1
ATOM 3083 O O . GLY A 1 385 ? 0.761 -0.707 -35.097 1.00 84.69 385 GLY A O 1
ATOM 3084 N N . VAL A 1 386 ? 0.415 -1.431 -32.996 1.00 87.75 386 VAL A N 1
ATOM 3085 C CA . VAL A 1 386 ? -1.058 -1.461 -33.077 1.00 87.75 386 VAL A CA 1
ATOM 3086 C C . VAL A 1 386 ? -1.607 -0.048 -33.270 1.00 87.75 386 VAL A C 1
ATOM 3088 O O . VAL A 1 386 ? -2.585 0.154 -33.984 1.00 87.75 386 VAL A O 1
ATOM 3091 N N . VAL A 1 387 ? -0.953 0.942 -32.656 1.00 82.81 387 VAL A N 1
ATOM 3092 C CA . VAL A 1 387 ? -1.264 2.363 -32.824 1.00 82.81 387 VAL A CA 1
ATOM 3093 C C . VAL A 1 387 ? -0.067 3.044 -33.478 1.00 82.81 387 VAL A C 1
ATOM 3095 O O . VAL A 1 387 ? 0.940 3.309 -32.823 1.00 82.81 387 VAL A O 1
ATOM 3098 N N . SER A 1 388 ? -0.166 3.336 -34.775 1.00 72.88 388 SER A N 1
ATOM 3099 C CA . SER A 1 388 ? 0.844 4.125 -35.483 1.00 72.88 388 SER A CA 1
ATOM 3100 C C . SER A 1 388 ? 0.667 5.601 -35.135 1.00 72.88 388 SER A C 1
ATOM 3102 O O . SER A 1 388 ? -0.278 6.244 -35.588 1.00 72.88 388 SER A O 1
ATOM 3104 N N . THR A 1 389 ? 1.557 6.154 -34.312 1.00 68.88 389 THR A N 1
ATOM 3105 C CA . THR A 1 389 ? 1.564 7.592 -34.033 1.00 68.88 389 THR A CA 1
ATOM 3106 C C . THR A 1 389 ? 2.637 8.267 -34.893 1.00 68.88 389 THR A C 1
ATOM 3108 O O . THR A 1 389 ? 3.800 7.869 -34.841 1.00 68.88 389 THR A O 1
ATOM 3111 N N . PRO A 1 390 ? 2.303 9.320 -35.663 1.00 61.84 390 PRO A N 1
ATOM 3112 C CA . PRO A 1 390 ? 3.278 10.032 -36.501 1.00 61.84 390 PRO A CA 1
ATOM 3113 C C . PRO A 1 390 ? 4.354 10.775 -35.684 1.00 61.84 390 PRO A C 1
ATOM 3115 O O . PRO A 1 390 ? 5.294 11.329 -36.242 1.00 61.84 390 PRO A O 1
ATOM 3118 N N . LEU A 1 391 ? 4.202 10.805 -34.356 1.00 60.62 391 LEU A N 1
ATOM 3119 C CA . LEU A 1 391 ? 5.047 11.520 -33.401 1.00 60.62 391 LEU A CA 1
ATOM 3120 C C . LEU A 1 391 ? 6.173 10.667 -32.806 1.00 60.62 391 LEU A C 1
ATOM 3122 O O . LEU A 1 391 ? 7.056 11.227 -32.160 1.00 60.62 391 LEU A O 1
ATOM 3126 N N . ILE A 1 392 ? 6.156 9.343 -32.986 1.00 58.28 392 ILE A N 1
ATOM 3127 C CA . ILE A 1 392 ? 7.254 8.480 -32.541 1.00 58.28 392 ILE A CA 1
ATOM 3128 C C . ILE A 1 392 ? 8.161 8.255 -33.750 1.00 58.28 392 ILE A C 1
ATOM 3130 O O . ILE A 1 392 ? 7.739 7.580 -34.689 1.00 58.28 392 ILE A O 1
ATOM 3134 N N . PRO A 1 393 ? 9.387 8.816 -33.761 1.00 54.03 393 PRO A N 1
ATOM 3135 C CA . PRO A 1 393 ? 10.334 8.565 -34.833 1.00 54.03 393 PRO A CA 1
ATOM 3136 C C . PRO A 1 393 ? 10.544 7.061 -34.949 1.00 54.03 393 PRO A C 1
ATOM 3138 O O . PRO A 1 393 ? 10.821 6.387 -33.952 1.00 54.03 393 PRO A O 1
ATOM 3141 N N . ASP A 1 394 ? 10.381 6.551 -36.162 1.00 52.84 394 ASP A N 1
ATOM 3142 C CA . ASP A 1 394 ? 10.604 5.157 -36.501 1.00 52.84 394 ASP A CA 1
ATOM 3143 C C . ASP A 1 394 ? 12.076 4.833 -36.197 1.00 52.84 394 ASP A C 1
ATOM 3145 O O . ASP A 1 394 ? 12.968 5.154 -36.981 1.00 52.84 394 ASP A O 1
ATOM 3149 N N . MET A 1 395 ? 12.360 4.263 -35.015 1.00 50.62 395 MET A N 1
ATOM 3150 C CA . MET A 1 395 ? 13.737 4.002 -34.551 1.00 50.62 395 MET A CA 1
ATOM 3151 C C . MET A 1 395 ? 14.490 3.014 -35.457 1.00 50.62 395 MET A C 1
ATOM 3153 O O . MET A 1 395 ? 15.685 2.796 -35.275 1.00 50.62 395 MET A O 1
ATOM 3157 N N . SER A 1 396 ? 13.787 2.406 -36.413 1.00 44.34 396 SER A N 1
ATOM 3158 C CA . SER A 1 396 ? 14.317 1.485 -37.409 1.00 44.34 396 SER A CA 1
ATOM 3159 C C . SER A 1 396 ? 14.839 2.176 -38.676 1.00 44.34 396 SER A C 1
ATOM 3161 O O . SER A 1 396 ? 15.578 1.552 -39.439 1.00 44.34 396 SER A O 1
ATOM 3163 N N . LYS A 1 397 ? 14.502 3.454 -38.912 1.00 44.09 397 LYS A N 1
ATOM 3164 C CA . LYS A 1 397 ? 14.955 4.192 -40.097 1.00 44.09 397 LYS A CA 1
ATOM 3165 C C . LYS A 1 397 ? 16.159 5.075 -39.759 1.00 44.09 397 LYS A C 1
ATOM 3167 O O . LYS A 1 397 ? 16.030 5.972 -38.923 1.00 44.09 397 LYS A O 1
ATOM 3172 N N . PRO A 1 398 ? 17.328 4.862 -40.399 1.00 41.81 398 PRO A N 1
ATOM 3173 C CA . PRO A 1 398 ? 18.441 5.792 -40.275 1.00 41.81 398 PRO A CA 1
ATOM 3174 C C . PRO A 1 398 ? 17.967 7.164 -40.751 1.00 41.81 398 PRO A C 1
ATOM 3176 O O . PRO A 1 398 ? 17.303 7.265 -41.782 1.00 41.81 398 PRO A O 1
ATOM 3179 N N . ALA A 1 399 ? 18.263 8.195 -39.961 1.00 48.31 399 ALA A N 1
ATOM 3180 C CA . ALA A 1 399 ? 17.829 9.564 -40.189 1.00 48.31 399 ALA A CA 1
ATOM 3181 C C . ALA A 1 399 ? 18.312 10.072 -41.557 1.00 48.31 399 ALA A C 1
ATOM 3183 O O . ALA A 1 399 ? 19.402 10.624 -41.683 1.00 48.31 399 ALA A O 1
ATOM 3184 N N . SER A 1 400 ? 17.500 9.883 -42.594 1.00 46.72 400 SER A N 1
ATOM 3185 C CA . SER A 1 400 ? 17.636 10.614 -43.841 1.00 46.72 400 SER A CA 1
ATOM 3186 C C . SER A 1 400 ? 17.093 12.015 -43.594 1.00 46.72 400 SER A C 1
ATOM 3188 O O . SER A 1 400 ? 15.891 12.215 -43.419 1.00 46.72 400 SER A O 1
ATOM 3190 N N . SER A 1 401 ? 18.034 12.943 -43.491 1.00 49.06 401 SER A N 1
ATOM 3191 C CA . SER A 1 401 ? 17.894 14.391 -43.459 1.00 49.06 401 SER A CA 1
ATOM 3192 C C . SER A 1 401 ? 16.702 14.912 -44.262 1.00 49.06 401 SER A C 1
ATOM 3194 O O . SER A 1 401 ? 16.713 14.800 -45.477 1.00 49.06 401 SER A O 1
ATOM 3196 N N . GLU A 1 402 ? 15.717 15.494 -43.576 1.00 43.72 402 GLU A N 1
ATOM 3197 C CA . GLU A 1 402 ? 15.007 16.736 -43.940 1.00 43.72 402 GLU A CA 1
ATOM 3198 C C . GLU A 1 402 ? 13.717 16.861 -43.118 1.00 43.72 402 GLU A C 1
ATOM 3200 O O . GLU A 1 402 ? 12.636 16.484 -43.553 1.00 43.72 402 GLU A O 1
ATOM 3205 N N . LEU A 1 403 ? 13.820 17.429 -41.913 1.00 42.41 403 LEU A N 1
ATOM 3206 C CA . LEU A 1 403 ? 12.892 18.487 -41.511 1.00 42.41 403 LEU A CA 1
ATOM 3207 C C . LEU A 1 403 ? 13.500 19.297 -40.365 1.00 42.41 403 LEU A C 1
ATOM 3209 O O . LEU A 1 403 ? 13.673 18.833 -39.238 1.00 42.41 403 LEU A O 1
ATOM 3213 N N . THR A 1 404 ? 13.862 20.530 -40.689 1.00 41.72 404 THR A N 1
ATOM 3214 C CA . THR A 1 404 ? 14.431 21.532 -39.795 1.00 41.72 404 THR A CA 1
ATOM 3215 C C . THR A 1 404 ? 13.404 21.988 -38.759 1.00 41.72 404 THR A C 1
ATOM 3217 O O . THR A 1 404 ? 12.690 22.964 -38.972 1.00 41.72 404 THR A O 1
ATOM 3220 N N . VAL A 1 405 ? 13.370 21.333 -37.598 1.00 44.34 405 VAL A N 1
ATOM 3221 C CA . VAL A 1 405 ? 12.878 21.955 -36.362 1.00 44.34 405 VAL A CA 1
ATOM 3222 C C . VAL A 1 405 ? 14.078 22.161 -35.451 1.00 44.34 405 VAL A C 1
ATOM 3224 O O . VAL A 1 405 ? 14.566 21.239 -34.802 1.00 44.34 405 VAL A O 1
ATOM 3227 N N . ARG A 1 406 ? 14.576 23.401 -35.444 1.00 43.62 406 ARG A N 1
ATOM 3228 C CA . ARG A 1 406 ? 15.553 23.908 -34.480 1.00 43.62 406 ARG A CA 1
ATOM 3229 C C . ARG A 1 406 ? 14.913 23.962 -33.087 1.00 43.62 406 ARG A C 1
ATOM 3231 O O . ARG A 1 406 ? 14.468 25.017 -32.658 1.00 43.62 406 ARG A O 1
ATOM 3238 N N . THR A 1 407 ? 14.900 22.847 -32.371 1.00 45.88 407 THR A N 1
ATOM 3239 C CA . THR A 1 407 ? 15.006 22.858 -30.908 1.00 45.88 407 THR A CA 1
ATOM 3240 C C . THR A 1 407 ? 16.033 21.808 -30.513 1.00 45.88 407 THR A C 1
ATOM 3242 O O . THR A 1 407 ? 16.058 20.720 -31.086 1.00 45.88 407 THR A O 1
ATOM 3245 N N . SER A 1 408 ? 16.925 22.142 -29.581 1.00 47.66 408 SER A N 1
ATOM 3246 C CA . SER A 1 408 ? 17.993 21.275 -29.063 1.00 47.66 408 SER A CA 1
ATOM 3247 C C . SER A 1 408 ? 17.450 20.138 -28.183 1.00 47.66 408 SER A C 1
ATOM 3249 O O . SER A 1 408 ? 18.000 19.824 -27.129 1.00 47.66 408 SER A O 1
ATOM 3251 N N . ASP A 1 409 ? 16.330 19.553 -28.583 1.00 56.72 409 ASP A N 1
ATOM 3252 C CA . ASP A 1 409 ? 15.566 18.608 -27.795 1.00 56.72 409 ASP A CA 1
ATOM 3253 C C . ASP A 1 409 ? 15.884 17.209 -28.302 1.00 56.72 409 ASP A C 1
ATOM 3255 O O . ASP A 1 409 ? 15.468 16.822 -29.398 1.00 56.72 409 ASP A O 1
ATOM 3259 N N . ASN A 1 410 ? 16.622 16.451 -27.492 1.00 71.62 410 ASN A N 1
ATOM 3260 C CA . ASN A 1 410 ? 16.890 15.040 -27.732 1.00 71.62 410 ASN A CA 1
ATOM 3261 C C . ASN A 1 410 ? 15.564 14.323 -28.110 1.00 71.62 410 ASN A C 1
ATOM 3263 O O . ASN A 1 410 ? 14.603 14.389 -27.333 1.00 71.62 410 ASN A O 1
ATOM 3267 N N . PRO A 1 411 ? 15.462 13.664 -29.285 1.00 73.25 411 PRO A N 1
ATOM 3268 C CA . PRO A 1 411 ? 14.234 12.992 -29.730 1.00 73.25 411 PRO A CA 1
ATOM 3269 C C . PRO A 1 411 ? 13.733 11.950 -28.722 1.00 73.25 411 PRO A C 1
ATOM 3271 O O . PRO A 1 411 ? 12.529 11.715 -28.613 1.00 73.25 411 PRO A O 1
ATOM 3274 N N . GLU A 1 412 ? 14.636 11.375 -27.925 1.00 73.31 412 GLU A N 1
ATOM 3275 C CA . GLU A 1 412 ? 14.284 10.466 -26.834 1.00 73.31 412 GLU A CA 1
ATOM 3276 C C . GLU A 1 412 ? 13.485 11.161 -25.726 1.00 73.31 412 GLU A C 1
ATOM 3278 O O . GLU A 1 412 ? 12.534 10.584 -25.196 1.00 73.31 412 GLU A O 1
ATOM 3283 N N . THR A 1 413 ? 13.816 12.415 -25.416 1.00 76.62 413 THR A N 1
ATOM 3284 C CA . THR A 1 413 ? 13.106 13.228 -24.425 1.00 76.62 413 THR A CA 1
ATOM 3285 C C . THR A 1 413 ? 11.689 13.547 -24.899 1.00 76.62 413 THR A C 1
ATOM 3287 O O . THR A 1 413 ? 10.738 13.407 -24.130 1.00 76.62 413 THR A O 1
ATOM 3290 N N . LYS A 1 414 ? 11.513 13.896 -26.184 1.00 80.44 414 LYS A N 1
ATOM 3291 C CA . LYS A 1 414 ? 10.179 14.126 -26.773 1.00 80.44 414 LYS A CA 1
ATOM 3292 C C . LYS A 1 414 ? 9.319 12.862 -26.728 1.00 80.44 414 LYS A C 1
ATOM 3294 O O . LYS A 1 414 ? 8.159 12.928 -26.326 1.00 80.44 414 LYS A O 1
ATOM 3299 N N . ALA A 1 415 ? 9.896 11.710 -27.077 1.00 81.12 415 ALA A N 1
ATOM 3300 C CA . ALA A 1 415 ? 9.209 10.424 -26.985 1.00 81.12 415 ALA A CA 1
ATOM 3301 C C . ALA A 1 415 ? 8.832 10.077 -25.533 1.00 81.12 415 ALA A C 1
ATOM 3303 O O . ALA A 1 415 ? 7.727 9.600 -25.284 1.00 81.12 415 ALA A O 1
ATOM 3304 N N . GLY A 1 416 ? 9.715 10.362 -24.571 1.00 83.75 416 GLY A N 1
ATOM 3305 C CA . GLY A 1 416 ? 9.443 10.196 -23.143 1.00 83.75 416 GLY A CA 1
ATOM 3306 C C . GLY A 1 416 ? 8.250 11.028 -22.668 1.00 83.75 416 GLY A C 1
ATOM 3307 O O . GLY A 1 416 ? 7.333 10.478 -22.059 1.00 83.75 416 GLY A O 1
ATOM 3308 N N . PHE A 1 417 ? 8.209 12.322 -23.002 1.00 85.88 417 PHE A N 1
ATOM 3309 C CA . PHE A 1 417 ? 7.078 13.190 -22.658 1.00 85.88 417 PHE A CA 1
ATOM 3310 C C . PHE A 1 417 ? 5.779 12.761 -23.333 1.00 85.88 417 PHE A C 1
ATOM 3312 O O . PHE A 1 417 ? 4.741 12.742 -22.680 1.00 85.88 417 PHE A O 1
ATOM 3319 N N . PHE A 1 418 ? 5.829 12.356 -24.604 1.00 88.94 418 PHE A N 1
ATOM 3320 C CA . PHE A 1 418 ? 4.655 11.834 -25.301 1.00 88.94 418 PHE A CA 1
ATOM 3321 C C . PHE A 1 418 ? 4.080 10.602 -24.590 1.00 88.94 418 PHE A C 1
ATOM 3323 O O . PHE A 1 418 ? 2.890 10.562 -24.278 1.00 88.94 418 PHE A O 1
ATOM 3330 N N . LEU A 1 419 ? 4.929 9.618 -24.278 1.00 89.56 419 LEU A N 1
ATOM 3331 C CA . LEU A 1 419 ? 4.520 8.405 -23.569 1.00 89.56 419 LEU A CA 1
ATOM 3332 C C . LEU A 1 419 ? 3.989 8.713 -22.164 1.00 89.56 419 LEU A C 1
ATOM 3334 O O . LEU A 1 419 ? 2.998 8.119 -21.739 1.00 89.56 419 LEU A O 1
ATOM 3338 N N . PHE A 1 420 ? 4.602 9.672 -21.467 1.00 92.06 420 PHE A N 1
ATOM 3339 C CA . PHE A 1 420 ? 4.114 10.160 -20.182 1.00 92.06 420 PHE A CA 1
ATOM 3340 C C . PHE A 1 420 ? 2.715 10.780 -20.314 1.00 92.06 420 PHE A C 1
ATOM 3342 O O . PHE A 1 420 ? 1.809 10.405 -19.574 1.00 92.06 420 PHE A O 1
ATOM 3349 N N . SER A 1 421 ? 2.500 11.681 -21.277 1.00 93.44 421 SER A N 1
ATOM 3350 C CA . SER A 1 421 ? 1.195 12.306 -21.520 1.00 93.44 421 SER A CA 1
ATOM 3351 C C . SER A 1 421 ? 0.118 11.277 -21.854 1.00 93.44 421 SER A C 1
ATOM 3353 O O . SER A 1 421 ? -0.979 11.351 -21.304 1.00 93.44 421 SER A O 1
ATOM 3355 N N . VAL A 1 422 ? 0.428 10.286 -22.697 1.00 92.12 422 VAL A N 1
ATOM 3356 C CA . VAL A 1 422 ? -0.498 9.188 -23.010 1.00 92.12 422 VAL A CA 1
ATOM 3357 C C . VAL A 1 422 ? -0.832 8.393 -21.750 1.00 92.12 422 VAL A C 1
ATOM 3359 O O . VAL A 1 422 ? -2.010 8.219 -21.445 1.00 92.12 422 VAL A O 1
ATOM 3362 N N . GLY A 1 423 ? 0.178 7.963 -20.986 1.00 94.06 423 GLY A N 1
ATOM 3363 C CA . GLY A 1 423 ? -0.028 7.232 -19.735 1.00 94.06 423 GLY A CA 1
ATOM 3364 C C . GLY A 1 423 ? -0.905 8.007 -18.754 1.00 94.06 423 GLY A C 1
ATOM 3365 O O . GLY A 1 423 ? -1.871 7.461 -18.226 1.00 94.06 423 GLY A O 1
ATOM 3366 N N . PHE A 1 424 ? -0.633 9.301 -18.579 1.00 96.12 424 PHE A N 1
ATOM 3367 C CA . PHE A 1 424 ? -1.424 10.189 -17.731 1.00 96.12 424 PHE A CA 1
ATOM 3368 C C . PHE A 1 424 ? -2.885 10.292 -18.185 1.00 96.12 424 PHE A C 1
ATOM 3370 O O . PHE A 1 424 ? -3.788 10.087 -17.376 1.00 96.12 424 PHE A O 1
ATOM 3377 N N . ILE A 1 425 ? -3.133 10.572 -19.470 1.00 94.81 425 ILE A N 1
ATOM 3378 C CA . ILE A 1 425 ? -4.492 10.705 -20.021 1.00 94.81 425 ILE A CA 1
ATOM 3379 C C . ILE A 1 425 ? -5.264 9.396 -19.862 1.00 94.81 425 ILE A C 1
ATOM 3381 O O . ILE A 1 425 ? -6.421 9.409 -19.449 1.00 94.81 425 ILE A O 1
ATOM 3385 N N . VAL A 1 426 ? -4.618 8.264 -20.139 1.00 94.19 426 VAL A N 1
ATOM 3386 C CA . VAL A 1 426 ? -5.210 6.934 -19.978 1.00 94.19 426 VAL A CA 1
ATOM 3387 C C . VAL A 1 426 ? -5.553 6.666 -18.510 1.00 94.19 426 VAL A C 1
ATOM 3389 O O . VAL A 1 426 ? -6.667 6.236 -18.217 1.00 94.19 426 VAL A O 1
ATOM 3392 N N . GLY A 1 427 ? -4.663 6.988 -17.570 1.00 92.25 427 GLY A N 1
ATOM 3393 C CA . GLY A 1 427 ? -4.950 6.887 -16.135 1.00 92.25 427 GLY A CA 1
ATOM 3394 C C . GLY A 1 427 ? -6.081 7.814 -15.672 1.00 92.25 427 GLY A C 1
ATOM 3395 O O . GLY A 1 427 ? -6.861 7.461 -14.789 1.00 92.25 427 GLY A O 1
ATOM 3396 N N . PHE A 1 428 ? -6.211 8.982 -16.300 1.00 93.56 428 PHE A N 1
ATOM 3397 C CA . PHE A 1 428 ? -7.267 9.964 -16.041 1.00 93.56 428 PHE A CA 1
ATOM 3398 C C . PHE A 1 428 ? -8.597 9.638 -16.762 1.00 93.56 428 PHE A C 1
ATOM 3400 O O . PHE A 1 428 ? -9.643 10.222 -16.459 1.00 93.56 428 PHE A O 1
ATOM 3407 N N . SER A 1 429 ? -8.587 8.680 -17.697 1.00 88.44 429 SER A N 1
ATOM 3408 C CA . SER A 1 429 ? -9.672 8.446 -18.659 1.00 88.44 429 SER A CA 1
ATOM 3409 C C . SER A 1 429 ? -11.010 8.043 -18.039 1.00 88.44 429 SER A C 1
ATOM 3411 O O . SER A 1 429 ? -12.044 8.381 -18.609 1.00 88.44 429 SER A O 1
ATOM 3413 N N . GLU A 1 430 ? -11.030 7.412 -16.854 1.00 80.69 430 GLU A N 1
ATOM 3414 C CA . GLU A 1 430 ? -12.283 7.052 -16.162 1.00 80.69 430 GLU A CA 1
ATOM 3415 C C . GLU A 1 430 ? -13.203 8.271 -16.012 1.00 80.69 430 GLU A C 1
ATOM 3417 O O . GLU A 1 430 ? -14.420 8.175 -16.186 1.00 80.69 430 GLU A O 1
ATOM 3422 N N . ARG A 1 431 ? -12.615 9.432 -15.702 1.00 77.88 431 ARG A N 1
ATOM 3423 C CA . ARG A 1 431 ? -13.367 10.670 -15.537 1.00 77.88 431 ARG A CA 1
ATOM 3424 C C . ARG A 1 431 ? -13.651 11.346 -16.864 1.00 77.88 431 ARG A C 1
ATOM 3426 O O . ARG A 1 431 ? -14.781 11.769 -17.065 1.00 77.88 431 ARG A O 1
ATOM 3433 N N . LEU A 1 432 ? -12.673 11.417 -17.767 1.00 77.00 432 LEU A N 1
ATOM 3434 C CA . LEU A 1 432 ? -12.896 12.013 -19.089 1.00 77.00 432 LEU A CA 1
ATOM 3435 C C . LEU A 1 432 ? -14.053 11.334 -19.815 1.00 77.00 432 LEU A C 1
ATOM 3437 O O . LEU A 1 432 ? -14.909 12.024 -20.358 1.00 77.00 432 LEU A O 1
ATOM 3441 N N . ALA A 1 433 ? -14.108 10.001 -19.776 1.00 77.81 433 ALA A N 1
ATOM 3442 C CA . ALA A 1 433 ? -15.178 9.236 -20.396 1.00 77.81 433 ALA A CA 1
ATOM 3443 C C . ALA A 1 433 ? -16.535 9.584 -19.769 1.00 77.81 433 ALA A C 1
ATOM 3445 O O . ALA A 1 433 ? -17.452 9.981 -20.484 1.00 77.81 433 ALA A O 1
ATOM 3446 N N . LYS A 1 434 ? -16.647 9.522 -18.434 1.00 78.19 434 LYS A N 1
ATOM 3447 C CA . LYS A 1 434 ? -17.897 9.845 -17.728 1.00 78.19 434 LYS A CA 1
ATOM 3448 C C . LYS A 1 434 ? -18.336 11.293 -17.937 1.00 78.19 434 LYS A C 1
ATOM 3450 O O . LYS A 1 434 ? -19.486 11.518 -18.279 1.00 78.19 434 LYS A O 1
ATOM 3455 N N . ASP A 1 435 ? -17.438 12.262 -17.788 1.00 76.44 435 ASP A N 1
ATOM 3456 C CA . ASP A 1 435 ? -17.761 13.687 -17.925 1.00 76.44 435 ASP A CA 1
ATOM 3457 C C . ASP A 1 435 ? -18.143 14.042 -19.375 1.00 76.44 435 ASP A C 1
ATOM 3459 O O . ASP A 1 435 ? -18.984 14.913 -19.595 1.00 76.44 435 ASP A O 1
ATOM 3463 N N . THR A 1 436 ? -17.570 13.358 -20.373 1.00 76.06 436 THR A N 1
ATOM 3464 C CA . THR A 1 436 ? -17.938 13.545 -21.787 1.00 76.06 436 THR A CA 1
ATOM 3465 C C . THR A 1 436 ? -19.317 12.955 -22.079 1.00 76.06 436 THR A C 1
ATOM 3467 O O . THR A 1 436 ? -20.146 13.635 -22.683 1.00 76.06 436 THR A O 1
ATOM 3470 N N . ILE A 1 437 ? -19.592 11.734 -21.603 1.00 77.88 437 ILE A N 1
ATOM 3471 C CA . ILE A 1 437 ? -20.894 11.070 -21.764 1.00 77.88 437 ILE A CA 1
ATOM 3472 C C . ILE A 1 437 ? -21.993 11.870 -21.055 1.00 77.88 437 ILE A C 1
ATOM 3474 O O . ILE A 1 437 ? -22.987 12.215 -21.683 1.00 77.88 437 ILE A O 1
ATOM 3478 N N . SER A 1 438 ? -21.784 12.278 -19.800 1.00 75.88 438 SER A N 1
ATOM 3479 C CA . SER A 1 438 ? -22.771 13.058 -19.043 1.00 75.88 438 SER A CA 1
ATOM 3480 C C . SER A 1 438 ? -23.086 14.416 -19.683 1.00 75.88 438 SER A C 1
ATOM 3482 O O . SER A 1 438 ? -24.217 14.886 -19.596 1.00 75.88 438 SER A O 1
ATOM 3484 N N . LYS A 1 439 ? -22.115 15.068 -20.343 1.00 79.81 439 LYS A N 1
ATOM 3485 C CA . LYS A 1 439 ? -22.367 16.307 -21.104 1.00 79.81 439 LYS A CA 1
ATOM 3486 C C . LYS A 1 439 ? -23.178 16.051 -22.376 1.00 79.81 439 LYS A C 1
ATOM 3488 O O . LYS A 1 439 ? -24.063 16.841 -22.704 1.00 79.81 439 LYS A O 1
ATOM 3493 N N . LEU A 1 440 ? -22.891 14.959 -23.082 1.00 80.06 440 LEU A N 1
ATOM 3494 C CA . LEU A 1 440 ? -23.651 14.540 -24.263 1.00 80.06 440 LEU A CA 1
ATOM 3495 C C . LEU A 1 440 ? -25.097 14.179 -23.892 1.00 80.06 440 LEU A C 1
ATOM 3497 O O . LEU A 1 440 ? -26.026 14.639 -24.545 1.00 80.06 440 LEU A O 1
ATOM 3501 N N . GLU A 1 441 ? -25.301 13.445 -22.801 1.00 76.94 441 GLU A N 1
ATOM 3502 C CA . GLU A 1 441 ? -26.633 13.072 -22.311 1.00 76.94 441 GLU A CA 1
ATOM 3503 C C . GLU A 1 441 ? -27.404 14.279 -21.742 1.00 76.94 441 GLU A C 1
ATOM 3505 O O . GLU A 1 441 ? -28.575 14.476 -22.066 1.00 76.94 441 GLU A O 1
ATOM 3510 N N . GLY A 1 442 ? -26.745 15.143 -20.960 1.00 63.94 442 GLY A N 1
ATOM 3511 C CA . GLY A 1 442 ? -27.362 16.323 -20.340 1.00 63.94 442 GLY A CA 1
ATOM 3512 C C . GLY A 1 442 ? -27.726 17.452 -21.314 1.00 63.94 442 GLY A C 1
ATOM 3513 O O . GLY A 1 442 ? -28.608 18.254 -21.021 1.00 63.94 442 GLY A O 1
ATOM 3514 N N . SER A 1 443 ? -27.099 17.509 -22.492 1.00 55.50 443 SER A N 1
ATOM 3515 C CA . SER A 1 443 ? -27.484 18.452 -23.558 1.00 55.50 443 SER A CA 1
ATOM 3516 C C . SER A 1 443 ? -28.721 18.006 -24.351 1.00 55.50 443 SER A C 1
ATOM 3518 O O . SER A 1 443 ? -29.331 18.818 -25.045 1.00 55.50 443 SER A O 1
ATOM 3520 N N . SER A 1 444 ? -29.144 16.743 -24.219 1.00 50.78 444 SER A N 1
ATOM 3521 C CA . SER A 1 444 ? -30.307 16.206 -24.937 1.00 50.78 444 SER A CA 1
ATOM 3522 C C . SER A 1 444 ? -31.633 16.407 -24.184 1.00 50.78 444 SER A C 1
ATOM 3524 O O . SER A 1 444 ? -32.692 16.444 -24.806 1.00 50.78 444 SER A O 1
ATOM 3526 N N . SER A 1 445 ? -31.610 16.601 -22.860 1.00 51.91 445 SER A N 1
ATOM 3527 C CA . SER A 1 445 ? -32.822 16.859 -22.064 1.00 51.91 445 SER A CA 1
ATOM 3528 C C . SER A 1 445 ? -33.265 18.328 -22.061 1.00 51.91 445 SER A C 1
ATOM 3530 O O . SER A 1 445 ? -34.459 18.590 -21.949 1.00 51.91 445 SER A O 1
ATOM 3532 N N . ALA A 1 446 ? -32.349 19.281 -22.266 1.00 52.94 446 ALA A N 1
ATOM 3533 C CA . ALA A 1 446 ? -32.665 20.715 -22.291 1.00 52.94 446 ALA A CA 1
ATOM 3534 C C . ALA A 1 446 ? -33.411 21.179 -23.562 1.00 52.94 446 ALA A C 1
ATOM 3536 O O . ALA A 1 446 ? -33.988 22.258 -23.572 1.00 52.94 446 ALA A O 1
ATOM 3537 N N . SER A 1 447 ? -33.451 20.370 -24.627 1.00 52.47 447 SER A N 1
ATOM 3538 C CA . SER A 1 447 ? -34.142 20.708 -25.887 1.00 52.47 447 SER A CA 1
ATOM 3539 C C . SER A 1 447 ? -35.586 20.190 -25.975 1.00 52.47 447 SER A C 1
ATOM 3541 O O . SER A 1 447 ? -36.248 20.388 -26.991 1.00 52.47 447 SER A O 1
ATOM 3543 N N . LYS A 1 448 ? -36.106 19.538 -24.922 1.00 52.84 448 LYS A N 1
ATOM 3544 C CA . LYS A 1 448 ? -37.480 19.000 -24.889 1.00 52.84 448 LYS A CA 1
ATOM 3545 C C . LYS A 1 448 ? -38.494 19.829 -24.091 1.00 52.84 448 LYS A C 1
ATOM 3547 O O . LYS A 1 448 ? -39.679 19.512 -24.166 1.00 52.84 448 LYS A O 1
ATOM 3552 N N . GLU A 1 449 ? -38.078 20.881 -23.381 1.00 53.22 449 GLU A N 1
ATOM 3553 C CA . GLU A 1 449 ? -38.991 21.722 -22.579 1.00 53.22 449 GLU A CA 1
ATOM 3554 C C . GLU A 1 449 ? -39.383 23.065 -23.226 1.00 53.22 449 GLU A C 1
ATOM 3556 O O . GLU A 1 449 ? -40.390 23.638 -22.827 1.00 53.22 449 GLU A O 1
ATOM 3561 N N . GLU A 1 450 ? -38.719 23.528 -24.292 1.00 53.16 450 GLU A N 1
ATOM 3562 C CA . GLU A 1 450 ? -39.108 24.771 -25.002 1.00 53.16 450 GLU A CA 1
ATOM 3563 C C . GLU A 1 450 ? -40.244 24.593 -26.039 1.00 53.16 450 GLU A C 1
ATOM 3565 O O . GLU A 1 450 ? -40.561 25.510 -26.791 1.00 53.16 450 GLU A O 1
ATOM 3570 N N . GLY A 1 451 ? -40.895 23.425 -26.089 1.00 51.22 451 GLY A N 1
ATOM 3571 C CA . GLY A 1 451 ? -41.933 23.093 -27.080 1.00 51.22 451 GLY A CA 1
ATOM 3572 C C . GLY A 1 451 ? -43.379 23.056 -26.568 1.00 51.22 451 GLY A C 1
ATOM 3573 O O . GLY A 1 451 ? -44.234 22.479 -27.239 1.00 51.22 451 GLY A O 1
ATOM 3574 N N . LYS A 1 452 ? -43.665 23.593 -25.377 1.00 50.25 452 LY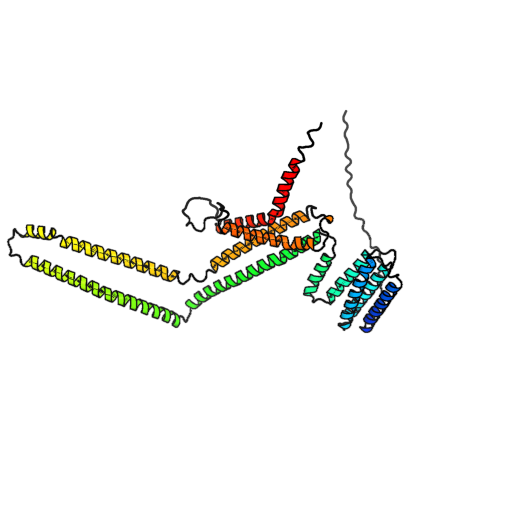S A N 1
ATOM 3575 C CA . LYS A 1 452 ? -45.035 23.733 -24.845 1.00 50.25 452 LYS A CA 1
ATOM 3576 C C . LYS A 1 452 ? -45.225 25.114 -24.212 1.00 50.25 452 LYS A C 1
ATOM 3578 O O . LYS A 1 452 ? -45.314 25.234 -22.993 1.00 50.25 452 LYS A O 1
ATOM 3583 N N . GLY A 1 453 ? -45.251 26.135 -25.063 1.00 46.25 453 GLY A N 1
ATOM 3584 C CA . GLY A 1 453 ? -45.801 27.459 -24.773 1.00 46.25 453 GLY A CA 1
ATOM 3585 C C . GLY A 1 453 ? -47.020 27.686 -25.644 1.00 46.25 453 GLY A C 1
ATOM 3586 O O . GLY A 1 453 ? -46.873 27.461 -26.867 1.00 46.25 453 GLY A O 1
#

Sequence (453 aa):
MTSHQEETVQQNQTTASDYQNNSRPELKVTVLPAVHTQKFVLENIKQLRERIAKDIRDFDQKNLPEDLQTEIPKLAVLLQRIERLALNTNQAKKLGALNSLVCSLEVALSSLFQKKLTKEFTRQIRLDVEQEVIGYEQPPVLRLFVSHFSYIWHTKSVRLSVIYGLFWSFVIMFGGLFSLALIQYTIYSSKANAEIAKKSTDGKTDGNDEKNKILENLYAQLAEANSDVEKFDDQIDKQNKKVEELSTELYQVVTSAPFAKDVKNEKIAELKKNDKIAELKKNIAQTNKSLTQLEERQKIALIRGQNSFLQITSVDSFSKTLNQILWVAAAGTLGSIVSILIRVIGKSYDQEAYYDRLTPIFIGFFKPVIGASFGVLFLAFIKAGVVSTPLIPDMSKPASSELTVRTSDNPETKAGFFLFSVGFIVGFSERLAKDTISKLEGSSSASKEEGKG

pLDDT: mean 75.66, std 18.36, range [32.81, 97.88]